Protein 6V2T (pdb70)

CATH classification: 3.40.50.170

Solvent-accessible surface area: 24532 Å² total; per-residue (Å²): 53,175,36,49,0,0,0,0,0,18,20,77,63,0,0,54,47,0,47,84,10,29,70,104,34,66,109,122,12,144,59,13,54,26,35,24,66,24,0,48,100,16,194,120,28,62,53,3,86,90,57,59,0,73,59,15,53,0,131,29,159,167,31,15,61,78,0,55,128,61,11,79,0,0,1,2,0,35,20,110,18,106,8,32,38,103,0,15,94,92,16,66,2,0,16,0,7,22,0,17,8,15,19,0,44,9,94,83,3,7,5,15,1,0,58,58,129,74,46,1,0,0,0,0,3,31,32,54,102,117,64,18,64,9,15,14,0,33,70,108,98,5,78,55,76,53,55,2,15,1,57,53,0,50,100,64,0,15,101,12,0,29,61,15,0,143,98,39,5,19,32,0,2,101,52,99,30,125,118,93,152,48,231,103,198,30,41,94,16,14,85,82,62,17,137,67,41,9,126,12,87,20,94,86,120,13,36,2,97,80,5,4,14,35,2,6,0,1,6,26,41,126,129,61,24,0,34,16,95,61,129,121,45,5,62,0,30,1,66,7,51,16,77,72,66,133,157,159,194,189,206,119,89,34,48,0,0,2,0,0,20,23,90,78,7,0,44,36,1,54,90,11,26,66,111,22,56,116,116,12,141,62,11,60,25,42,26,67,21,0,49,112,16,196,116,34,64,53,4,93,88,61,62,5,78,55,14,54,0,138,27,149,169,41,17,59,87,0,62,141,76,11,88,0,0,2,1,0,33,24,115,17,98,8,35,39,99,0,15,99,98,14,70,3,0,15,1,8,23,0,17,7,18,40,0,19,12,93,83,3,7,6,14,0,0,57,58,125,79,42,0,0,0,0,0,3,31,32,59,103,102,57,18,37,10,9,46,16,34,69,83,102,4,73,54,74,60,52,1,14,1,55,52,0,45,92,62,0,37,84,13,1,49,46,8,0,114,101,40,3,15,30,0,2,102,52,101,36,163,98,180,113,76,202,106,111,42,43,89,17,12,81,77,67,21,128,70,50,8,121,11,83,17,90,90,114,13,35,1,86,80,5,5,10,36,2,2,0,1,4,30,45,134,132,88,19,0,32,11,84,56,143,110,46,12,68,0,30,1,38,7,52,14,80,55,53,213

Foldseek 3Di:
DCAEEEEEEQDVLVVVLLVVLCVVPVVLQVVYDYDYEYEPVNPDSVSVVVVVYYYDHLPPPVRLVVCLVPHQEYEYEHRVDQHAQSNLVRHWYKYKDFFAPPAAFEDLRLLVCLQVVDWTAIFIATDHRDGPAHFTFDTDTDDDDLQAASQNSSVRNSVRSSVCCSVCVSCVSVVVTDGHDDPDPHDYDYPVNQLVLQADDPPDDDDPSNVLSSQSSQAHPPDQGHWYADPVRDIDGDHDGGDDDD/DDDDVAAAEEEEEEQDLLVVVLLVVLCVVCVVLRVRYDYAYAYEPPNPDCVSVVVVVHYYAHLVDPVSLCVCLVHHQEYEYEHHPDQHAQSNLVRHFYKYWDFFDPPAAFEPLRLLVCLQVVDWTAIFIATDHRDGPAFFTFDIDTDDDDLQAASQNSSVRRSVRSSVCCSVPVSCSSVVVTDGDHDPCNHDYDYPVNQLVLQADDPVDDDDPSNVLSSQSSQAHPPDQGHWYADPVRDIDGGHDGGDDDD

Radius of gyration: 32.23 Å; Cα contacts (8 Å, |Δi|>4): 1013; chains: 2; bounding box: 48×117×45 Å

Structure (mmCIF, N/CA/C/O backbone):
data_6V2T
#
_entry.id   6V2T
#
_cell.length_a   78.966
_cell.length_b   202.472
_cell.length_c   74.439
_cell.angle_alpha   90.000
_cell.angle_beta   90.000
_cell.angle_gamma   90.000
#
_symmetry.space_group_name_H-M   'C 2 2 21'
#
loop_
_entity.id
_entity.type
_entity.pdbx_description
1 polymer 'dTDP-4-amino-4,6-dideoxyglucose formyltransferase'
2 non-polymer dTDP-4-amino-4,6-dideoxyglucose
3 non-polymer 'FOLIC ACID'
4 non-polymer 1,2-ETHANEDIOL
5 non-polymer 'PHOSPHATE ION'
6 non-polymer 'SODIUM ION'
7 water water
#
loop_
_atom_site.group_PDB
_atom_site.id
_atom_site.type_symbol
_atom_site.label_atom_id
_atom_site.label_alt_id
_atom_site.label_comp_id
_atom_site.label_asym_id
_atom_site.label_entity_id
_atom_site.label_seq_id
_atom_site.pdbx_PDB_ins_code
_atom_site.Cartn_x
_atom_site.Cartn_y
_atom_site.Cartn_z
_atom_site.occupancy
_atom_site.B_iso_or_equiv
_atom_site.auth_seq_id
_atom_site.auth_comp_id
_atom_site.auth_asym_id
_atom_site.auth_atom_id
_atom_site.pdbx_PDB_model_num
ATOM 1 N N . HIS A 1 22 ? -0.282 9.025 -14.224 1.00 65.83 0 HIS A N 1
ATOM 2 C CA . HIS A 1 22 ? 0.207 9.476 -12.891 1.00 70.05 0 HIS A CA 1
ATOM 3 C C . HIS A 1 22 ? 0.389 8.318 -11.921 1.00 77.31 0 HIS A C 1
ATOM 4 O O . HIS A 1 22 ? -0.257 8.340 -10.847 1.00 78.15 0 HIS A O 1
ATOM 5 N N . MET A 1 23 ? 1.230 7.336 -12.277 1.00 76.54 1 MET A N 1
ATOM 6 C CA . MET A 1 23 ? 1.696 6.284 -11.335 1.00 77.10 1 MET A CA 1
ATOM 7 C C . MET A 1 23 ? 2.561 6.953 -10.254 1.00 66.47 1 MET A C 1
ATOM 8 O O . MET A 1 23 ? 2.494 6.497 -9.093 1.00 67.61 1 MET A O 1
ATOM 13 N N . MET A 1 24 ? 3.287 8.029 -10.585 1.00 54.84 2 MET A N 1
ATOM 14 C CA . MET A 1 24 ? 4.190 8.714 -9.615 1.00 50.98 2 MET A CA 1
ATOM 15 C C . MET A 1 24 ? 3.609 10.051 -9.130 1.00 45.10 2 MET A C 1
ATOM 16 O O . MET A 1 24 ? 3.370 10.927 -9.963 1.00 47.19 2 MET A O 1
ATOM 21 N N . HIS A 1 25 ? 3.472 10.211 -7.812 1.00 41.67 3 HIS A N 1
ATOM 22 C CA . HIS A 1 25 ? 2.889 11.403 -7.140 1.00 44.21 3 HIS A CA 1
ATOM 23 C C . HIS A 1 25 ? 4.020 12.264 -6.582 1.00 43.27 3 HIS A C 1
ATOM 24 O O . HIS A 1 25 ? 4.818 11.710 -5.799 1.00 38.07 3 HIS A O 1
ATOM 31 N N . VAL A 1 26 ? 4.097 13.526 -7.025 1.00 38.68 4 VAL A N 1
ATOM 32 C CA . VAL A 1 26 ? 5.092 14.540 -6.558 1.00 36.22 4 VAL A CA 1
ATOM 33 C C . VAL A 1 26 ? 4.335 15.647 -5.818 1.00 34.32 4 VAL A C 1
ATOM 34 O O . VAL A 1 26 ? 3.375 16.206 -6.404 1.00 37.40 4 VAL A O 1
ATOM 38 N N . LEU A 1 27 ? 4.729 15.957 -4.578 1.00 28.97 5 LEU A N 1
ATOM 39 C CA . LEU A 1 27 ? 4.249 17.135 -3.834 1.00 29.03 5 LEU A CA 1
ATOM 40 C C . LEU A 1 27 ? 5.253 18.292 -3.965 1.00 31.59 5 LEU A C 1
ATOM 41 O O . LEU A 1 27 ? 6.467 18.085 -3.645 1.00 30.63 5 LEU A O 1
ATOM 46 N N . ILE A 1 28 ? 4.779 19.458 -4.432 1.00 29.50 6 ILE A N 1
ATOM 47 C CA . ILE A 1 28 ? 5.540 20.741 -4.457 1.00 29.24 6 ILE A CA 1
ATOM 48 C C . ILE A 1 28 ? 5.029 21.552 -3.285 1.00 33.12 6 ILE A C 1
ATOM 49 O O . ILE A 1 28 ? 3.830 21.969 -3.325 1.00 30.98 6 ILE A O 1
ATOM 54 N N . VAL A 1 29 ? 5.857 21.730 -2.255 1.00 29.84 7 VAL A N 1
ATOM 55 C CA . VAL A 1 29 ? 5.488 22.599 -1.097 1.00 30.53 7 VAL A CA 1
ATOM 56 C C . VAL A 1 29 ? 6.249 23.891 -1.296 1.00 28.36 7 VAL A C 1
ATOM 57 O O . VAL A 1 29 ? 7.501 23.828 -1.296 1.00 28.62 7 VAL A O 1
ATOM 61 N N . SER A 1 30 ? 5.535 25.006 -1.454 1.00 26.04 8 SER A N 1
ATOM 62 C CA . SER A 1 30 ? 6.127 26.288 -1.872 1.00 27.91 8 SER A CA 1
ATOM 63 C C . SER A 1 30 ? 5.363 27.458 -1.261 1.00 28.56 8 SER A C 1
ATOM 64 O O . SER A 1 30 ? 4.105 27.488 -1.293 1.00 33.68 8 SER A O 1
ATOM 67 N N . ASP A 1 31 ? 6.124 28.401 -0.734 1.00 30.71 9 ASP A N 1
ATOM 68 C CA . ASP A 1 31 ? 5.617 29.698 -0.243 1.00 35.10 9 ASP A CA 1
ATOM 69 C C . ASP A 1 31 ? 6.101 30.817 -1.164 1.00 34.28 9 ASP A C 1
ATOM 70 O O . ASP A 1 31 ? 6.058 31.967 -0.725 1.00 35.71 9 ASP A O 1
ATOM 75 N N . ASN A 1 32 ? 6.473 30.518 -2.423 1.00 34.93 10 ASN A N 1
ATOM 76 C CA . ASN A 1 32 ? 7.107 31.523 -3.330 1.00 32.27 10 ASN A CA 1
ATOM 77 C C . ASN A 1 32 ? 6.384 31.533 -4.683 1.00 33.38 10 ASN A C 1
ATOM 78 O O . ASN A 1 32 ? 6.613 30.607 -5.508 1.00 32.07 10 ASN A O 1
ATOM 83 N N . LYS A 1 33 ? 5.573 32.554 -4.944 1.00 34.24 11 LYS A N 1
ATOM 84 C CA . LYS A 1 33 ? 4.694 32.557 -6.140 1.00 38.48 11 LYS A CA 1
ATOM 85 C C . LYS A 1 33 ? 5.538 32.474 -7.411 1.00 35.47 11 LYS A C 1
ATOM 86 O O . LYS A 1 33 ? 5.231 31.676 -8.291 1.00 35.73 11 LYS A O 1
ATOM 92 N N . PRO A 1 34 ? 6.637 33.243 -7.580 1.00 38.66 12 PRO A N 1
ATOM 93 C CA . PRO A 1 34 ? 7.425 33.140 -8.804 1.00 39.86 12 PRO A CA 1
ATOM 94 C C . PRO A 1 34 ? 7.845 31.703 -9.140 1.00 39.64 12 PRO A C 1
ATOM 95 O O . PRO A 1 34 ? 7.750 31.300 -10.283 1.00 34.80 12 PRO A O 1
ATOM 99 N N . LEU A 1 35 ? 8.359 30.954 -8.165 1.00 36.72 13 LEU A N 1
ATOM 100 C CA . LEU A 1 35 ? 8.819 29.570 -8.419 1.00 34.71 13 LEU A CA 1
ATOM 101 C C . LEU A 1 35 ? 7.620 28.676 -8.711 1.00 29.61 13 LEU A C 1
ATOM 102 O O . LEU A 1 35 ? 7.757 27.762 -9.555 1.00 31.48 13 LEU A O 1
ATOM 107 N N . VAL A 1 36 ? 6.511 28.854 -8.003 1.00 31.91 14 VAL A N 1
ATOM 108 C CA . VAL A 1 36 ? 5.317 27.984 -8.214 1.00 31.71 14 VAL A CA 1
ATOM 109 C C . VAL A 1 36 ? 4.847 28.178 -9.663 1.00 31.78 14 VAL A C 1
ATOM 110 O O . VAL A 1 36 ? 4.600 27.183 -10.337 1.00 29.55 14 VAL A O 1
ATOM 114 N N . SER A 1 37 ? 4.665 29.438 -10.051 1.00 33.61 15 SER A N 1
ATOM 115 C CA A SER A 1 37 ? 4.262 29.867 -11.416 0.50 35.47 15 SER A CA 1
ATOM 116 C CA B SER A 1 37 ? 4.249 29.846 -11.418 0.50 34.24 15 SER A CA 1
ATOM 117 C C . SER A 1 37 ? 5.226 29.264 -12.443 1.00 34.88 15 SER A C 1
ATOM 118 O O . SER A 1 37 ? 4.763 28.643 -13.426 1.00 32.75 15 SER A O 1
ATOM 123 N N . PHE A 1 38 ? 6.521 29.391 -12.200 1.00 32.06 16 PHE A N 1
ATOM 124 C CA . PHE A 1 38 ? 7.549 28.871 -13.123 1.00 32.37 16 PHE A CA 1
ATOM 125 C C . PHE A 1 38 ? 7.420 27.353 -13.309 1.00 32.28 16 PHE A C 1
ATOM 126 O O . PHE A 1 38 ? 7.575 26.890 -14.474 1.00 33.33 16 PHE A O 1
ATOM 134 N N . ILE A 1 39 ? 7.246 26.586 -12.222 1.00 27.03 17 ILE A N 1
ATOM 135 C CA . ILE A 1 39 ? 7.210 25.097 -12.225 1.00 27.42 17 ILE A CA 1
ATOM 136 C C . ILE A 1 39 ? 5.924 24.653 -12.941 1.00 28.30 17 ILE A C 1
ATOM 137 O O . ILE A 1 39 ? 5.959 23.674 -13.683 1.00 29.85 17 ILE A O 1
ATOM 142 N N . GLN A 1 40 ? 4.812 25.327 -12.687 1.00 33.30 18 GLN A N 1
ATOM 143 C CA . GLN A 1 40 ? 3.508 24.919 -13.265 1.00 31.24 18 GLN A CA 1
ATOM 144 C C . GLN A 1 40 ? 3.633 25.063 -14.788 1.00 32.82 18 GLN A C 1
ATOM 145 O O . GLN A 1 40 ? 3.237 24.137 -15.524 1.00 30.42 18 GLN A O 1
ATOM 151 N N . ASN A 1 41 ? 4.218 26.160 -15.238 1.00 34.42 19 ASN A N 1
ATOM 152 C CA . ASN A 1 41 ? 4.456 26.380 -16.687 1.00 38.75 19 ASN A CA 1
ATOM 153 C C . ASN A 1 41 ? 5.387 25.292 -17.241 1.00 40.60 19 ASN A C 1
ATOM 154 O O . ASN A 1 41 ? 5.037 24.697 -18.279 1.00 40.39 19 ASN A O 1
ATOM 159 N N . LEU A 1 42 ? 6.536 25.038 -16.597 1.00 35.12 20 LEU A N 1
ATOM 160 C CA . LEU A 1 42 ? 7.488 23.975 -17.024 1.00 36.08 20 LEU A CA 1
ATOM 161 C C . LEU A 1 42 ? 6.757 22.653 -17.233 1.00 35.52 20 LEU A C 1
ATOM 162 O O . LEU A 1 42 ? 6.962 22.028 -18.280 1.00 38.91 20 LEU A O 1
ATOM 167 N N . VAL A 1 43 ? 5.953 22.233 -16.258 1.00 33.46 21 VAL A N 1
ATOM 168 C CA . VAL A 1 43 ? 5.239 20.930 -16.299 1.00 32.11 21 VAL A CA 1
ATOM 169 C C . VAL A 1 43 ? 4.218 20.944 -17.451 1.00 34.09 21 VAL A C 1
ATOM 170 O O . VAL A 1 43 ? 4.161 19.916 -18.184 1.00 35.76 21 VAL A O 1
ATOM 174 N N . ALA A 1 44 ? 3.513 22.062 -17.637 1.00 34.43 22 ALA A N 1
ATOM 175 C CA . ALA A 1 44 ? 2.527 22.274 -18.736 1.00 39.18 22 ALA A CA 1
ATOM 176 C C . ALA A 1 44 ? 3.188 22.048 -20.098 1.00 39.58 22 ALA A C 1
ATOM 177 O O . ALA A 1 44 ? 2.685 21.235 -20.882 1.00 36.71 22 ALA A O 1
ATOM 179 N N . VAL A 1 45 ? 4.316 22.702 -20.350 1.00 38.47 23 VAL A N 1
ATOM 180 C CA . VAL A 1 45 ? 5.002 22.607 -21.674 1.00 42.91 23 VAL A CA 1
ATOM 181 C C . VAL A 1 45 ? 5.836 21.321 -21.755 1.00 42.88 23 VAL A C 1
ATOM 182 O O . VAL A 1 45 ? 6.363 21.050 -22.848 1.00 44.29 23 VAL A O 1
ATOM 186 N N . ASN A 1 46 ? 5.905 20.508 -20.697 1.00 42.47 24 ASN A N 1
ATOM 187 C CA . ASN A 1 46 ? 6.691 19.235 -20.692 1.00 45.00 24 ASN A CA 1
ATOM 188 C C . ASN A 1 46 ? 5.789 18.034 -20.389 1.00 43.80 24 ASN A C 1
ATOM 189 O O . ASN A 1 46 ? 6.250 17.024 -19.773 1.00 43.27 24 ASN A O 1
ATOM 194 N N . ALA A 1 47 ? 4.542 18.096 -20.843 1.00 45.43 25 ALA A N 1
ATOM 195 C CA . ALA A 1 47 ? 3.515 17.083 -20.524 1.00 47.72 25 ALA A CA 1
ATOM 196 C C . ALA A 1 47 ? 3.983 15.703 -21.009 1.00 47.39 25 ALA A C 1
ATOM 197 O O . ALA A 1 47 ? 3.689 14.732 -20.302 1.00 50.27 25 ALA A O 1
ATOM 199 N N . ASP A 1 48 ? 4.716 15.616 -22.125 1.00 48.73 26 ASP A N 1
ATOM 200 C CA . ASP A 1 48 ? 5.216 14.313 -22.657 1.00 60.43 26 ASP A CA 1
ATOM 201 C C . ASP A 1 48 ? 6.182 13.675 -21.642 1.00 57.56 26 ASP A C 1
ATOM 202 O O . ASP A 1 48 ? 5.999 12.485 -21.329 1.00 59.02 26 ASP A O 1
ATOM 207 N N . LYS A 1 49 ? 7.137 14.434 -21.101 1.00 56.46 27 LYS A N 1
ATOM 208 C CA . LYS A 1 49 ? 8.125 13.934 -20.098 1.00 55.00 27 LYS A CA 1
ATOM 209 C C . LYS A 1 49 ? 7.436 13.477 -18.801 1.00 53.05 27 LYS A C 1
ATOM 210 O O . LYS A 1 49 ? 8.032 12.634 -18.112 1.00 54.49 27 LYS A O 1
ATOM 216 N N . PHE A 1 50 ? 6.247 13.999 -18.463 1.00 47.33 28 PHE A N 1
ATOM 217 C CA . PHE A 1 50 ? 5.623 13.815 -17.121 1.00 49.33 28 PHE A CA 1
ATOM 218 C C . PHE A 1 50 ? 4.291 13.081 -17.231 1.00 48.29 28 PHE A C 1
ATOM 219 O O . PHE A 1 50 ? 3.447 13.233 -16.324 1.00 43.51 28 PHE A O 1
ATOM 227 N N . GLN A 1 51 ? 4.111 12.286 -18.286 1.00 51.68 29 GLN A N 1
ATOM 228 C CA . GLN A 1 51 ? 2.810 11.614 -18.552 1.00 54.27 29 GLN A CA 1
ATOM 229 C C . GLN A 1 51 ? 2.485 10.646 -17.398 1.00 51.73 29 GLN A C 1
ATOM 230 O O . GLN A 1 51 ? 1.294 10.586 -16.997 1.00 52.43 29 GLN A O 1
ATOM 236 N N . SER A 1 52 ? 3.475 9.984 -16.794 1.00 44.44 30 SER A N 1
ATOM 237 C CA . SER A 1 52 ? 3.231 9.061 -15.650 1.00 49.06 30 SER A CA 1
ATOM 238 C C . SER A 1 52 ? 3.522 9.740 -14.299 1.00 45.29 30 SER A C 1
ATOM 239 O O . SER A 1 52 ? 3.665 9.019 -13.299 1.00 45.66 30 SER A O 1
ATOM 242 N N . VAL A 1 53 ? 3.496 11.074 -14.240 1.00 44.32 31 VAL A N 1
ATOM 243 C CA . VAL A 1 53 ? 3.757 11.851 -12.989 1.00 42.92 31 VAL A CA 1
ATOM 244 C C . VAL A 1 53 ? 2.591 12.810 -12.730 1.00 41.36 31 VAL A C 1
ATOM 245 O O . VAL A 1 53 ? 2.185 13.493 -13.675 1.00 45.00 31 VAL A O 1
ATOM 249 N N . THR A 1 54 ? 2.076 12.845 -11.500 1.00 43.61 32 THR A N 1
ATOM 250 C CA . THR A 1 54 ? 1.101 13.860 -11.021 1.00 42.47 32 THR A CA 1
ATOM 251 C C . THR A 1 54 ? 1.826 14.809 -10.051 1.00 41.99 32 THR A C 1
ATOM 252 O O . THR A 1 54 ? 2.607 14.319 -9.219 1.00 40.88 32 THR A O 1
ATOM 256 N N . PHE A 1 55 ? 1.616 16.109 -10.212 1.00 37.19 33 PHE A N 1
ATOM 257 C CA . PHE A 1 55 ? 2.113 17.187 -9.318 1.00 35.79 33 PHE A CA 1
ATOM 258 C C . PHE A 1 55 ? 0.962 17.814 -8.549 1.00 37.59 33 PHE A C 1
ATOM 259 O O . PHE A 1 55 ? 0.050 18.390 -9.186 1.00 36.87 33 PHE A O 1
ATOM 267 N N . ASP A 1 56 ? 1.049 17.772 -7.222 1.00 34.22 34 ASP A N 1
ATOM 268 C CA . ASP A 1 56 ? 0.176 18.543 -6.318 1.00 34.68 34 ASP A CA 1
ATOM 269 C C . ASP A 1 56 ? 1.000 19.692 -5.751 1.00 34.69 34 ASP A C 1
ATOM 270 O O . ASP A 1 56 ? 2.204 19.474 -5.458 1.00 34.44 34 ASP A O 1
ATOM 275 N N . TYR A 1 57 ? 0.363 20.843 -5.549 1.00 31.95 35 TYR A N 1
ATOM 276 C CA . TYR A 1 57 ? 1.021 22.062 -5.020 1.00 34.43 35 TYR A CA 1
ATOM 277 C C . TYR A 1 57 ? 0.367 22.459 -3.699 1.00 38.89 35 TYR A C 1
ATOM 278 O O . TYR A 1 57 ? -0.872 22.499 -3.593 1.00 35.88 35 TYR A O 1
ATOM 287 N N . ARG A 1 58 ? 1.179 22.709 -2.680 1.00 37.26 36 ARG A N 1
ATOM 288 C CA . ARG A 1 58 ? 0.658 23.153 -1.366 1.00 34.17 36 ARG A CA 1
ATOM 289 C C . ARG A 1 58 ? 1.541 24.281 -0.880 1.00 33.91 36 ARG A C 1
ATOM 290 O O . ARG A 1 58 ? 2.744 24.266 -1.210 1.00 32.52 36 ARG A O 1
ATOM 298 N N . TYR A 1 59 ? 0.967 25.224 -0.137 1.00 32.43 37 TYR A N 1
ATOM 299 C CA . TYR A 1 59 ? 1.722 26.222 0.643 1.00 34.42 37 TYR A CA 1
ATOM 300 C C . TYR A 1 59 ? 1.732 25.738 2.098 1.00 35.39 37 TYR A C 1
ATOM 301 O O . TYR A 1 59 ? 0.998 24.785 2.478 1.00 37.39 37 TYR A O 1
ATOM 310 N N . SER A 1 60 ? 2.627 26.300 2.899 1.00 39.15 38 SER A N 1
ATOM 311 C CA . SER A 1 60 ? 2.916 25.750 4.237 1.00 38.71 38 SER A CA 1
ATOM 312 C C . SER A 1 60 ? 2.059 26.470 5.287 1.00 42.73 38 SER A C 1
ATOM 313 O O . SER A 1 60 ? 1.695 27.648 5.105 1.00 38.56 38 SER A O 1
ATOM 316 N N . ALA A 1 61 ? 1.678 25.742 6.339 1.00 46.96 39 ALA A N 1
ATOM 317 C CA . ALA A 1 61 ? 0.793 26.238 7.420 1.00 50.74 39 ALA A CA 1
ATOM 318 C C . ALA A 1 61 ? 1.259 27.616 7.913 1.00 54.01 39 ALA A C 1
ATOM 319 O O . ALA A 1 61 ? 0.396 28.491 8.076 1.00 57.14 39 ALA A O 1
ATOM 321 N N . ILE A 1 62 ? 2.572 27.810 8.111 1.00 53.10 40 ILE A N 1
ATOM 322 C CA . ILE A 1 62 ? 3.161 28.993 8.819 1.00 53.14 40 ILE A CA 1
ATOM 323 C C . ILE A 1 62 ? 3.087 30.260 7.949 1.00 56.65 40 ILE A C 1
ATOM 324 O O . ILE A 1 62 ? 3.283 31.367 8.501 1.00 59.92 40 ILE A O 1
ATOM 329 N N . ASN A 1 63 ? 2.857 30.122 6.638 1.00 53.03 41 ASN A N 1
ATOM 330 C CA . ASN A 1 63 ? 2.742 31.264 5.685 1.00 51.25 41 ASN A CA 1
ATOM 331 C C . ASN A 1 63 ? 1.711 32.260 6.224 1.00 52.52 41 ASN A C 1
ATOM 332 O O . ASN A 1 63 ? 0.572 31.833 6.459 1.00 49.85 41 ASN A O 1
ATOM 337 N N . LYS A 1 64 ? 2.063 33.544 6.352 1.00 56.19 42 LYS A N 1
ATOM 338 C CA . LYS A 1 64 ? 1.186 34.553 7.009 1.00 58.48 42 LYS A CA 1
ATOM 339 C C . LYS A 1 64 ? 0.433 35.390 5.957 1.00 57.48 42 LYS A C 1
ATOM 340 O O . LYS A 1 64 ? -0.520 36.062 6.357 1.00 52.93 42 LYS A O 1
ATOM 346 N N . ASN A 1 65 ? 0.762 35.290 4.660 1.00 55.02 43 ASN A N 1
ATOM 347 C CA . ASN A 1 65 ? -0.060 35.874 3.564 1.00 56.01 43 ASN A CA 1
ATOM 348 C C . ASN A 1 65 ? -0.058 34.962 2.335 1.00 50.67 43 ASN A C 1
ATOM 349 O O . ASN A 1 65 ? 0.524 35.298 1.303 1.00 48.55 43 ASN A O 1
ATOM 354 N N . PRO A 1 66 ? -0.703 33.772 2.390 1.00 50.49 44 PRO A N 1
ATOM 355 C CA . PRO A 1 66 ? -0.658 32.828 1.270 1.00 51.77 44 PRO A CA 1
ATOM 356 C C . PRO A 1 66 ? -1.759 33.021 0.210 1.00 53.78 44 PRO A C 1
ATOM 357 O O . PRO A 1 66 ? -1.908 32.134 -0.641 1.00 46.58 44 PRO A O 1
ATOM 361 N N . ALA A 1 67 ? -2.489 34.142 0.253 1.00 47.97 45 ALA A N 1
ATOM 362 C CA . ALA A 1 67 ? -3.676 34.386 -0.601 1.00 51.58 45 ALA A CA 1
ATOM 363 C C . ALA A 1 67 ? -3.262 34.329 -2.081 1.00 53.09 45 ALA A C 1
ATOM 364 O O . ALA A 1 67 ? -3.962 33.675 -2.859 1.00 58.45 45 ALA A O 1
ATOM 366 N N . SER A 1 68 ? -2.143 34.965 -2.443 1.00 53.67 46 SER A N 1
ATOM 367 C CA . SER A 1 68 ? -1.588 35.016 -3.825 1.00 55.43 46 SER A CA 1
ATOM 368 C C . SER A 1 68 ? -1.445 33.600 -4.406 1.00 56.00 46 SER A C 1
ATOM 369 O O . SER A 1 68 ? -1.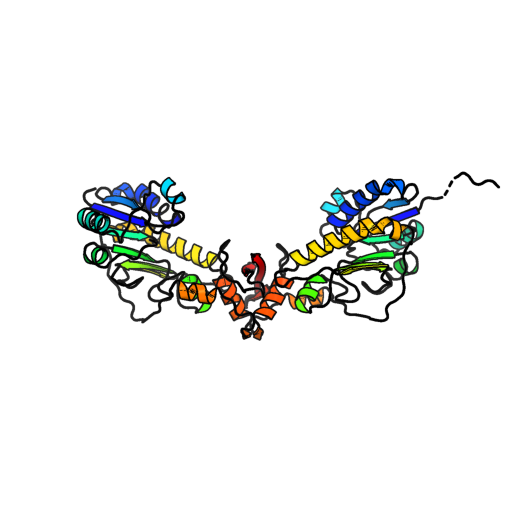645 33.441 -5.629 1.00 53.79 46 SER A O 1
ATOM 372 N N . LEU A 1 69 ? -1.093 32.615 -3.566 1.00 47.68 47 LEU A N 1
ATOM 373 C CA . LEU A 1 69 ? -0.876 31.191 -3.963 1.00 44.77 47 LEU A CA 1
ATOM 374 C C . LEU A 1 69 ? -2.225 30.458 -4.098 1.00 40.71 47 LEU A C 1
ATOM 375 O O . LEU A 1 69 ? -2.319 29.518 -4.913 1.00 37.04 47 LEU A O 1
ATOM 380 N N . ILE A 1 70 ? -3.260 30.885 -3.379 1.00 46.88 48 ILE A N 1
ATOM 381 C CA . ILE A 1 70 ? -4.639 30.334 -3.575 1.00 55.91 48 ILE A CA 1
ATOM 382 C C . ILE A 1 70 ? -5.016 30.477 -5.065 1.00 48.34 48 ILE A C 1
ATOM 383 O O . ILE A 1 70 ? -5.499 29.475 -5.637 1.00 51.71 48 ILE A O 1
ATOM 388 N N . SER A 1 71 ? -4.737 31.636 -5.674 1.00 55.89 49 SER A N 1
ATOM 389 C CA . SER A 1 71 ? -5.030 31.986 -7.101 1.00 57.43 49 SER A CA 1
ATOM 390 C C . SER A 1 71 ? -4.515 30.918 -8.071 1.00 62.10 49 SER A C 1
ATOM 391 O O . SER A 1 71 ? -5.063 30.844 -9.179 1.00 64.26 49 SER A O 1
ATOM 394 N N . LEU A 1 72 ? -3.478 30.159 -7.688 1.00 60.56 50 LEU A N 1
ATOM 395 C CA . LEU A 1 72 ? -2.803 29.139 -8.539 1.00 55.66 50 LEU A CA 1
ATOM 396 C C . LEU A 1 72 ? -3.190 27.732 -8.083 1.00 50.12 50 LEU A C 1
ATOM 397 O O . LEU A 1 72 ? -2.472 26.775 -8.462 1.00 48.46 50 LEU A O 1
ATOM 402 N N . GLY A 1 73 ? -4.262 27.624 -7.287 1.00 48.33 51 GLY A N 1
ATOM 403 C CA . GLY A 1 73 ? -4.849 26.355 -6.819 1.00 45.03 51 GLY A CA 1
ATOM 404 C C . GLY A 1 73 ? -4.058 25.713 -5.696 1.00 41.89 51 GLY A C 1
ATOM 405 O O . GLY A 1 73 ? -4.202 24.498 -5.513 1.00 48.33 51 GLY A O 1
ATOM 406 N N . LEU A 1 74 ? -3.212 26.468 -4.980 1.00 41.54 52 LEU A N 1
ATOM 407 C CA . LEU A 1 74 ? -2.468 25.944 -3.797 1.00 37.73 52 LEU A CA 1
ATOM 408 C C . LEU A 1 74 ? -3.345 26.046 -2.546 1.00 37.04 52 LEU A C 1
ATOM 409 O O . LEU A 1 74 ? -4.009 27.065 -2.354 1.00 40.88 52 LEU A O 1
ATOM 414 N N . THR A 1 75 ? -3.281 25.033 -1.699 1.00 38.83 53 THR A N 1
ATOM 415 C CA . THR A 1 75 ? -3.905 25.031 -0.359 1.00 39.55 53 THR A CA 1
ATOM 416 C C . THR A 1 75 ? -2.840 24.636 0.675 1.00 41.10 53 THR A C 1
ATOM 417 O O . THR A 1 75 ? -1.817 24.044 0.275 1.00 37.02 53 THR A O 1
ATOM 421 N N . SER A 1 76 ? -3.075 25.010 1.934 1.00 41.07 54 SER A N 1
ATOM 422 C CA . SER A 1 76 ? -2.186 24.824 3.111 1.00 42.12 54 SER A CA 1
ATOM 423 C C . SER A 1 76 ? -1.899 23.336 3.320 1.00 44.22 54 SER A C 1
ATOM 424 O O . SER A 1 76 ? -2.830 22.525 3.161 1.00 45.58 54 SER A O 1
ATOM 427 N N . ILE A 1 77 ? -0.656 23.003 3.668 1.00 41.30 55 ILE A N 1
ATOM 428 C CA . ILE A 1 77 ? -0.276 21.701 4.290 1.00 36.88 55 ILE A CA 1
ATOM 429 C C . ILE A 1 77 ? 0.627 21.990 5.498 1.00 39.15 55 ILE A C 1
ATOM 430 O O . ILE A 1 77 ? 1.368 22.977 5.466 1.00 33.36 55 ILE A O 1
ATOM 435 N N . ASN A 1 78 ? 0.526 21.167 6.545 1.00 41.94 56 ASN A N 1
ATOM 436 C CA . ASN A 1 78 ? 1.315 21.307 7.796 1.00 45.23 56 ASN A CA 1
ATOM 437 C C . ASN A 1 78 ? 2.297 20.136 7.871 1.00 46.36 56 ASN A C 1
ATOM 438 O O . ASN A 1 78 ? 1.945 19.043 8.353 1.00 51.80 56 ASN A O 1
ATOM 443 N N . VAL A 1 79 ? 3.521 20.388 7.440 1.00 43.16 57 VAL A N 1
ATOM 444 C CA . VAL A 1 79 ? 4.637 19.402 7.342 1.00 45.81 57 VAL A CA 1
ATOM 445 C C . VAL A 1 79 ? 5.106 18.926 8.742 1.00 45.15 57 VAL A C 1
ATOM 446 O O . VAL A 1 79 ? 5.890 17.963 8.799 1.00 45.08 57 VAL A O 1
ATOM 450 N N . LYS A 1 80 ? 4.655 19.557 9.833 1.00 48.94 58 LYS A N 1
ATOM 451 C CA . LYS A 1 80 ? 4.971 19.147 11.229 1.00 54.65 58 LYS A CA 1
ATOM 452 C C . LYS A 1 80 ? 3.715 18.577 11.912 1.00 56.28 58 LYS A C 1
ATOM 453 O O . LYS A 1 80 ? 3.810 18.213 13.100 1.00 51.02 58 LYS A O 1
ATOM 459 N N . SER A 1 81 ? 2.592 18.471 11.191 1.00 53.67 59 SER A N 1
ATOM 460 C CA . SER A 1 81 ? 1.415 17.668 11.606 1.00 54.69 59 SER A CA 1
ATOM 461 C C . SER A 1 81 ? 1.714 16.189 11.368 1.00 58.67 59 SER A C 1
ATOM 462 O O . SER A 1 81 ? 2.021 15.836 10.216 1.00 52.84 59 SER A O 1
ATOM 465 N N . GLU A 1 82 ? 1.587 15.355 12.408 1.00 59.71 60 GLU A N 1
ATOM 466 C CA . GLU A 1 82 ? 1.743 13.875 12.316 1.00 60.41 60 GLU A CA 1
ATOM 467 C C . GLU A 1 82 ? 0.783 13.291 11.277 1.00 55.11 60 GLU A C 1
ATOM 468 O O . GLU A 1 82 ? 1.179 12.331 10.605 1.00 55.87 60 GLU A O 1
ATOM 474 N N . LYS A 1 83 ? -0.434 13.836 11.186 1.00 55.88 61 LYS A N 1
ATOM 475 C CA . LYS A 1 83 ? -1.490 13.417 10.218 1.00 58.25 61 LYS A CA 1
ATOM 476 C C . LYS A 1 83 ? -0.997 13.643 8.774 1.00 55.53 61 LYS A C 1
ATOM 477 O O . LYS A 1 83 ? -1.042 12.681 7.979 1.00 54.51 61 LYS A O 1
ATOM 483 N N . ASP A 1 84 ? -0.522 14.853 8.452 1.00 56.15 62 ASP A N 1
ATOM 484 C CA . ASP A 1 84 ? -0.085 15.249 7.077 1.00 50.37 62 ASP A CA 1
ATOM 485 C C . ASP A 1 84 ? 1.197 14.485 6.708 1.00 45.77 62 ASP A C 1
ATOM 486 O O . ASP A 1 84 ? 1.258 13.915 5.601 1.00 44.56 62 ASP A O 1
ATOM 491 N N . VAL A 1 85 ? 2.171 14.409 7.613 1.00 49.25 63 VAL A N 1
ATOM 492 C CA . VAL A 1 85 ? 3.413 13.599 7.407 1.00 52.63 63 VAL A CA 1
ATOM 493 C C . VAL A 1 85 ? 3.053 12.169 6.978 1.00 52.26 63 VAL A C 1
ATOM 494 O O . VAL A 1 85 ? 3.622 11.701 5.966 1.00 51.77 63 VAL A O 1
ATOM 498 N N . ALA A 1 86 ? 2.161 11.482 7.709 1.00 54.30 64 ALA A N 1
ATOM 499 C CA . ALA A 1 86 ? 1.774 10.081 7.406 1.00 51.47 64 ALA A CA 1
ATOM 500 C C . ALA A 1 86 ? 1.135 10.026 6.014 1.00 46.29 64 ALA A C 1
ATOM 501 O O . ALA A 1 86 ? 1.524 9.141 5.232 1.00 48.77 64 ALA A O 1
ATOM 503 N N . HIS A 1 87 ? 0.248 10.973 5.690 1.00 47.77 65 HIS A N 1
ATOM 504 C CA . HIS A 1 87 ? -0.413 11.080 4.355 1.00 50.22 65 HIS A CA 1
ATOM 505 C C . HIS A 1 87 ? 0.619 11.283 3.232 1.00 47.73 65 HIS A C 1
ATOM 506 O O . HIS A 1 87 ? 0.536 10.571 2.199 1.00 49.35 65 HIS A O 1
ATOM 513 N N . ILE A 1 88 ? 1.527 12.254 3.402 1.00 44.64 66 ILE A N 1
ATOM 514 C CA . ILE A 1 88 ? 2.636 12.533 2.444 1.00 44.80 66 ILE A CA 1
ATOM 515 C C . ILE A 1 88 ? 3.449 11.254 2.252 1.00 42.45 66 ILE A C 1
ATOM 516 O O . ILE A 1 88 ? 3.650 10.833 1.094 1.00 41.55 66 ILE A O 1
ATOM 521 N N . VAL A 1 89 ? 3.917 10.667 3.357 1.00 41.67 67 VAL A N 1
ATOM 522 C CA . VAL A 1 89 ? 4.772 9.446 3.328 1.00 47.36 67 VAL A CA 1
ATOM 523 C C . VAL A 1 89 ? 4.025 8.317 2.596 1.00 50.95 67 VAL A C 1
ATOM 524 O O . VAL A 1 89 ? 4.690 7.553 1.875 1.00 51.98 67 VAL A O 1
ATOM 528 N N . GLU A 1 90 ? 2.701 8.215 2.772 1.00 55.24 68 GLU A N 1
ATOM 529 C CA . GLU A 1 90 ? 1.868 7.120 2.191 1.00 61.03 68 GLU A CA 1
ATOM 530 C C . GLU A 1 90 ? 1.603 7.367 0.691 1.00 58.64 68 GLU A C 1
ATOM 531 O O . GLU A 1 90 ? 1.554 6.365 -0.065 1.00 53.80 68 GLU A O 1
ATOM 537 N N . HIS A 1 91 ? 1.448 8.625 0.258 1.00 57.01 69 HIS A N 1
ATOM 538 C CA . HIS A 1 91 ? 0.848 8.986 -1.059 1.00 56.92 69 HIS A CA 1
ATOM 539 C C . HIS A 1 91 ? 1.928 9.358 -2.094 1.00 50.05 69 HIS A C 1
ATOM 540 O O . HIS A 1 91 ? 1.727 9.039 -3.293 1.00 51.37 69 HIS A O 1
ATOM 547 N N . TYR A 1 92 ? 3.014 10.023 -1.666 1.00 48.86 70 TYR A N 1
ATOM 548 C CA . TYR A 1 92 ? 3.947 10.793 -2.541 1.00 40.53 70 TYR A CA 1
ATOM 549 C C . TYR A 1 92 ? 5.307 10.100 -2.608 1.00 42.62 70 TYR A C 1
ATOM 550 O O . TYR A 1 92 ? 5.845 9.718 -1.561 1.00 43.34 70 TYR A O 1
ATOM 559 N N . GLU A 1 93 ? 5.868 10.003 -3.812 1.00 37.92 71 GLU A N 1
ATOM 560 C CA . GLU A 1 93 ? 7.184 9.373 -4.097 1.00 39.78 71 GLU A CA 1
ATOM 561 C C . GLU A 1 93 ? 8.312 10.405 -3.884 1.00 35.81 71 GLU A C 1
ATOM 562 O O . GLU A 1 93 ? 9.462 9.993 -3.672 1.00 36.93 71 GLU A O 1
ATOM 568 N N . LEU A 1 94 ? 7.997 11.699 -3.970 1.00 35.74 72 LEU A N 1
ATOM 569 C CA . LEU A 1 94 ? 8.975 12.831 -3.959 1.00 32.65 72 LEU A CA 1
ATOM 570 C C . LEU A 1 94 ? 8.280 14.082 -3.416 1.00 35.01 72 LEU A C 1
ATOM 571 O O . LEU A 1 94 ? 7.141 14.426 -3.883 1.00 30.26 72 LEU A O 1
ATOM 576 N N . VAL A 1 95 ? 8.926 14.779 -2.479 1.00 31.78 73 VAL A N 1
ATOM 577 C CA . VAL A 1 95 ? 8.520 16.145 -2.057 1.00 30.02 73 VAL A CA 1
ATOM 578 C C . VAL A 1 95 ? 9.614 17.107 -2.534 1.00 32.12 73 VAL A C 1
ATOM 579 O O . VAL A 1 95 ? 10.826 16.790 -2.328 1.00 29.04 73 VAL A O 1
ATOM 583 N N . VAL A 1 96 ? 9.211 18.170 -3.235 1.00 28.93 74 VAL A N 1
ATOM 584 C CA . VAL A 1 96 ? 10.086 19.327 -3.584 1.00 31.28 74 VAL A CA 1
ATOM 585 C C . VAL A 1 96 ? 9.676 20.520 -2.720 1.00 33.23 74 VAL A C 1
ATOM 586 O O . VAL A 1 96 ? 8.492 20.922 -2.722 1.00 30.69 74 VAL A O 1
ATOM 590 N N . SER A 1 97 ? 10.631 21.033 -1.956 1.00 32.44 75 SER A N 1
ATOM 591 C CA . SER A 1 97 ? 10.512 22.297 -1.210 1.00 30.91 75 SER A CA 1
ATOM 592 C C . SER A 1 97 ? 11.034 23.394 -2.129 1.00 30.78 75 SER A C 1
ATOM 593 O O . SER A 1 97 ? 12.250 23.388 -2.437 1.00 30.19 75 SER A O 1
ATOM 596 N N . ALA A 1 98 ? 10.159 24.303 -2.544 1.00 31.42 76 ALA A N 1
ATOM 597 C CA . ALA A 1 98 ? 10.562 25.496 -3.330 1.00 33.75 76 ALA A CA 1
ATOM 598 C C . ALA A 1 98 ? 10.294 26.711 -2.448 1.00 36.07 76 ALA A C 1
ATOM 599 O O . ALA A 1 98 ? 9.206 27.291 -2.571 1.00 33.14 76 ALA A O 1
ATOM 601 N N . HIS A 1 99 ? 11.215 26.987 -1.505 1.00 31.71 77 HIS A N 1
ATOM 602 C CA . HIS A 1 99 ? 11.136 28.099 -0.528 1.00 31.78 77 HIS A CA 1
ATOM 603 C C . HIS A 1 99 ? 9.940 27.839 0.382 1.00 32.62 77 HIS A C 1
ATOM 604 O O . HIS A 1 99 ? 9.103 28.766 0.532 1.00 33.42 77 HIS A O 1
ATOM 611 N N . CYS A 1 100 ? 9.839 26.603 0.872 1.00 33.63 78 CYS A N 1
ATOM 612 C CA . CYS A 1 100 ? 8.890 26.167 1.927 1.00 35.50 78 CYS A CA 1
ATOM 613 C C . CYS A 1 100 ? 9.351 26.806 3.240 1.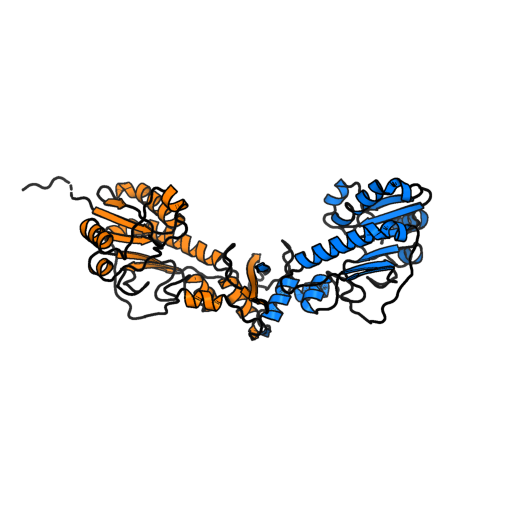00 38.28 78 CYS A C 1
ATOM 614 O O . CYS A 1 100 ? 10.520 26.559 3.630 1.00 34.05 78 CYS A O 1
ATOM 617 N N . LYS A 1 101 ? 8.473 27.575 3.886 1.00 34.39 79 LYS A N 1
ATOM 618 C CA . LYS A 1 101 ? 8.781 28.311 5.142 1.00 39.41 79 LYS A CA 1
ATOM 619 C C . LYS A 1 101 ? 8.837 27.339 6.332 1.00 36.97 79 LYS A C 1
ATOM 620 O O . LYS A 1 101 ? 9.156 27.821 7.434 1.00 40.23 79 LYS A O 1
ATOM 626 N N . GLN A 1 102 ? 8.517 26.053 6.150 1.00 36.32 80 GLN A N 1
ATOM 627 C CA . GLN A 1 102 ? 8.510 25.059 7.263 1.00 40.18 80 GLN A CA 1
ATOM 628 C C . GLN A 1 102 ? 9.721 24.135 7.160 1.00 39.96 80 GLN A C 1
ATOM 629 O O . GLN A 1 102 ? 10.051 23.625 6.038 1.00 38.25 80 GLN A O 1
ATOM 635 N N . ILE A 1 103 ? 10.333 23.899 8.319 1.00 39.03 81 ILE A N 1
ATOM 636 C CA . ILE A 1 103 ? 11.382 22.870 8.511 1.00 38.60 81 ILE A CA 1
ATOM 637 C C . ILE A 1 103 ? 10.656 21.528 8.462 1.00 40.09 81 ILE A C 1
ATOM 638 O O . ILE A 1 103 ? 9.630 21.378 9.162 1.00 43.04 81 ILE A O 1
ATOM 643 N N . PHE A 1 104 ? 11.130 20.627 7.602 1.00 37.47 82 PHE A N 1
ATOM 644 C CA . PHE A 1 104 ? 10.632 19.241 7.475 1.00 39.86 82 PHE A CA 1
ATOM 645 C C . PHE A 1 104 ? 11.128 18.460 8.696 1.00 39.70 82 PHE A C 1
ATOM 646 O O . PHE A 1 104 ? 12.317 18.532 9.009 1.00 40.80 82 PHE A O 1
ATOM 654 N N . PRO A 1 105 ? 10.250 17.721 9.413 1.00 39.07 83 PRO A N 1
ATOM 655 C CA . PRO A 1 1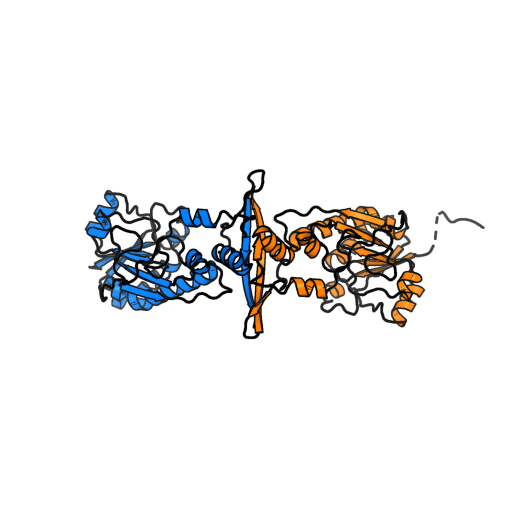05 ? 10.681 16.882 10.527 1.00 41.69 83 PRO A CA 1
ATOM 656 C C . PRO A 1 105 ? 11.410 15.654 9.982 1.00 44.54 83 PRO A C 1
ATOM 657 O O . PRO A 1 105 ? 11.239 15.290 8.819 1.00 44.36 83 PRO A O 1
ATOM 661 N N . SER A 1 106 ? 12.254 15.068 10.827 1.00 46.62 84 SER A N 1
ATOM 662 C CA . SER A 1 106 ? 13.113 13.901 10.492 1.00 47.34 84 SER A CA 1
ATOM 663 C C . SER A 1 106 ? 12.259 12.738 9.968 1.00 45.42 84 SER A C 1
ATOM 664 O O . SER A 1 106 ? 12.713 12.039 9.044 1.00 50.18 84 SER A O 1
ATOM 667 N N . GLU A 1 107 ? 11.048 12.562 10.503 1.00 48.14 85 GLU A N 1
ATOM 668 C CA . GLU A 1 107 ? 10.093 11.491 10.118 1.00 52.38 85 GLU A CA 1
ATOM 669 C C . GLU A 1 107 ? 9.651 11.678 8.664 1.00 50.42 85 GLU A C 1
ATOM 670 O O . GLU A 1 107 ? 9.214 10.688 8.077 1.00 54.94 85 GLU A O 1
ATOM 676 N N . LEU A 1 108 ? 9.698 12.901 8.118 1.00 49.33 86 LEU A N 1
ATOM 677 C CA . LEU A 1 108 ? 9.349 13.137 6.689 1.00 43.37 86 LEU A CA 1
ATOM 678 C C . LEU A 1 108 ? 10.588 12.879 5.823 1.00 39.95 86 LEU A C 1
ATOM 679 O O . LEU A 1 108 ? 10.471 12.063 4.900 1.00 45.35 86 LEU A O 1
ATOM 684 N N . VAL A 1 109 ? 11.709 13.561 6.098 1.00 41.34 87 VAL A N 1
ATOM 685 C CA . VAL A 1 109 ? 12.919 13.539 5.219 1.00 39.81 87 VAL A CA 1
ATOM 686 C C . VAL A 1 109 ? 13.533 12.136 5.223 1.00 43.65 87 VAL A C 1
ATOM 687 O O . VAL A 1 109 ? 14.252 11.820 4.251 1.00 38.22 87 VAL A O 1
ATOM 691 N N . ASN A 1 110 ? 13.329 11.350 6.284 1.00 42.46 88 ASN A N 1
ATOM 692 C CA . ASN A 1 110 ? 13.964 10.007 6.401 1.00 49.22 88 ASN A CA 1
ATOM 693 C C . ASN A 1 110 ? 13.087 8.969 5.685 1.00 48.55 88 ASN A C 1
ATOM 694 O O . ASN A 1 110 ? 13.627 7.917 5.302 1.00 54.16 88 ASN A O 1
ATOM 699 N N . ASN A 1 111 ? 11.804 9.258 5.455 1.00 46.01 89 ASN A N 1
ATOM 700 C CA . ASN A 1 111 ? 10.843 8.223 4.991 1.00 45.68 89 ASN A CA 1
ATOM 701 C C . ASN A 1 111 ? 10.360 8.498 3.569 1.00 50.32 89 ASN A C 1
ATOM 702 O O . ASN A 1 111 ? 9.639 7.650 3.027 1.00 52.31 89 ASN A O 1
ATOM 707 N N . VAL A 1 112 ? 10.689 9.652 2.993 1.00 44.20 90 VAL A N 1
ATOM 708 C CA . VAL A 1 112 ? 10.350 9.932 1.569 1.00 40.44 90 VAL A CA 1
ATOM 709 C C . VAL A 1 112 ? 11.427 10.868 1.029 1.00 36.40 90 VAL A C 1
ATOM 710 O O . VAL A 1 112 ? 11.978 11.639 1.834 1.00 31.78 90 VAL A O 1
ATOM 714 N N . ARG A 1 113 ? 11.746 10.725 -0.256 1.00 34.39 91 ARG A N 1
ATOM 715 C CA . ARG A 1 113 ? 12.765 11.533 -0.958 1.00 37.04 91 ARG A CA 1
ATOM 716 C C . ARG A 1 113 ? 12.298 12.999 -1.003 1.00 34.54 91 ARG A C 1
ATOM 717 O O . ARG A 1 113 ? 11.208 13.276 -1.584 1.00 33.83 91 ARG A O 1
ATOM 725 N N . CYS A 1 114 ? 13.074 13.880 -0.357 1.00 30.12 92 CYS A N 1
ATOM 726 C CA . CYS A 1 114 ? 12.790 15.324 -0.205 1.00 31.28 92 CYS A CA 1
ATOM 727 C C . CYS A 1 114 ? 13.934 16.124 -0.821 1.00 29.90 92 CYS A C 1
ATOM 728 O O . CYS A 1 114 ? 15.069 15.855 -0.475 1.00 33.77 92 CYS A O 1
ATOM 731 N N . ILE A 1 115 ? 13.614 17.090 -1.686 1.00 31.31 93 ILE A N 1
ATOM 732 C CA . ILE A 1 115 ? 14.600 17.921 -2.431 1.00 30.32 93 ILE A CA 1
ATOM 733 C C . ILE A 1 115 ? 14.208 19.379 -2.263 1.00 31.41 93 ILE A C 1
ATOM 734 O O . ILE A 1 115 ? 13.009 19.697 -2.435 1.00 25.52 93 ILE A O 1
ATOM 739 N N . ASN A 1 116 ? 15.177 20.209 -1.879 1.00 27.87 94 ASN A N 1
ATOM 740 C CA . ASN A 1 116 ? 14.981 21.632 -1.552 1.00 28.17 94 ASN A CA 1
ATOM 741 C C . ASN A 1 116 ? 15.629 22.464 -2.641 1.00 29.65 94 ASN A C 1
ATOM 742 O O . ASN A 1 116 ? 16.755 22.113 -3.078 1.00 29.46 94 ASN A O 1
ATOM 747 N N . ILE A 1 117 ? 14.963 23.548 -3.031 1.00 30.34 95 ILE A N 1
ATOM 748 C CA . ILE A 1 117 ? 15.542 24.579 -3.929 1.00 30.14 95 ILE A CA 1
ATOM 749 C C . ILE A 1 117 ? 15.943 25.766 -3.057 1.00 30.07 95 ILE A C 1
ATOM 750 O O . ILE A 1 117 ? 15.059 26.502 -2.556 1.00 27.48 95 ILE A O 1
ATOM 755 N N . HIS A 1 118 ? 17.246 25.913 -2.835 1.00 26.93 96 HIS A N 1
ATOM 756 C CA . HIS A 1 118 ? 17.794 26.879 -1.849 1.00 28.66 96 HIS A CA 1
ATOM 757 C C . HIS A 1 118 ? 18.393 28.076 -2.583 1.00 28.42 96 HIS A C 1
ATOM 758 O O . HIS A 1 118 ? 19.225 27.901 -3.480 1.00 27.80 96 HIS A O 1
ATOM 765 N N . PRO A 1 119 ? 17.990 29.317 -2.218 1.00 26.71 97 PRO A N 1
ATOM 766 C CA . PRO A 1 119 ? 18.502 30.519 -2.858 1.00 27.25 97 PRO A CA 1
ATOM 767 C 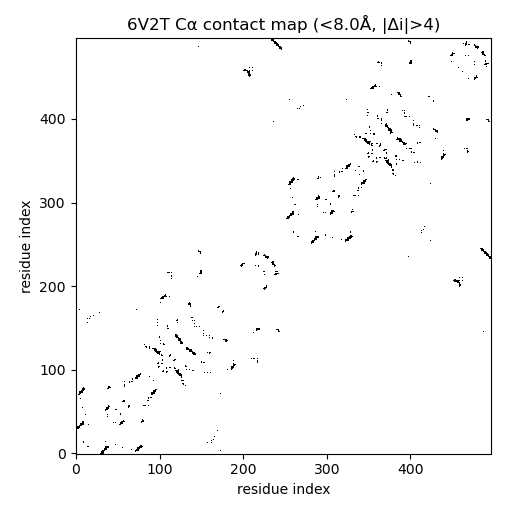C . PRO A 1 119 ? 19.819 30.982 -2.220 1.00 29.51 97 PRO A C 1
ATOM 768 O O . PRO A 1 119 ? 20.015 32.155 -1.966 1.00 30.01 97 PRO A O 1
ATOM 772 N N . GLY A 1 120 ? 20.727 30.020 -2.061 1.00 28.32 98 GLY A N 1
ATOM 773 C CA . GLY A 1 120 ? 22.128 30.241 -1.681 1.00 31.52 98 GLY A CA 1
ATOM 774 C C . GLY A 1 120 ? 23.028 29.214 -2.343 1.00 28.49 98 GLY A C 1
ATOM 775 O O . GLY A 1 120 ? 22.498 28.202 -2.881 1.00 27.70 98 GLY A O 1
ATOM 776 N N . LEU A 1 121 ? 24.337 29.436 -2.289 1.00 29.73 99 LEU A N 1
ATOM 777 C CA . LEU A 1 121 ? 25.321 28.445 -2.775 1.00 31.93 99 LEU A CA 1
ATOM 778 C C . LEU A 1 121 ? 25.864 27.672 -1.568 1.00 33.23 99 LEU A C 1
ATOM 779 O O . LEU A 1 121 ? 26.850 28.117 -0.974 1.00 30.36 99 LEU A O 1
ATOM 784 N N . ASN A 1 122 ? 25.243 26.538 -1.228 1.00 31.72 100 ASN A N 1
ATOM 785 C CA . ASN A 1 122 ? 25.711 25.691 -0.101 1.00 33.42 100 ASN A CA 1
ATOM 786 C C . ASN A 1 122 ? 27.175 25.331 -0.369 1.00 30.82 100 ASN A C 1
ATOM 787 O O . ASN A 1 122 ? 27.570 25.130 -1.516 1.00 32.33 100 ASN A O 1
ATOM 792 N N . PRO A 1 123 ? 28.043 25.318 0.668 1.00 33.84 101 PRO A N 1
ATOM 793 C CA . PRO A 1 123 ? 27.625 25.481 2.065 1.00 33.08 101 PRO A CA 1
ATOM 794 C C . PRO A 1 123 ? 27.752 26.922 2.602 1.00 36.47 101 PRO A C 1
ATOM 795 O O . PRO A 1 123 ? 27.664 27.112 3.791 1.00 30.99 101 PRO A O 1
ATOM 799 N N . HIS A 1 124 ? 27.961 27.908 1.722 1.00 33.36 102 HIS A N 1
ATOM 800 C CA . HIS A 1 124 ? 28.141 29.336 2.098 1.00 32.48 102 HIS A CA 1
ATOM 801 C C . HIS A 1 124 ? 26.792 29.993 2.427 1.00 36.43 102 HIS A C 1
ATOM 802 O O . HIS A 1 124 ? 25.836 29.882 1.608 1.00 31.64 102 HIS A O 1
ATOM 809 N N . ASN A 1 125 ? 26.721 30.652 3.585 1.00 30.64 103 ASN A N 1
ATOM 810 C CA . ASN A 1 125 ? 25.563 31.478 4.007 1.00 31.73 103 ASN A CA 1
ATOM 811 C C . ASN A 1 125 ? 24.316 30.602 3.913 1.00 32.54 103 ASN A C 1
ATOM 812 O O . ASN A 1 125 ? 23.289 31.074 3.401 1.00 32.76 103 ASN A O 1
ATOM 817 N N . ARG A 1 126 ? 24.416 29.368 4.414 1.00 33.40 104 ARG A N 1
ATOM 818 C CA . ARG A 1 126 ? 23.238 28.500 4.646 1.00 33.44 104 ARG A CA 1
ATOM 819 C C . ARG A 1 126 ? 22.254 29.302 5.490 1.00 33.81 104 ARG A C 1
ATOM 820 O O . ARG A 1 126 ? 22.689 30.213 6.198 1.00 35.39 104 ARG A O 1
ATOM 828 N N . GLY A 1 127 ? 20.970 29.034 5.315 1.00 34.39 105 GLY A N 1
ATOM 829 C CA . GLY A 1 127 ? 19.886 29.611 6.115 1.00 39.48 105 GLY A CA 1
ATOM 830 C C . GLY A 1 127 ? 19.336 30.881 5.508 1.00 38.76 105 GLY A C 1
ATOM 831 O O . GLY A 1 127 ? 18.974 30.883 4.294 1.00 38.46 105 GLY A O 1
ATOM 832 N N . TRP A 1 128 ? 19.226 31.922 6.329 1.00 37.20 106 TRP A N 1
ATOM 833 C CA . TRP A 1 128 ? 18.280 33.033 6.065 1.00 38.69 106 TRP A CA 1
ATOM 834 C C . TRP A 1 128 ? 18.908 34.039 5.097 1.00 34.48 106 TRP A C 1
ATOM 835 O O . TRP A 1 128 ? 20.069 34.416 5.267 1.00 35.07 106 TRP A O 1
ATOM 846 N N . PHE A 1 129 ? 18.168 34.392 4.051 1.00 34.90 107 PHE A N 1
ATOM 847 C CA . PHE A 1 129 ? 18.497 35.496 3.115 1.00 33.71 107 PHE A CA 1
ATOM 848 C C . PHE A 1 129 ? 19.983 35.480 2.733 1.00 30.98 107 PHE A C 1
ATOM 849 O O . PHE A 1 129 ? 20.694 36.466 2.961 1.00 29.24 107 PHE A O 1
ATOM 857 N N . PRO A 1 130 ? 20.497 34.412 2.077 1.00 30.72 108 PRO A N 1
ATOM 858 C CA . PRO A 1 130 ? 21.933 34.299 1.803 1.00 30.08 108 PRO A CA 1
ATOM 859 C C . PRO A 1 130 ? 22.604 35.522 1.145 1.00 28.45 108 PRO A C 1
ATOM 860 O O . PRO A 1 130 ? 23.735 35.846 1.503 1.00 29.01 108 PRO A O 1
ATOM 864 N N . GLN A 1 131 ? 21.941 36.177 0.182 1.00 29.89 109 GLN A N 1
ATOM 865 C CA . GLN A 1 131 ? 22.543 37.282 -0.618 1.00 28.96 109 GLN A CA 1
ATOM 866 C C . GLN A 1 131 ? 22.827 38.498 0.273 1.00 27.28 109 GLN A C 1
ATOM 867 O O . GLN A 1 131 ? 23.789 39.189 0.012 1.00 26.65 109 GLN A O 1
ATOM 873 N N . VAL A 1 132 ? 22.050 38.697 1.334 1.00 28.67 110 VAL A N 1
ATOM 874 C CA . VAL A 1 132 ? 22.266 39.790 2.321 1.00 29.03 110 VAL A CA 1
ATOM 875 C C . VAL A 1 132 ? 23.640 39.566 2.948 1.00 29.67 110 VAL A C 1
ATOM 876 O O . VAL A 1 132 ? 24.482 40.485 2.904 1.00 27.16 110 VAL A O 1
ATOM 880 N N . PHE A 1 133 ? 23.842 38.365 3.495 1.00 31.80 111 PHE A N 1
ATOM 881 C CA . PHE A 1 133 ? 25.123 37.978 4.140 1.00 32.50 111 PHE A CA 1
ATOM 882 C C . PHE A 1 133 ? 26.259 37.998 3.104 1.00 30.36 111 PHE A C 1
ATOM 883 O O . PHE A 1 133 ? 27.312 38.512 3.443 1.00 31.60 111 PHE A O 1
ATOM 891 N N . SER A 1 134 ? 26.046 37.550 1.857 1.00 28.24 112 SER A N 1
ATOM 892 C CA . SER A 1 134 ? 27.088 37.498 0.800 1.00 28.99 112 SER A CA 1
ATOM 893 C C . SER A 1 134 ? 27.542 38.909 0.384 1.00 31.53 112 SER A C 1
ATOM 894 O O . SER A 1 134 ? 28.719 39.089 0.080 1.00 28.96 112 SER A O 1
ATOM 897 N N . ILE A 1 135 ? 26.632 39.875 0.270 1.00 30.88 113 ILE A N 1
ATOM 898 C CA . ILE A 1 135 ? 26.995 41.289 -0.023 1.00 29.09 113 ILE A CA 1
ATOM 899 C C . ILE A 1 135 ? 27.980 41.799 1.050 1.00 31.60 113 ILE A C 1
ATOM 900 O O . ILE A 1 135 ? 28.929 42.481 0.677 1.00 31.64 113 ILE A O 1
ATOM 905 N N . ILE A 1 136 ? 27.770 41.427 2.308 1.00 28.61 114 ILE A N 1
ATOM 906 C CA . ILE A 1 136 ? 28.616 41.858 3.460 1.00 32.29 114 ILE A CA 1
ATOM 907 C C . ILE A 1 136 ? 29.884 41.008 3.519 1.00 32.38 114 ILE A C 1
ATOM 908 O O . ILE A 1 136 ? 31.008 41.595 3.504 1.00 34.01 114 ILE A O 1
ATOM 913 N N . ASN A 1 137 ? 29.758 39.677 3.527 1.00 33.59 115 ASN A N 1
ATOM 914 C CA . ASN A 1 137 ? 30.920 38.809 3.881 1.00 34.13 115 ASN A CA 1
ATOM 915 C C . ASN A 1 137 ? 31.617 38.293 2.629 1.00 35.29 115 ASN A C 1
ATOM 916 O O . ASN A 1 137 ? 32.644 37.664 2.792 1.00 35.66 115 ASN A O 1
ATOM 921 N N . LYS A 1 138 ? 31.077 38.551 1.430 1.00 33.69 116 LYS A N 1
ATOM 922 C CA . LYS A 1 138 ? 31.740 38.283 0.127 1.00 34.26 116 LYS A CA 1
ATOM 923 C C . LYS A 1 138 ? 31.873 36.775 -0.172 1.00 34.69 116 LYS A C 1
ATOM 924 O O . LYS A 1 138 ? 32.562 36.441 -1.147 1.00 33.22 116 LYS A O 1
ATOM 930 N N . LYS A 1 139 ? 31.212 35.894 0.583 1.00 35.05 117 LYS A N 1
ATOM 931 C CA . LYS A 1 139 ? 31.132 34.442 0.273 1.00 32.75 117 LYS A CA 1
ATOM 932 C C . LYS A 1 139 ? 30.259 34.262 -0.976 1.00 34.61 117 LYS A C 1
ATOM 933 O O . LYS A 1 139 ? 29.410 35.107 -1.265 1.00 31.77 117 LYS A O 1
ATOM 939 N N . PRO A 1 140 ? 30.468 33.193 -1.777 1.00 33.40 118 PRO A N 1
ATOM 940 C CA . PRO A 1 140 ? 29.607 32.910 -2.930 1.00 35.84 118 PRO A CA 1
ATOM 941 C C . PRO A 1 140 ? 28.105 32.843 -2.585 1.00 32.84 118 PRO A C 1
ATOM 942 O O . PRO A 1 140 ? 27.709 32.525 -1.437 1.00 31.61 118 PRO A O 1
ATOM 946 N N . VAL A 1 141 ? 27.295 33.134 -3.601 1.00 28.68 119 VAL A N 1
ATOM 947 C CA . VAL A 1 141 ? 25.815 32.977 -3.586 1.00 30.08 119 VAL A CA 1
ATOM 948 C C . VAL A 1 141 ? 25.366 32.455 -4.952 1.00 29.67 119 VAL A C 1
ATOM 949 O O . VAL A 1 141 ? 26.143 32.457 -5.908 1.00 29.38 119 VAL A O 1
ATOM 953 N N . GLY A 1 142 ? 24.131 31.983 -5.005 1.00 28.29 120 GLY A N 1
ATOM 954 C CA . GLY A 1 142 ? 23.567 31.326 -6.186 1.00 28.96 120 GLY A CA 1
ATOM 955 C C . GLY A 1 142 ? 22.442 30.457 -5.723 1.00 29.42 120 GLY A C 1
ATOM 956 O O . GLY A 1 142 ? 21.824 30.830 -4.715 1.00 28.63 120 GLY A O 1
ATOM 957 N N . CYS A 1 143 ? 22.158 29.391 -6.463 1.00 31.10 121 CYS A N 1
ATOM 958 C CA . CYS A 1 143 ? 21.076 28.425 -6.159 1.00 30.68 121 CYS A CA 1
ATOM 959 C C . CYS A 1 143 ? 21.712 27.051 -5.955 1.00 31.78 121 CYS A C 1
ATOM 960 O O . CYS A 1 143 ? 22.634 26.692 -6.726 1.00 31.75 121 CYS A O 1
ATOM 963 N N . THR A 1 144 ? 21.278 26.357 -4.915 1.00 28.00 122 THR A N 1
ATOM 964 C CA . THR A 1 144 ? 21.569 24.929 -4.647 1.00 28.91 122 THR A CA 1
ATOM 965 C C . THR A 1 144 ? 20.263 24.130 -4.608 1.00 32.28 122 THR A C 1
ATOM 966 O O . THR A 1 144 ? 19.380 24.445 -3.796 1.00 27.63 122 THR A O 1
ATOM 970 N N . ILE A 1 145 ? 20.185 23.096 -5.437 1.00 30.18 123 ILE A N 1
ATOM 971 C CA . ILE A 1 145 ? 19.160 22.029 -5.308 1.00 30.08 123 ILE A CA 1
ATOM 972 C C . ILE A 1 145 ? 19.798 20.838 -4.604 1.00 29.10 123 ILE A C 1
ATOM 973 O O . ILE A 1 145 ? 20.763 20.269 -5.133 1.00 32.51 123 ILE A O 1
ATOM 978 N N . HIS A 1 146 ? 19.274 20.468 -3.446 1.00 27.77 124 HIS A N 1
ATOM 979 C CA . HIS A 1 146 ? 19.895 19.432 -2.589 1.00 29.44 124 HIS A CA 1
ATOM 980 C C . HIS A 1 146 ? 18.848 18.513 -1.975 1.00 31.94 124 HIS A C 1
ATOM 981 O O . HIS A 1 146 ? 17.636 18.932 -1.787 1.00 29.78 124 HIS A O 1
ATOM 988 N N . LEU A 1 147 ? 19.277 17.285 -1.713 1.00 32.91 125 LEU A N 1
ATOM 989 C CA . LEU A 1 147 ? 18.520 16.342 -0.872 1.00 32.37 125 LEU A CA 1
ATOM 990 C C . LEU A 1 147 ? 18.376 16.984 0.504 1.00 30.25 125 LEU A C 1
ATOM 991 O O . LEU A 1 147 ? 19.327 17.635 0.969 1.00 32.61 125 LEU A O 1
ATOM 996 N N . MET A 1 148 ? 17.233 16.784 1.128 1.00 32.81 126 MET A N 1
ATOM 997 C CA . MET A 1 148 ? 16.907 17.341 2.459 1.00 34.62 126 MET A CA 1
ATOM 998 C C . MET A 1 148 ? 17.180 16.275 3.526 1.00 38.66 126 MET A C 1
ATOM 999 O O . MET A 1 148 ? 16.638 15.149 3.432 1.00 35.43 126 MET A O 1
ATOM 1004 N N . ASN A 1 149 ? 18.048 16.607 4.477 1.00 44.87 127 ASN A N 1
ATOM 1005 C CA . ASN A 1 149 ? 18.352 15.729 5.637 1.00 43.99 127 ASN A CA 1
ATOM 1006 C C . ASN A 1 149 ? 17.743 16.437 6.843 1.00 46.78 127 ASN A C 1
ATOM 1007 O O . ASN A 1 149 ? 17.012 17.442 6.621 1.00 39.41 127 ASN A O 1
ATOM 1012 N N . GLU A 1 150 ? 18.086 15.970 8.046 1.00 48.15 128 GLU A N 1
ATOM 1013 C CA . GLU A 1 150 ? 17.607 16.472 9.363 1.00 55.03 128 GLU A CA 1
ATOM 1014 C C . GLU A 1 150 ? 17.867 17.974 9.512 1.00 50.12 128 GLU A C 1
ATOM 1015 O O . GLU A 1 150 ? 17.038 18.656 10.152 1.00 51.56 128 GLU A O 1
ATOM 1021 N N . GLU A 1 151 ? 19.003 18.453 9.014 1.00 42.50 129 GLU A N 1
ATOM 1022 C CA . GLU A 1 151 ? 19.471 19.845 9.241 1.00 43.30 129 GLU A CA 1
ATOM 1023 C C . GLU A 1 151 ? 19.112 20.734 8.043 1.00 42.28 129 GLU A C 1
ATOM 1024 O O . GLU A 1 151 ? 18.599 20.231 7.021 1.00 40.88 129 GLU A O 1
ATOM 1030 N N . ILE A 1 152 ? 19.320 22.035 8.193 1.00 46.31 130 ILE A N 1
ATOM 1031 C CA . ILE A 1 152 ? 18.784 23.056 7.253 1.00 42.83 130 ILE A CA 1
ATOM 1032 C C . ILE A 1 152 ? 19.857 23.378 6.213 1.00 40.25 130 ILE A C 1
ATOM 1033 O O . ILE A 1 152 ? 20.995 23.752 6.592 1.00 36.79 130 ILE A O 1
ATOM 1038 N N . ASP A 1 153 ? 19.516 23.203 4.932 1.00 38.20 131 ASP A N 1
ATOM 1039 C CA . ASP A 1 153 ? 20.384 23.580 3.789 1.00 37.51 131 ASP A CA 1
ATOM 1040 C C . ASP A 1 153 ? 21.695 22.797 3.929 1.00 41.28 131 ASP A C 1
ATOM 1041 O O . ASP A 1 153 ? 22.794 23.390 3.699 1.00 37.27 131 ASP A O 1
ATOM 1046 N N . ASP A 1 154 ? 21.569 21.507 4.254 1.00 39.62 132 ASP A N 1
ATOM 1047 C CA . ASP A 1 154 ? 22.724 20.644 4.641 1.00 43.28 132 ASP A CA 1
ATOM 1048 C C . ASP A 1 154 ? 22.884 19.415 3.736 1.00 44.13 132 ASP A C 1
ATOM 1049 O O . ASP A 1 154 ? 24.031 18.940 3.616 1.00 42.69 132 ASP A O 1
ATOM 1054 N N . GLY A 1 155 ? 21.829 18.898 3.100 1.00 36.22 133 GLY A N 1
ATOM 1055 C CA . GLY A 1 155 ? 21.925 17.602 2.413 1.00 34.66 133 GLY A CA 1
ATOM 1056 C C . GLY A 1 155 ? 22.735 17.636 1.125 1.00 34.59 133 GLY A C 1
ATOM 1057 O O . GLY A 1 155 ? 23.089 18.724 0.654 1.00 34.80 133 GLY A O 1
ATOM 1058 N N . ALA A 1 156 ? 22.972 16.455 0.551 1.00 31.27 134 ALA A N 1
ATOM 1059 C CA . ALA A 1 156 ? 23.760 16.234 -0.686 1.00 33.31 134 ALA A CA 1
ATOM 1060 C C . ALA A 1 156 ? 23.314 17.199 -1.777 1.00 36.78 134 ALA A C 1
ATOM 1061 O O . ALA A 1 156 ? 22.085 17.328 -2.046 1.00 33.43 134 ALA A O 1
ATOM 1063 N N . ILE A 1 157 ? 24.302 17.821 -2.396 1.00 34.45 135 ILE A N 1
ATOM 1064 C CA . ILE A 1 157 ? 24.111 18.745 -3.535 1.00 36.12 135 ILE A CA 1
ATOM 1065 C C . ILE A 1 157 ? 23.814 17.907 -4.782 1.00 34.47 135 ILE A C 1
ATOM 1066 O O . ILE A 1 157 ? 24.640 17.027 -5.132 1.00 31.07 135 ILE A O 1
ATOM 1071 N N . LEU A 1 158 ? 22.716 18.229 -5.467 1.00 32.40 136 LEU A N 1
ATOM 1072 C CA . LEU A 1 158 ? 22.327 17.621 -6.752 1.00 33.74 136 LEU A CA 1
ATOM 1073 C C . LEU A 1 158 ? 22.719 18.555 -7.900 1.00 34.83 136 LEU A C 1
ATOM 1074 O O . LEU A 1 158 ? 23.418 18.093 -8.795 1.00 32.50 136 LEU A O 1
ATOM 1079 N N . PHE A 1 159 ? 22.315 19.834 -7.868 1.00 32.82 137 PHE A N 1
ATOM 1080 C CA . PHE A 1 159 ? 22.696 20.866 -8.870 1.00 30.30 137 PHE A CA 1
ATOM 1081 C C . PHE A 1 159 ? 22.927 22.186 -8.148 1.00 29.58 137 PHE A C 1
ATOM 1082 O O . PHE A 1 159 ? 22.181 22.502 -7.205 1.00 33.14 137 PHE A O 1
ATOM 1090 N N . GLN A 1 160 ? 23.959 22.925 -8.523 1.00 28.76 138 GLN A N 1
ATOM 1091 C CA . GLN A 1 160 ? 24.111 24.293 -7.975 1.00 33.92 138 GLN A CA 1
ATOM 1092 C C . GLN A 1 160 ? 24.790 25.164 -9.009 1.00 35.16 138 GLN A C 1
ATOM 1093 O O . GLN A 1 160 ? 25.464 24.648 -9.930 1.00 35.45 138 GLN A O 1
ATOM 1099 N N . LYS A 1 161 ? 24.550 26.460 -8.894 1.00 33.46 139 LYS A N 1
ATOM 1100 C CA . LYS A 1 161 ? 25.087 27.433 -9.856 1.00 32.17 139 LYS A CA 1
ATOM 1101 C C . LYS A 1 161 ? 25.326 28.736 -9.100 1.00 34.34 139 LYS A C 1
ATOM 1102 O O . LYS A 1 161 ? 24.384 29.247 -8.473 1.00 27.58 139 LYS A O 1
ATOM 1108 N N . GLU A 1 162 ? 26.555 29.245 -9.179 1.00 32.73 140 GLU A N 1
ATOM 1109 C CA . GLU A 1 162 ? 26.929 30.536 -8.568 1.00 32.76 140 GLU A CA 1
ATOM 1110 C C . GLU A 1 162 ? 26.335 31.662 -9.405 1.00 34.02 140 GLU A C 1
ATOM 1111 O O . GLU A 1 162 ? 26.252 31.517 -10.637 1.00 32.24 140 GLU A O 1
ATOM 1117 N N . VAL A 1 163 ? 25.934 32.747 -8.745 1.00 31.74 141 VAL A N 1
ATOM 1118 C CA . VAL A 1 163 ? 25.622 34.025 -9.433 1.00 33.87 141 VAL A CA 1
ATOM 1119 C C . VAL A 1 163 ? 26.578 35.087 -8.899 1.00 34.17 141 VAL A C 1
ATOM 1120 O O . VAL A 1 163 ? 26.852 35.174 -7.699 1.00 35.52 141 VAL A O 1
ATOM 1124 N N . PRO A 1 164 ? 27.122 35.931 -9.786 1.00 33.06 142 PRO A N 1
ATOM 1125 C CA . PRO A 1 164 ? 28.092 36.947 -9.374 1.00 34.38 142 PRO A CA 1
ATOM 1126 C C . PRO A 1 164 ? 27.398 38.076 -8.589 1.00 33.32 142 PRO A C 1
ATOM 1127 O O . PRO A 1 164 ? 26.177 38.249 -8.740 1.00 33.13 142 PRO A O 1
ATOM 1131 N N . ILE A 1 165 ? 28.150 38.757 -7.711 1.00 31.09 143 ILE A N 1
ATOM 1132 C CA . ILE A 1 165 ? 27.671 39.991 -7.019 1.00 30.99 143 ILE A CA 1
ATOM 1133 C C . ILE A 1 165 ? 28.521 41.167 -7.481 1.00 31.41 143 ILE A C 1
ATOM 1134 O O . ILE A 1 165 ? 29.750 41.035 -7.513 1.00 30.86 143 ILE A O 1
ATOM 1139 N N . PHE A 1 166 ? 27.877 42.297 -7.765 1.00 29.91 144 PHE A N 1
ATOM 1140 C CA . PHE A 1 166 ? 28.554 43.552 -8.155 1.00 29.41 144 PHE A CA 1
ATOM 1141 C C . PHE A 1 166 ? 28.468 44.572 -7.016 1.00 27.29 144 PHE A C 1
ATOM 1142 O O . PHE A 1 166 ? 27.510 44.521 -6.192 1.00 26.47 144 PHE A O 1
ATOM 1150 N N . GLU A 1 167 ? 29.331 45.592 -7.057 1.00 28.74 145 GLU A N 1
ATOM 1151 C CA . GLU A 1 167 ? 29.400 46.608 -5.969 1.00 32.04 145 GLU A CA 1
ATOM 1152 C C . GLU A 1 167 ? 28.173 47.534 -5.987 1.00 30.91 145 GLU A C 1
ATOM 1153 O O . GLU A 1 167 ? 27.875 48.082 -4.931 1.00 30.82 145 GLU A O 1
ATOM 1159 N N . TRP A 1 168 ? 27.443 47.635 -7.100 1.00 28.04 146 TRP A N 1
ATOM 1160 C CA . TRP A 1 168 ? 26.199 48.444 -7.204 1.00 29.99 146 TRP A CA 1
ATOM 1161 C C . TRP A 1 168 ? 24.936 47.610 -6.916 1.00 29.15 146 TRP A C 1
ATOM 1162 O O . TRP A 1 168 ? 23.811 48.166 -7.030 1.00 27.73 146 TRP A O 1
ATOM 1173 N N . ASP A 1 169 ? 25.065 46.346 -6.515 1.00 28.73 147 ASP A N 1
ATOM 1174 C CA . ASP A 1 169 ? 23.871 45.504 -6.207 1.00 28.81 147 ASP A CA 1
ATOM 1175 C C . ASP A 1 169 ? 23.328 45.845 -4.817 1.00 29.16 147 ASP A C 1
ATOM 1176 O O . ASP A 1 169 ? 24.113 45.936 -3.862 1.00 31.42 147 ASP A O 1
ATOM 1181 N N . THR A 1 170 ? 22.016 45.896 -4.689 1.00 28.18 148 THR A N 1
ATOM 1182 C CA . THR A 1 170 ? 21.301 45.714 -3.411 1.00 28.86 148 THR A CA 1
ATOM 1183 C C . THR A 1 170 ? 20.941 44.236 -3.240 1.00 29.69 148 THR A C 1
ATOM 1184 O O . THR A 1 170 ? 21.141 43.423 -4.180 1.00 28.07 148 THR A O 1
ATOM 1188 N N . SER A 1 171 ? 20.337 43.899 -2.113 1.00 25.98 149 SER A N 1
ATOM 1189 C CA . SER A 1 171 ? 19.782 42.550 -1.856 1.00 26.65 149 SER A CA 1
ATOM 1190 C C . SER A 1 171 ? 18.787 42.212 -2.973 1.00 26.19 149 SER A C 1
ATOM 1191 O O . SER A 1 171 ? 18.816 41.086 -3.438 1.00 24.17 149 SER A O 1
ATOM 1194 N N . LEU A 1 172 ? 17.945 43.158 -3.371 1.00 27.41 150 LEU A N 1
ATOM 1195 C CA . LEU A 1 172 ? 16.889 42.899 -4.376 1.00 29.58 150 LEU A CA 1
ATOM 1196 C C . LEU A 1 172 ? 17.552 42.497 -5.693 1.00 28.37 150 LEU A C 1
ATOM 1197 O O . LEU A 1 172 ? 17.120 41.502 -6.293 1.00 31.26 150 LEU A O 1
ATOM 1202 N N . ASN A 1 173 ? 18.571 43.242 -6.122 1.00 29.72 151 ASN A N 1
ATOM 1203 C CA . ASN A 1 173 ? 19.279 42.952 -7.396 1.00 30.32 151 ASN A CA 1
ATOM 1204 C C . ASN A 1 173 ? 19.845 41.521 -7.353 1.00 26.01 151 ASN A C 1
ATOM 1205 O O . ASN A 1 173 ? 19.691 40.743 -8.309 1.00 28.48 151 ASN A O 1
ATOM 1210 N N . VAL A 1 174 ? 20.509 41.137 -6.273 1.00 26.74 152 VAL A N 1
ATOM 1211 C CA . VAL A 1 174 ? 21.144 39.808 -6.192 1.00 27.53 152 VAL A CA 1
ATOM 1212 C C . VAL A 1 174 ? 20.049 38.735 -6.114 1.00 29.28 152 VAL A C 1
ATOM 1213 O O . VAL A 1 174 ? 20.153 37.702 -6.818 1.00 25.11 152 VAL A O 1
ATOM 1217 N N . TYR A 1 175 ? 19.013 38.985 -5.324 1.00 29.48 153 TYR A N 1
ATOM 1218 C CA . TYR A 1 175 ? 17.901 38.034 -5.150 1.00 29.95 153 TYR A CA 1
ATOM 1219 C C . TYR A 1 175 ? 17.195 37.753 -6.481 1.00 29.54 153 TYR A C 1
ATOM 1220 O O . TYR A 1 175 ? 16.935 36.584 -6.726 1.00 29.00 153 TYR A O 1
ATOM 1229 N N . GLU A 1 176 ? 16.893 38.766 -7.281 1.00 30.11 154 GLU A N 1
ATOM 1230 C CA . GLU A 1 176 ? 16.274 38.570 -8.623 1.00 33.61 154 GLU A CA 1
ATOM 1231 C C . GLU A 1 176 ? 17.184 37.702 -9.508 1.00 32.69 154 GLU A C 1
ATOM 1232 O O . GLU A 1 176 ? 16.680 36.835 -10.232 1.00 27.54 154 GLU A O 1
ATOM 1238 N N . ARG A 1 177 ? 18.492 37.940 -9.459 1.00 31.41 155 ARG A N 1
ATOM 1239 C CA . ARG A 1 177 ? 19.511 37.134 -10.186 1.00 30.20 155 ARG A CA 1
ATOM 1240 C C . ARG A 1 177 ? 19.526 35.665 -9.710 1.00 29.78 155 ARG A C 1
ATOM 1241 O O . ARG A 1 177 ? 19.595 34.753 -10.567 1.00 26.61 155 ARG A O 1
ATOM 1249 N N . VAL A 1 178 ? 19.574 35.411 -8.402 1.00 23.16 156 VAL A N 1
ATOM 1250 C CA . VAL A 1 178 ? 19.448 34.059 -7.814 1.00 25.11 156 VAL A CA 1
ATOM 1251 C C . VAL A 1 178 ? 18.141 33.395 -8.294 1.00 25.08 156 VAL A C 1
ATOM 1252 O O . VAL A 1 178 ? 18.193 32.210 -8.658 1.00 24.37 156 VAL A O 1
ATOM 1256 N N . GLN A 1 179 ? 17.020 34.112 -8.282 1.00 26.23 157 GLN A N 1
ATOM 1257 C CA . GLN A 1 179 ? 15.708 33.529 -8.673 1.00 26.41 157 GLN A CA 1
ATOM 1258 C C . GLN A 1 179 ? 15.760 33.121 -10.151 1.00 28.59 157 GLN A C 1
ATOM 1259 O O . GLN A 1 179 ? 15.224 32.037 -10.469 1.00 28.65 157 GLN A O 1
ATOM 1265 N N . GLN A 1 180 ? 16.377 33.929 -11.012 1.00 28.59 158 GLN A N 1
ATOM 1266 C CA . GLN A 1 180 ? 16.522 33.592 -12.462 1.00 30.39 158 GLN A CA 1
ATOM 1267 C C . GLN A 1 180 ? 17.417 32.337 -12.584 1.00 31.00 158 GLN A C 1
ATOM 1268 O O . GLN A 1 180 ? 17.128 31.455 -13.438 1.00 26.41 158 GLN A O 1
ATOM 1274 N N . THR A 1 181 ? 18.439 32.188 -11.735 1.00 30.05 159 THR A N 1
ATOM 1275 C CA . THR A 1 181 ? 19.251 30.951 -11.725 1.00 28.49 159 THR A CA 1
ATOM 1276 C C . THR A 1 181 ? 18.448 29.754 -11.190 1.00 30.14 159 THR A C 1
ATOM 1277 O O . THR A 1 181 ? 18.633 28.647 -11.749 1.00 31.24 159 THR A O 1
ATOM 1281 N N . GLU A 1 182 ? 17.579 29.918 -10.188 1.00 28.96 160 GLU A N 1
ATOM 1282 C CA . GLU A 1 182 ? 16.716 28.798 -9.732 1.00 29.94 160 GLU A CA 1
ATOM 1283 C C . GLU A 1 182 ? 15.913 28.301 -10.935 1.00 27.49 160 GLU A C 1
ATOM 1284 O O . GLU A 1 182 ? 15.792 27.061 -11.099 1.00 28.07 160 GLU A O 1
ATOM 1290 N N . MET A 1 183 ? 15.320 29.238 -11.675 1.00 30.68 161 MET A N 1
ATOM 1291 C CA . MET A 1 183 ? 14.444 28.941 -12.834 1.00 32.41 161 MET A CA 1
ATOM 1292 C C . MET A 1 183 ? 15.254 28.259 -13.948 1.00 29.29 161 MET A C 1
ATOM 1293 O O . MET A 1 183 ? 14.810 27.226 -14.434 1.00 27.92 161 MET A O 1
ATOM 1298 N N . ASP A 1 184 ? 16.473 28.717 -14.213 1.00 33.63 162 ASP A N 1
ATOM 1299 C CA . ASP A 1 184 ? 17.382 28.105 -15.221 1.00 33.71 162 ASP A CA 1
ATOM 1300 C C . ASP A 1 184 ? 17.693 26.659 -14.820 1.00 32.11 162 ASP A C 1
ATOM 1301 O O . ASP A 1 184 ? 17.661 25.765 -15.687 1.00 29.65 162 ASP A O 1
ATOM 1306 N N . LEU A 1 185 ? 17.954 26.395 -13.539 1.00 27.97 163 LEU A N 1
ATOM 1307 C CA . LEU A 1 185 ? 18.291 25.042 -13.062 1.00 28.70 163 LEU A CA 1
ATOM 1308 C C . LEU A 1 185 ? 17.029 24.186 -13.143 1.00 26.13 163 LEU A C 1
ATOM 1309 O O . LEU A 1 185 ? 17.141 23.015 -13.508 1.00 27.96 163 LEU A O 1
ATOM 1314 N N . LEU A 1 186 ? 15.864 24.749 -12.847 1.00 26.76 164 LEU A N 1
ATOM 1315 C CA . LEU A 1 186 ? 14.623 23.932 -12.890 1.00 25.91 164 LEU A CA 1
ATOM 1316 C C . LEU A 1 186 ? 14.309 23.595 -14.361 1.00 28.75 164 LEU A C 1
ATOM 1317 O O . LEU A 1 186 ? 13.932 22.448 -14.656 1.00 28.56 164 LEU A O 1
ATOM 1322 N N . LYS A 1 187 ? 14.410 24.576 -15.243 1.00 31.52 165 LYS A N 1
ATOM 1323 C CA . LYS A 1 187 ? 14.207 24.334 -16.695 1.00 32.36 165 LYS A CA 1
ATOM 1324 C C . LYS A 1 187 ? 15.096 23.178 -17.172 1.00 34.73 165 LYS A C 1
ATOM 1325 O O . LYS A 1 187 ? 14.604 22.299 -17.900 1.00 33.07 165 LYS A O 1
ATOM 1331 N N . ASP A 1 188 ? 16.371 23.181 -16.805 1.00 32.90 166 ASP A N 1
ATOM 1332 C CA . ASP A 1 188 ? 17.332 22.146 -17.242 1.00 35.44 166 ASP A CA 1
ATOM 1333 C C . ASP A 1 188 ? 17.111 20.843 -16.477 1.00 34.40 166 ASP A C 1
ATOM 1334 O O . ASP A 1 188 ? 17.386 19.815 -17.084 1.00 34.01 166 ASP A O 1
ATOM 1339 N N . HIS A 1 189 ? 16.674 20.845 -15.205 1.00 28.24 167 HIS A N 1
ATOM 1340 C CA . HIS A 1 189 ? 16.861 19.666 -14.325 1.00 30.81 167 HIS A CA 1
ATOM 1341 C C . HIS A 1 189 ? 15.583 19.184 -13.623 1.00 27.24 167 HIS A C 1
ATOM 1342 O O . HIS A 1 189 ? 15.683 18.205 -12.908 1.00 28.90 167 HIS A O 1
ATOM 1349 N N . LEU A 1 190 ? 14.424 19.807 -13.813 1.00 28.01 168 LEU A N 1
ATOM 1350 C CA . LEU A 1 190 ? 13.202 19.366 -13.099 1.00 28.78 168 LEU A CA 1
ATOM 1351 C C . LEU A 1 190 ? 12.964 17.869 -13.360 1.00 28.04 168 LEU A C 1
ATOM 1352 O O . LEU A 1 190 ? 12.774 17.128 -12.406 1.00 28.72 168 LEU A O 1
ATOM 1357 N N . ALA A 1 191 ? 13.023 17.405 -14.613 1.00 31.64 169 ALA A N 1
ATOM 1358 C CA . ALA A 1 191 ? 12.770 15.980 -14.941 1.00 31.82 169 ALA A CA 1
ATOM 1359 C C . ALA A 1 191 ? 13.872 15.103 -14.319 1.00 32.33 169 ALA A C 1
ATOM 1360 O O . ALA A 1 191 ? 13.536 14.059 -13.760 1.00 32.53 169 ALA A O 1
ATOM 1362 N N . ASP A 1 192 ? 15.123 15.558 -14.383 1.00 32.32 170 ASP A N 1
ATOM 1363 C CA . ASP A 1 192 ? 16.270 14.873 -13.738 1.00 33.22 170 ASP A CA 1
ATOM 1364 C C . ASP A 1 192 ? 15.925 14.668 -12.270 1.00 32.34 170 ASP A C 1
ATOM 1365 O O . ASP A 1 192 ? 16.082 13.558 -11.786 1.00 36.38 170 ASP A O 1
ATOM 1370 N N . LEU A 1 193 ? 15.418 15.695 -11.602 1.00 31.39 171 LEU A N 1
ATOM 1371 C CA . LEU A 1 193 ? 15.081 15.608 -10.165 1.00 29.19 171 LEU A CA 1
ATOM 1372 C C . LEU A 1 193 ? 13.963 14.582 -9.948 1.00 31.86 171 LEU A C 1
ATOM 1373 O O . LEU A 1 193 ? 14.034 13.798 -8.998 1.00 30.25 171 LEU A O 1
ATOM 1378 N N . VAL A 1 194 ? 12.925 14.601 -10.765 1.00 31.45 172 VAL A N 1
ATOM 1379 C CA . VAL A 1 194 ? 11.768 13.678 -10.572 1.00 32.16 172 VAL A CA 1
ATOM 1380 C C . VAL A 1 194 ? 12.203 12.216 -10.763 1.00 32.11 172 VAL A C 1
ATOM 1381 O O . VAL A 1 194 ? 11.881 11.375 -9.881 1.00 34.26 172 VAL A O 1
ATOM 1385 N N . PHE A 1 195 ? 12.976 11.959 -11.812 1.00 35.35 173 PHE A N 1
ATOM 1386 C CA . PHE A 1 195 ? 13.432 10.608 -12.238 1.00 36.44 173 PHE A CA 1
ATOM 1387 C C . PHE A 1 195 ? 14.786 10.242 -11.606 1.00 42.47 173 PHE A C 1
ATOM 1388 O O . PHE A 1 195 ? 15.352 9.226 -11.996 1.00 39.13 173 PHE A O 1
ATOM 1396 N N . ALA A 1 196 ? 15.265 11.033 -10.643 1.00 41.49 174 ALA A N 1
ATOM 1397 C CA . ALA A 1 196 ? 16.498 10.778 -9.860 1.00 38.64 174 ALA A CA 1
ATOM 1398 C C . ALA A 1 196 ? 17.673 10.615 -10.822 1.00 37.19 174 ALA A C 1
ATOM 1399 O O . ALA A 1 196 ? 18.544 9.787 -10.525 1.00 42.73 174 ALA A O 1
ATOM 1401 N N . ASN A 1 197 ? 17.697 11.363 -11.935 1.00 35.65 175 ASN A N 1
ATOM 1402 C CA . ASN A 1 197 ? 18.846 11.369 -12.876 1.00 36.12 175 ASN A CA 1
ATOM 1403 C C . ASN A 1 197 ? 19.900 12.373 -12.388 1.00 34.63 175 ASN A C 1
ATOM 1404 O O . ASN A 1 197 ? 20.084 13.427 -13.028 1.00 36.73 175 ASN A O 1
ATOM 1409 N N . TYR A 1 198 ? 20.619 12.050 -11.316 1.00 38.98 176 TYR A N 1
ATOM 1410 C CA . TYR A 1 198 ? 21.660 12.958 -10.767 1.00 38.26 176 TYR A CA 1
ATOM 1411 C C . TYR A 1 198 ? 22.699 12.183 -9.948 1.00 42.80 176 TYR A C 1
ATOM 1412 O O . TYR A 1 198 ? 22.466 10.993 -9.665 1.00 40.17 176 TYR A O 1
ATOM 1421 N N . GLN A 1 199 ? 23.755 12.877 -9.511 1.00 38.89 177 GLN A N 1
ATOM 1422 C CA . GLN A 1 199 ? 24.805 12.332 -8.608 1.00 45.03 177 GLN A CA 1
ATOM 1423 C C . GLN A 1 199 ? 24.868 13.169 -7.333 1.00 39.12 177 GLN A C 1
ATOM 1424 O O . GLN A 1 199 ? 25.019 14.400 -7.420 1.00 45.58 177 GLN A O 1
ATOM 1430 N N . GLN A 1 200 ? 24.745 12.528 -6.186 1.00 38.03 178 GLN A N 1
ATOM 1431 C CA . GLN A 1 200 ? 24.823 13.217 -4.875 1.00 37.94 178 GLN A CA 1
ATOM 1432 C C . GLN A 1 200 ? 26.270 13.719 -4.712 1.00 41.07 178 GLN A C 1
ATOM 1433 O O . GLN A 1 200 ? 27.195 12.933 -4.951 1.00 41.46 178 GLN A O 1
ATOM 1439 N N . LYS A 1 201 ? 26.453 14.999 -4.387 1.00 40.13 179 LYS A N 1
ATOM 1440 C CA . LYS A 1 201 ? 27.785 15.642 -4.230 1.00 41.54 179 LYS A CA 1
ATOM 1441 C C . LYS A 1 201 ? 27.886 16.254 -2.820 1.00 44.85 179 LYS A C 1
ATOM 1442 O O . LYS A 1 201 ? 26.836 16.627 -2.221 1.00 43.21 179 LYS A O 1
ATOM 1448 N N . LEU A 1 202 ? 29.103 16.276 -2.268 1.00 41.33 180 LEU A N 1
ATOM 1449 C CA . LEU A 1 202 ? 29.401 16.860 -0.939 1.00 41.62 180 LEU A CA 1
ATOM 1450 C C . LEU A 1 202 ? 30.398 17.999 -1.123 1.00 44.33 180 LEU A C 1
ATOM 1451 O O . LEU A 1 202 ? 31.248 17.895 -2.043 1.00 40.63 180 LEU A O 1
ATOM 1456 N N . SER A 1 203 ? 30.262 19.068 -0.327 1.00 40.51 181 SER A N 1
ATOM 1457 C CA . SER A 1 203 ? 31.243 20.180 -0.321 1.00 43.18 181 SER A CA 1
ATOM 1458 C C . SER A 1 203 ? 32.427 19.746 0.548 1.00 39.80 181 SER A C 1
ATOM 1459 O O . SER A 1 203 ? 32.172 19.166 1.625 1.00 39.80 181 SER A O 1
ATOM 1462 N N . TYR A 1 204 ? 33.636 20.086 0.102 1.00 44.47 182 TYR A N 1
ATOM 1463 C CA . TYR A 1 204 ? 34.920 19.969 0.846 1.00 49.42 182 TYR A CA 1
ATOM 1464 C C . TYR A 1 204 ? 35.033 21.084 1.888 1.00 53.38 182 TYR A C 1
ATOM 1465 O O . TYR A 1 204 ? 35.899 20.959 2.753 1.00 59.24 182 TYR A O 1
ATOM 1474 N N . GLU A 1 205 ? 34.220 22.144 1.772 1.00 48.22 183 GLU A N 1
ATOM 1475 C CA . GLU A 1 205 ? 34.303 23.364 2.616 1.00 50.16 183 GLU A CA 1
ATOM 1476 C C . GLU A 1 205 ? 33.311 23.234 3.771 1.00 47.89 183 GLU A C 1
ATOM 1477 O O . GLU A 1 205 ? 32.240 22.596 3.589 1.00 44.55 183 GLU A O 1
ATOM 1483 N N . LYS A 1 206 ? 33.655 23.827 4.907 1.00 48.02 184 LYS A N 1
ATOM 1484 C CA . LYS A 1 206 ? 32.839 23.794 6.145 1.00 53.73 184 LYS A CA 1
ATOM 1485 C C . LYS A 1 206 ? 31.597 24.676 5.941 1.00 52.03 184 LYS A C 1
ATOM 1486 O O . LYS A 1 206 ? 30.491 24.266 6.333 1.00 54.53 184 LYS A O 1
ATOM 1492 N N . GLY A 1 207 ? 31.765 25.853 5.349 1.00 51.33 185 GLY A N 1
ATOM 1493 C CA . GLY A 1 207 ? 30.645 26.798 5.172 1.00 50.84 185 GLY A CA 1
ATOM 1494 C C . GLY A 1 207 ? 30.215 27.423 6.486 1.00 47.54 185 GLY A C 1
ATOM 1495 O O . GLY A 1 207 ? 31.038 27.440 7.447 1.00 44.48 185 GLY A O 1
ATOM 1496 N N . ASN A 1 208 ? 28.963 27.884 6.555 1.00 43.48 186 ASN A N 1
ATOM 1497 C CA . ASN A 1 208 ? 28.446 28.676 7.705 1.00 38.73 186 ASN A CA 1
ATOM 1498 C C . ASN A 1 208 ? 26.933 28.796 7.566 1.00 39.10 186 ASN A C 1
ATOM 1499 O O . ASN A 1 208 ? 26.412 28.596 6.449 1.00 34.83 186 ASN A O 1
ATOM 1504 N N . TYR A 1 209 ? 26.264 29.097 8.667 1.00 34.90 187 TYR A N 1
ATOM 1505 C CA . TYR A 1 209 ? 24.794 29.201 8.710 1.00 37.56 187 TYR A CA 1
ATOM 1506 C C . TYR A 1 209 ? 24.443 30.588 9.238 1.00 39.77 187 TYR A C 1
ATOM 1507 O O . TYR A 1 209 ? 25.133 31.043 10.167 1.00 38.15 187 TYR A O 1
ATOM 1516 N N . ASN A 1 210 ? 23.431 31.228 8.653 1.00 34.80 188 ASN A N 1
ATOM 1517 C CA . ASN A 1 210 ? 22.844 32.474 9.204 1.00 36.05 188 ASN A CA 1
ATOM 1518 C C . ASN A 1 210 ? 21.365 32.218 9.520 1.00 38.97 188 ASN A C 1
ATOM 1519 O O . ASN A 1 210 ? 20.595 31.750 8.644 1.00 40.82 188 ASN A O 1
ATOM 1524 N N . GLY A 1 211 ? 20.966 32.505 10.754 1.00 41.42 189 GLY A N 1
ATOM 1525 C CA . GLY A 1 211 ? 19.572 32.334 11.190 1.00 41.38 189 GLY A CA 1
ATOM 1526 C C . GLY A 1 211 ? 18.851 33.669 11.168 1.00 45.84 189 GLY A C 1
ATOM 1527 O O . GLY A 1 211 ? 19.543 34.699 11.028 1.00 41.55 189 GLY A O 1
ATOM 1528 N N . ILE A 1 212 ? 17.525 33.645 11.354 1.00 47.67 190 ILE A N 1
ATOM 1529 C CA . ILE A 1 212 ? 16.641 34.851 11.341 1.00 50.49 190 ILE A CA 1
ATOM 1530 C C . ILE A 1 212 ? 17.135 35.835 12.413 1.00 50.79 190 ILE A C 1
ATOM 1531 O O . ILE A 1 212 ? 17.066 37.053 12.167 1.00 47.98 190 ILE A O 1
ATOM 1536 N N . SER A 1 213 ? 17.698 35.349 13.523 1.00 48.29 191 SER A N 1
ATOM 1537 C CA . SER A 1 213 ? 18.182 36.207 14.636 1.00 49.88 191 SER A CA 1
ATOM 1538 C C . SER A 1 213 ? 19.456 36.965 14.224 1.00 44.69 191 SER A C 1
ATOM 1539 O O . SER A 1 213 ? 19.683 38.072 14.735 1.00 44.15 191 SER A O 1
ATOM 1542 N N . ASP A 1 214 ? 20.279 36.391 13.351 1.00 42.30 192 ASP A N 1
ATOM 1543 C CA . ASP A 1 214 ? 21.492 37.061 12.812 1.00 38.96 192 ASP A CA 1
ATOM 1544 C C . ASP A 1 214 ? 21.062 38.199 11.879 1.00 36.63 192 ASP A C 1
ATOM 1545 O O . ASP A 1 214 ? 21.728 39.226 11.826 1.00 36.09 192 ASP A O 1
ATOM 1550 N N . PHE A 1 215 ? 19.993 38.003 11.127 1.00 37.97 193 PHE A N 1
ATOM 1551 C CA . PHE A 1 215 ? 19.467 39.031 10.203 1.00 38.12 193 PHE A CA 1
ATOM 1552 C C . PHE A 1 215 ? 18.894 40.191 11.034 1.00 38.63 193 PHE A C 1
ATOM 1553 O O . PHE A 1 215 ? 19.169 41.334 10.691 1.00 33.49 193 PHE A O 1
ATOM 1561 N N . LYS A 1 216 ? 18.134 39.903 12.099 1.00 39.00 194 LYS A N 1
ATOM 1562 C CA . LYS A 1 216 ? 17.600 40.936 13.034 1.00 40.16 194 LYS A CA 1
ATOM 1563 C C . LYS A 1 216 ? 18.753 41.740 13.636 1.00 40.05 194 LYS A C 1
ATOM 1564 O O . LYS A 1 216 ? 18.630 42.960 13.742 1.00 46.39 194 LYS A O 1
ATOM 1570 N N . ALA A 1 217 ? 19.839 41.072 13.991 1.00 40.82 195 ALA A N 1
ATOM 1571 C CA . ALA A 1 217 ? 21.093 41.678 14.475 1.00 42.33 195 ALA A CA 1
ATOM 1572 C C . ALA A 1 217 ? 21.600 42.718 13.479 1.00 44.99 195 ALA A C 1
ATOM 1573 O O . ALA A 1 217 ? 21.922 43.854 13.897 1.00 47.40 195 ALA A O 1
ATOM 1575 N N . LEU A 1 218 ? 21.738 42.330 12.213 1.00 41.97 196 LEU A N 1
ATOM 1576 C CA . LEU A 1 218 ? 22.289 43.223 11.158 1.00 38.47 196 LEU A CA 1
ATOM 1577 C C . LEU A 1 218 ? 21.417 44.458 11.019 1.00 32.24 196 LEU A C 1
ATOM 1578 O O . LEU A 1 218 ? 21.944 45.501 10.740 1.00 37.54 196 LEU A O 1
ATOM 1583 N N . CYS A 1 219 ? 20.103 44.267 11.109 1.00 33.71 197 CYS A N 1
ATOM 1584 C CA . CYS A 1 219 ? 19.068 45.307 10.895 1.00 36.49 197 CYS A CA 1
ATOM 1585 C C . CYS A 1 219 ? 19.254 46.439 11.919 1.00 40.10 197 CYS A C 1
ATOM 1586 O O . CYS A 1 219 ? 19.097 47.631 11.526 1.00 37.38 197 CYS A O 1
ATOM 1589 N N . LYS A 1 220 ? 19.594 46.097 13.168 1.00 40.48 198 LYS A N 1
ATOM 1590 C CA . LYS A 1 220 ? 19.808 47.106 14.241 1.00 41.14 198 LYS A CA 1
ATOM 1591 C C . LYS A 1 220 ? 21.123 47.836 13.972 1.00 37.17 198 LYS A C 1
ATOM 1592 O O . LYS A 1 220 ? 22.189 47.311 14.304 1.00 41.54 198 LYS A O 1
ATOM 1598 N N . LEU A 1 221 ? 21.043 49.013 13.364 1.00 36.20 199 LEU A N 1
ATOM 1599 C CA . LEU A 1 221 ? 22.223 49.847 13.034 1.00 34.84 199 LEU A CA 1
ATOM 1600 C C . LEU A 1 221 ? 22.843 50.418 14.312 1.00 38.31 199 LEU A C 1
ATOM 1601 O O . LEU A 1 221 ? 22.071 50.822 15.186 1.00 37.06 199 LEU A O 1
ATOM 1606 N N . ASN A 1 222 ? 24.167 50.508 14.356 1.00 35.38 200 ASN A N 1
ATOM 1607 C CA . ASN A 1 222 ? 24.918 51.233 15.413 1.00 38.07 200 ASN A CA 1
ATOM 1608 C C . ASN A 1 222 ? 25.507 52.501 14.790 1.00 32.94 200 ASN A C 1
ATOM 1609 O O . ASN A 1 222 ? 26.584 52.424 14.154 1.00 36.83 200 ASN A O 1
ATOM 1614 N N . LEU A 1 223 ? 24.820 53.634 14.946 1.00 34.49 201 LEU A N 1
ATOM 1615 C CA . LEU A 1 223 ? 25.215 54.923 14.316 1.00 36.30 201 LEU A CA 1
ATOM 1616 C C . LEU A 1 223 ? 26.600 55.349 14.786 1.00 37.57 201 LEU A C 1
ATOM 1617 O O . LEU A 1 223 ? 27.197 56.130 14.086 1.00 33.61 201 LEU A O 1
ATOM 1622 N N . ASP A 1 224 ? 27.054 54.882 15.962 1.00 40.18 202 ASP A N 1
ATOM 1623 C CA . ASP A 1 224 ? 28.401 55.186 16.511 1.00 41.57 202 ASP A CA 1
ATOM 1624 C C . ASP A 1 224 ? 29.471 54.284 15.890 1.00 43.96 202 ASP A C 1
ATOM 1625 O O . ASP A 1 224 ? 30.663 54.650 16.034 1.00 40.59 202 ASP A O 1
ATOM 1630 N N . HIS A 1 225 ? 29.089 53.204 15.182 1.00 45.74 203 HIS A N 1
ATOM 1631 C CA . HIS A 1 225 ? 30.048 52.233 14.584 1.00 45.76 203 HIS A CA 1
ATOM 1632 C C . HIS A 1 225 ? 31.024 53.006 13.697 1.00 43.24 203 HIS A C 1
ATOM 1633 O O . HIS A 1 225 ? 30.565 53.857 12.924 1.00 40.48 203 HIS A O 1
ATOM 1640 N N . ILE A 1 226 ? 32.322 52.733 13.837 1.00 38.28 204 ILE A N 1
ATOM 1641 C CA . ILE A 1 226 ? 33.404 53.395 13.054 1.00 40.49 204 ILE A CA 1
ATOM 1642 C C . ILE A 1 226 ? 33.878 52.401 12.000 1.00 42.46 204 ILE A C 1
ATOM 1643 O O . ILE A 1 226 ? 34.173 51.254 12.367 1.00 44.23 204 ILE A O 1
ATOM 1648 N N . GLY A 1 227 ? 33.945 52.837 10.740 1.00 39.76 205 GLY A N 1
ATOM 1649 C CA . GLY A 1 227 ? 34.389 52.004 9.610 1.00 38.68 205 GLY A CA 1
ATOM 1650 C C . GLY A 1 227 ? 34.487 52.837 8.353 1.00 39.85 205 GLY A C 1
ATOM 1651 O O . GLY A 1 227 ? 34.260 54.046 8.445 1.00 40.18 205 GLY A O 1
ATOM 1652 N N . THR A 1 228 ? 34.786 52.205 7.220 1.00 35.80 206 THR A N 1
ATOM 1653 C CA . THR A 1 228 ? 34.951 52.878 5.917 1.00 36.41 206 THR A CA 1
ATOM 1654 C C . THR A 1 228 ? 33.564 53.122 5.303 1.00 36.10 206 THR A C 1
ATOM 1655 O O . THR A 1 228 ? 32.641 52.364 5.628 1.00 33.56 206 THR A O 1
ATOM 1659 N N . LEU A 1 229 ? 33.423 54.168 4.487 1.00 33.98 207 LEU A N 1
ATOM 1660 C CA . LEU A 1 229 ? 32.144 54.432 3.766 1.00 36.25 207 LEU A CA 1
ATOM 1661 C C . LEU A 1 229 ? 31.769 53.160 2.987 1.00 36.75 207 LEU A C 1
ATOM 1662 O O . LEU A 1 229 ? 30.584 52.796 2.992 1.00 35.96 207 LEU A O 1
ATOM 1667 N N . ARG A 1 230 ? 32.767 52.476 2.409 1.00 36.54 208 ARG A N 1
ATOM 1668 C CA . ARG A 1 230 ? 32.553 51.213 1.647 1.00 36.78 208 ARG A CA 1
ATOM 1669 C C . ARG A 1 230 ? 31.819 50.189 2.523 1.00 37.54 208 ARG A C 1
ATOM 1670 O O . ARG A 1 230 ? 30.798 49.618 2.067 1.00 32.76 208 ARG A O 1
ATOM 1678 N N . ASP A 1 231 ? 32.296 49.964 3.747 1.00 33.59 209 ASP A N 1
ATOM 1679 C CA . ASP A 1 231 ? 31.711 48.946 4.653 1.00 34.68 209 ASP A CA 1
ATOM 1680 C C . ASP A 1 231 ? 30.279 49.349 5.007 1.00 30.89 209 ASP A C 1
ATOM 1681 O O . ASP A 1 231 ? 29.386 48.477 5.050 1.00 30.15 209 ASP A O 1
ATOM 1686 N N . HIS A 1 232 ? 30.050 50.631 5.256 1.00 31.80 210 HIS A N 1
ATOM 1687 C CA . HIS A 1 232 ? 28.719 51.141 5.661 1.00 33.18 210 HIS A CA 1
ATOM 1688 C C . HIS A 1 232 ? 27.766 51.059 4.462 1.00 32.35 210 HIS A C 1
ATOM 1689 O O . HIS A 1 232 ? 26.588 50.749 4.679 1.00 30.86 210 HIS A O 1
ATOM 1696 N N . ILE A 1 233 ? 28.260 51.358 3.262 1.00 29.36 211 ILE A N 1
ATOM 1697 C CA . ILE A 1 233 ? 27.421 51.289 2.022 1.00 31.08 211 ILE A CA 1
ATOM 1698 C C . ILE A 1 233 ? 27.083 49.817 1.755 1.00 28.80 211 ILE A C 1
ATOM 1699 O O . ILE A 1 233 ? 25.916 49.532 1.431 1.00 28.62 211 ILE A O 1
ATOM 1704 N N . ASP A 1 234 ? 28.054 48.921 1.926 1.00 28.31 212 ASP A N 1
ATOM 1705 C CA . ASP A 1 234 ? 27.842 47.461 1.769 1.00 29.05 212 ASP A CA 1
ATOM 1706 C C . ASP A 1 234 ? 26.776 47.011 2.762 1.00 31.78 212 ASP A C 1
ATOM 1707 O O . ASP A 1 234 ? 25.884 46.295 2.348 1.00 27.47 212 ASP A O 1
ATOM 1712 N N . LEU A 1 235 ? 26.845 47.428 4.027 1.00 28.70 213 LEU A N 1
ATOM 1713 C CA . LEU A 1 235 ? 25.827 47.036 5.012 1.00 29.91 213 LEU A CA 1
ATOM 1714 C C . LEU A 1 235 ? 24.453 47.512 4.531 1.00 29.50 213 LEU A C 1
ATOM 1715 O O . LEU A 1 235 ? 23.476 46.757 4.638 1.00 32.07 213 LEU A O 1
ATOM 1720 N N . LEU A 1 236 ? 24.352 48.743 4.059 1.00 30.70 214 LEU A N 1
ATOM 1721 C CA . LEU A 1 236 ? 23.013 49.337 3.810 1.00 26.00 214 LEU A CA 1
ATOM 1722 C C . LEU A 1 236 ? 22.440 48.758 2.502 1.00 26.28 214 LEU A C 1
ATOM 1723 O O . LEU A 1 236 ? 21.212 48.486 2.425 1.00 28.73 214 LEU A O 1
ATOM 1728 N N . ARG A 1 237 ? 23.287 48.510 1.522 1.00 25.73 215 ARG A N 1
ATOM 1729 C CA . ARG A 1 237 ? 22.805 47.916 0.240 1.00 28.88 215 ARG A CA 1
ATOM 1730 C C . ARG A 1 237 ? 22.406 46.443 0.477 1.00 27.80 215 ARG A C 1
ATOM 1731 O O . ARG A 1 237 ? 21.405 46.041 -0.104 1.00 28.30 215 ARG A O 1
ATOM 1739 N N . ALA A 1 238 ? 23.085 45.718 1.380 1.00 30.13 216 ALA A N 1
ATOM 1740 C CA . ALA A 1 238 ? 22.756 44.344 1.844 1.00 30.37 216 ALA A CA 1
ATOM 1741 C C . ALA A 1 238 ? 21.350 44.331 2.445 1.00 29.40 216 ALA A C 1
ATOM 1742 O O . ALA A 1 238 ? 20.648 43.332 2.299 1.00 28.62 216 ALA A O 1
ATOM 1744 N N . LEU A 1 239 ? 20.967 45.406 3.129 1.00 28.68 217 LEU A N 1
ATOM 1745 C CA . LEU A 1 239 ? 19.688 45.501 3.886 1.00 28.59 217 LEU A CA 1
ATOM 1746 C C . LEU A 1 239 ? 18.650 46.256 3.074 1.00 28.92 217 LEU A C 1
ATOM 1747 O O . LEU A 1 239 ? 17.557 46.566 3.595 1.00 32.82 217 LEU A O 1
ATOM 1752 N N . SER A 1 240 ? 18.939 46.536 1.812 1.00 29.22 218 SER A N 1
ATOM 1753 C CA . SER A 1 240 ? 17.984 47.284 0.970 1.00 29.63 218 SER A CA 1
ATOM 1754 C C . SER A 1 240 ? 17.334 46.304 0.011 1.00 31.44 218 SER A C 1
ATOM 1755 O O . SER A 1 240 ? 18.094 45.613 -0.733 1.00 28.43 218 SER A O 1
ATOM 1758 N N . HIS A 1 241 ? 16.000 46.188 0.077 1.00 29.51 219 HIS A N 1
ATOM 1759 C CA . HIS A 1 241 ? 15.272 45.174 -0.710 1.00 28.78 219 HIS A CA 1
ATOM 1760 C C . HIS A 1 241 ? 13.876 45.694 -1.017 1.00 29.01 219 HIS A C 1
ATOM 1761 O O . HIS A 1 241 ? 12.922 45.364 -0.254 1.00 31.54 219 HIS A O 1
ATOM 1768 N N . GLY A 1 242 ? 13.780 46.411 -2.135 1.00 31.89 220 GLY A N 1
ATOM 1769 C CA . GLY A 1 242 ? 12.581 47.153 -2.573 1.00 38.46 220 GLY A CA 1
ATOM 1770 C C . GLY A 1 242 ? 11.913 47.833 -1.393 1.00 39.68 220 GLY A C 1
ATOM 1771 O O . GLY A 1 242 ? 12.562 48.652 -0.768 1.00 38.30 220 GLY A O 1
ATOM 1772 N N . ASP A 1 243 ? 10.710 47.404 -1.022 1.00 46.88 221 ASP A N 1
ATOM 1773 C CA . ASP A 1 243 ? 9.879 48.133 -0.031 1.00 49.95 221 ASP A CA 1
ATOM 1774 C C . ASP A 1 243 ? 10.043 47.540 1.366 1.00 47.04 221 ASP A C 1
ATOM 1775 O O . ASP A 1 243 ? 9.306 47.987 2.248 1.00 53.74 221 ASP A O 1
ATOM 1780 N N . PHE A 1 244 ? 10.942 46.581 1.597 1.00 39.71 222 PHE A N 1
ATOM 1781 C CA . PHE A 1 244 ? 11.064 45.980 2.945 1.00 40.84 222 PHE A CA 1
ATOM 1782 C C . PHE A 1 244 ? 11.675 47.029 3.877 1.00 43.51 222 PHE A C 1
ATOM 1783 O O . PHE A 1 244 ? 12.593 47.770 3.459 1.00 41.32 222 PHE A O 1
ATOM 1791 N N . ASN A 1 245 ? 11.170 47.085 5.110 1.00 44.98 223 ASN A N 1
ATOM 1792 C CA . ASN A 1 245 ? 11.725 47.976 6.158 1.00 48.03 223 ASN A CA 1
ATOM 1793 C C . ASN A 1 245 ? 12.627 47.112 7.032 1.00 39.34 223 ASN A C 1
ATOM 1794 O O . ASN A 1 245 ? 12.117 46.420 7.913 1.00 40.06 223 ASN A O 1
ATOM 1799 N N . ASN A 1 246 ? 13.921 47.123 6.724 1.00 35.08 224 ASN A N 1
ATOM 1800 C CA . ASN A 1 246 ? 14.971 46.263 7.324 1.00 33.77 224 ASN A CA 1
ATOM 1801 C C . ASN A 1 246 ? 15.857 47.087 8.258 1.00 35.72 224 ASN A C 1
ATOM 1802 O O . ASN A 1 246 ? 15.679 46.921 9.493 1.00 31.94 224 ASN A O 1
ATOM 1807 N N . ALA A 1 247 ? 16.798 47.878 7.715 1.00 31.97 225 ALA A N 1
ATOM 1808 C CA . ALA A 1 247 ? 17.848 48.575 8.490 1.00 33.00 225 ALA A CA 1
ATOM 1809 C C . ALA A 1 247 ? 17.180 49.697 9.289 1.00 35.21 225 ALA A C 1
ATOM 1810 O O . ALA A 1 247 ? 16.324 50.419 8.739 1.00 30.63 225 ALA A O 1
ATOM 1812 N N . TYR A 1 248 ? 17.456 49.803 10.584 1.00 36.12 226 TYR A N 1
ATOM 1813 C CA . TYR A 1 248 ? 16.852 50.890 11.384 1.00 34.54 226 TYR A CA 1
ATOM 1814 C C . TYR A 1 248 ? 17.806 51.285 12.498 1.00 36.59 226 TYR A C 1
ATOM 1815 O O . TYR A 1 248 ? 18.654 50.451 12.866 1.00 35.08 226 TYR A O 1
ATOM 1824 N N . TYR A 1 249 ? 17.590 52.488 13.041 1.00 39.05 227 TYR A N 1
ATOM 1825 C CA . TYR A 1 249 ? 18.005 52.868 14.417 1.00 38.35 227 TYR A CA 1
ATOM 1826 C C . TYR A 1 249 ? 16.792 53.366 15.207 1.00 39.32 227 TYR A C 1
ATOM 1827 O O . TYR A 1 249 ? 15.734 53.746 14.612 1.00 35.90 227 TYR A O 1
ATOM 1836 N N . LEU A 1 250 ? 16.912 53.302 16.540 1.00 36.78 228 LEU A N 1
ATOM 1837 C CA . LEU A 1 250 ? 15.844 53.740 17.477 1.00 41.62 228 LEU A CA 1
ATOM 1838 C C . LEU A 1 250 ? 16.063 55.208 17.840 1.00 40.94 228 LEU A C 1
ATOM 1839 O O . LEU A 1 250 ? 17.181 55.545 18.252 1.00 39.15 228 LEU A O 1
ATOM 1844 N N . ARG A 1 251 ? 15.040 56.046 17.755 1.00 40.79 229 ARG A N 1
ATOM 1845 C CA A ARG A 1 251 ? 15.081 57.426 18.321 0.50 42.93 229 ARG A CA 1
ATOM 1846 C CA B ARG A 1 251 ? 15.161 57.412 18.328 0.50 43.08 229 ARG A CA 1
ATOM 1847 C C . ARG A 1 251 ? 14.941 57.332 19.842 1.00 45.29 229 ARG A C 1
ATOM 1848 O O . ARG A 1 251 ? 14.513 56.298 20.361 1.00 42.74 229 ARG A O 1
ATOM 1863 N N . PRO A 1 252 ? 15.316 58.388 20.616 1.00 46.45 230 PRO A N 1
ATOM 1864 C CA . PRO A 1 252 ? 15.155 58.367 22.077 1.00 46.86 230 PRO A CA 1
ATOM 1865 C C . PRO A 1 252 ? 13.770 57.887 22.527 1.00 36.57 230 PRO A C 1
ATOM 1866 O O . PRO A 1 252 ? 13.684 57.083 23.393 1.00 45.62 230 PRO A O 1
ATOM 1870 N N . ASP A 1 253 ? 12.718 58.382 21.889 1.00 34.10 231 ASP A N 1
ATOM 1871 C CA . ASP A 1 253 ? 11.311 58.114 22.251 1.00 37.01 231 ASP A CA 1
ATOM 1872 C C . ASP A 1 253 ? 10.896 56.711 21.789 1.00 36.89 231 ASP A C 1
ATOM 1873 O O . ASP A 1 253 ? 9.716 56.383 22.001 1.00 39.97 231 ASP A O 1
ATOM 1878 N N . GLY A 1 254 ? 11.796 55.921 21.174 1.00 38.78 232 GLY A N 1
ATOM 1879 C CA . GLY A 1 254 ? 11.526 54.526 20.767 1.00 39.19 232 GLY A CA 1
ATOM 1880 C C . GLY A 1 254 ? 11.004 54.405 19.342 1.00 39.59 232 GLY A C 1
ATOM 1881 O O . GLY A 1 254 ? 10.773 53.242 18.883 1.00 35.89 232 GLY A O 1
ATOM 1882 N N . SER A 1 255 ? 10.751 55.536 18.684 1.00 35.43 233 SER A N 1
ATOM 1883 C CA A SER A 1 255 ? 10.382 55.584 17.244 0.50 35.38 233 SER A CA 1
ATOM 1884 C CA B SER A 1 255 ? 10.390 55.602 17.240 0.50 37.20 233 SER A CA 1
ATOM 1885 C C . SER A 1 255 ? 11.549 55.019 16.426 1.00 37.07 233 SER A C 1
ATOM 1886 O O . SER A 1 255 ? 12.677 55.039 16.911 1.00 34.67 233 SER A O 1
ATOM 1891 N N . LYS A 1 256 ? 11.262 54.530 15.227 1.00 41.48 234 LYS A N 1
ATOM 1892 C CA . LYS A 1 256 ? 12.290 53.888 14.380 1.00 43.28 234 LYS A CA 1
ATOM 1893 C C . LYS A 1 256 ? 12.580 54.802 13.196 1.00 35.02 234 LYS A C 1
ATOM 1894 O O . LYS A 1 256 ? 11.632 55.400 12.648 1.00 37.19 234 LYS A O 1
ATOM 1900 N N . VAL A 1 257 ? 13.846 54.875 12.823 1.00 32.39 235 VAL A N 1
ATOM 1901 C CA . VAL A 1 257 ? 14.264 55.460 11.517 1.00 33.75 235 VAL A CA 1
ATOM 1902 C C . VAL A 1 257 ? 14.752 54.309 10.632 1.00 32.37 235 VAL A C 1
ATOM 1903 O O . VAL A 1 257 ? 15.828 53.787 10.915 1.00 33.43 235 VAL A O 1
ATOM 1907 N N . TYR A 1 258 ? 13.989 53.958 9.597 1.00 33.90 236 TYR A N 1
ATOM 1908 C CA . TYR A 1 258 ? 14.405 52.935 8.601 1.00 34.96 236 TYR A CA 1
ATOM 1909 C C . TYR A 1 258 ? 15.257 53.601 7.521 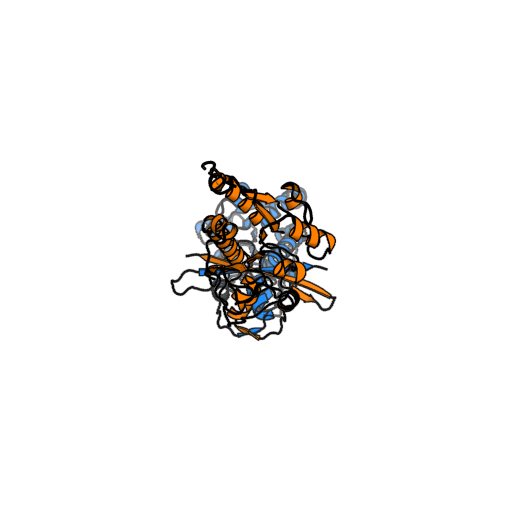1.00 29.60 236 TYR A C 1
ATOM 1910 O O . TYR A 1 258 ? 14.848 54.621 6.955 1.00 33.39 236 TYR A O 1
ATOM 1919 N N . ILE A 1 259 ? 16.381 52.963 7.210 1.00 29.91 237 ILE A N 1
ATOM 1920 C CA . ILE A 1 259 ? 17.367 53.394 6.184 1.00 29.78 237 ILE A CA 1
ATOM 1921 C C . ILE A 1 259 ? 17.328 52.427 4.994 1.00 29.89 237 ILE A C 1
ATOM 1922 O O . ILE A 1 259 ? 17.452 51.189 5.198 1.00 31.19 237 ILE A O 1
ATOM 1927 N N . ARG A 1 260 ? 17.169 52.979 3.795 1.00 30.67 238 ARG A N 1
ATOM 1928 C CA . ARG A 1 260 ? 17.317 52.248 2.518 1.00 30.33 238 ARG A CA 1
ATOM 1929 C C . ARG A 1 260 ? 18.315 52.982 1.631 1.00 29.47 238 ARG A C 1
ATOM 1930 O O . ARG A 1 260 ? 18.416 54.228 1.686 1.00 26.38 238 ARG A O 1
ATOM 1938 N N . LEU A 1 261 ? 19.006 52.215 0.798 1.00 27.69 239 LEU A N 1
ATOM 1939 C CA . LEU A 1 261 ? 20.059 52.757 -0.090 1.00 28.25 239 LEU A CA 1
ATOM 1940 C C . LEU A 1 261 ? 19.845 52.170 -1.492 1.00 26.32 239 LEU A C 1
ATOM 1941 O O . LEU A 1 261 ? 19.541 50.986 -1.603 1.00 26.62 239 LEU A O 1
ATOM 1946 N N . SER A 1 262 ? 20.019 52.973 -2.517 1.00 29.38 240 SER A N 1
ATOM 1947 C CA . SER A 1 262 ? 20.035 52.497 -3.920 1.00 30.53 240 SER A CA 1
ATOM 1948 C C . SER A 1 262 ? 21.423 52.780 -4.482 1.00 29.34 240 SER A C 1
ATOM 1949 O O . SER A 1 262 ? 22.060 53.701 -4.005 1.00 26.39 240 SER A O 1
ATOM 1952 N N . ALA A 1 263 ? 21.885 51.979 -5.442 1.00 26.58 241 ALA A N 1
ATOM 1953 C CA . ALA A 1 263 ? 23.154 52.220 -6.151 1.00 28.39 241 ALA A CA 1
ATOM 1954 C C . ALA A 1 263 ? 22.909 51.990 -7.645 1.00 28.05 241 ALA A C 1
ATOM 1955 O O . ALA A 1 263 ? 22.362 50.934 -7.996 1.00 31.98 241 ALA A O 1
ATOM 1957 N N . GLU A 1 264 ? 23.288 52.949 -8.474 1.00 30.12 242 GLU A N 1
ATOM 1958 C CA . GLU A 1 264 ? 22.921 52.927 -9.915 1.00 36.11 242 GLU A CA 1
ATOM 1959 C C . GLU A 1 264 ? 24.184 53.144 -10.729 1.00 34.58 242 GLU A C 1
ATOM 1960 O O . GLU A 1 264 ? 24.752 54.218 -10.645 1.00 38.40 242 GLU A O 1
ATOM 1966 N N . LEU A 1 265 ? 24.603 52.126 -11.466 1.00 35.77 243 LEU A N 1
ATOM 1967 C CA . LEU A 1 265 ? 25.752 52.199 -12.391 1.00 34.17 243 LEU A CA 1
ATOM 1968 C C . LEU A 1 265 ? 25.370 53.042 -13.604 1.00 36.90 243 LEU A C 1
ATOM 1969 O O . LEU A 1 265 ? 24.277 52.833 -14.169 1.00 38.63 243 LEU A O 1
ATOM 1974 N N . VAL A 1 266 ? 26.247 53.960 -13.991 1.00 41.65 244 VAL A N 1
ATOM 1975 C CA . VAL A 1 266 ? 26.052 54.836 -15.184 1.00 42.09 244 VAL A CA 1
ATOM 1976 C C . VAL A 1 266 ? 27.361 54.825 -15.961 1.00 43.62 244 VAL A C 1
ATOM 1977 O O . VAL A 1 266 ? 28.370 55.257 -15.367 1.00 41.69 244 VAL A O 1
ATOM 1981 N N . LYS A 1 267 ? 27.345 54.335 -17.209 1.00 48.85 245 LYS A N 1
ATOM 1982 C CA . LYS A 1 267 ? 28.525 54.357 -18.112 1.00 53.18 245 LYS A CA 1
ATOM 1983 C C . LYS A 1 267 ? 28.763 55.803 -18.579 1.00 54.12 245 LYS A C 1
ATOM 1984 O O . LYS A 1 267 ? 29.911 56.268 -18.515 1.00 54.12 245 LYS A O 1
ATOM 1986 N N . ASN B 1 14 ? -4.459 122.512 -7.495 1.00 73.90 -8 ASN B N 1
ATOM 1987 C CA . ASN B 1 14 ? -4.513 123.024 -6.087 1.00 69.25 -8 ASN B CA 1
ATOM 1988 C C . ASN B 1 14 ? -5.414 122.134 -5.214 1.00 65.59 -8 ASN B C 1
ATOM 1989 O O . ASN B 1 14 ? -5.523 122.425 -3.992 1.00 64.58 -8 ASN B O 1
ATOM 1991 N N . LEU B 1 15 ? -6.025 121.085 -5.789 1.00 64.41 -7 LEU B N 1
ATOM 1992 C CA . LEU B 1 15 ? -6.980 120.183 -5.082 1.00 55.63 -7 LEU B CA 1
ATOM 1993 C C . LEU B 1 15 ? -6.509 118.721 -5.176 1.00 52.14 -7 LEU B C 1
ATOM 1994 O O . LEU B 1 15 ? -6.045 118.303 -6.246 1.00 53.12 -7 LEU B O 1
ATOM 1999 N N . TYR B 1 16 ? -6.650 117.977 -4.078 1.00 49.80 -6 TYR B N 1
ATOM 2000 C CA . TYR B 1 16 ? -6.359 116.524 -3.961 1.00 54.16 -6 TYR B CA 1
ATOM 2001 C C . TYR B 1 16 ? -7.602 115.726 -4.385 1.00 52.53 -6 TYR B C 1
ATOM 2002 O O . TYR B 1 16 ? -8.697 116.017 -3.858 1.00 46.53 -6 TYR B O 1
ATOM 2011 N N . PHE B 1 17 ? -7.435 114.760 -5.298 1.00 55.31 -5 PHE B N 1
ATOM 2012 C CA . PHE B 1 17 ? -8.465 113.766 -5.705 1.00 61.55 -5 PHE B CA 1
ATOM 2013 C C . PHE B 1 17 ? -8.356 112.548 -4.772 1.00 69.25 -5 PHE B C 1
ATOM 2014 O O . PHE B 1 17 ? -7.367 111.794 -4.861 1.00 68.98 -5 PHE B O 1
ATOM 2022 N N . GLN B 1 18 ? -9.354 112.360 -3.901 1.00 78.66 -4 GLN B N 1
ATOM 2023 C CA . GLN B 1 18 ? -9.369 111.345 -2.806 1.00 83.78 -4 GLN B CA 1
ATOM 2024 C C . GLN B 1 18 ? -8.848 109.991 -3.315 1.00 83.42 -4 GLN B C 1
ATOM 2025 O O . GLN B 1 18 ? -9.370 109.523 -4.341 1.00 83.13 -4 GLN B O 1
ATOM 2031 N N . HIS B 1 22 ? 0.699 107.295 -9.051 1.00 46.76 0 HIS B N 1
ATOM 2032 C CA . HIS B 1 22 ? 1.145 106.820 -10.379 1.00 52.90 0 HIS B CA 1
ATOM 2033 C C . HIS B 1 22 ? 1.643 105.372 -10.252 1.00 54.40 0 HIS B C 1
ATOM 2034 O O . HIS B 1 22 ? 1.962 104.924 -9.130 1.00 53.14 0 HIS B O 1
ATOM 2035 N N . MET B 1 23 ? 1.670 104.654 -11.367 1.00 51.96 1 MET B N 1
ATOM 2036 C CA . MET B 1 23 ? 1.772 103.177 -11.380 1.00 50.62 1 MET B CA 1
ATOM 2037 C C . MET B 1 23 ? 3.188 102.771 -10.936 1.00 40.48 1 MET B C 1
ATOM 2038 O O . MET B 1 23 ? 4.183 103.242 -11.535 1.00 43.78 1 MET B O 1
ATOM 2043 N N . MET B 1 24 ? 3.264 101.936 -9.911 1.00 41.28 2 MET B N 1
ATOM 2044 C CA . MET B 1 24 ? 4.514 101.212 -9.560 1.00 38.05 2 MET B CA 1
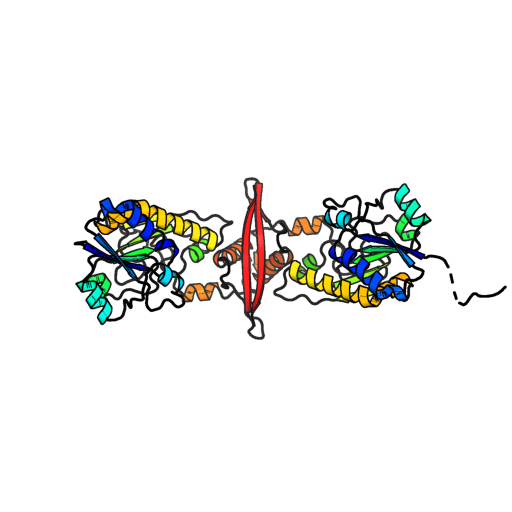ATOM 2045 C C . MET B 1 24 ? 4.611 99.919 -10.378 1.00 37.00 2 MET B C 1
ATOM 2046 O O . MET B 1 24 ? 3.647 99.145 -10.355 1.00 40.43 2 MET B O 1
ATOM 2051 N N . HIS B 1 25 ? 5.736 99.735 -11.068 1.00 39.58 3 HIS B N 1
ATOM 2052 C CA . HIS B 1 25 ? 6.143 98.520 -11.816 1.00 39.62 3 HIS B CA 1
ATOM 2053 C C . HIS B 1 25 ? 7.128 97.707 -10.971 1.00 37.28 3 HIS B C 1
ATOM 2054 O O . HIS B 1 25 ? 8.182 98.260 -10.593 1.00 35.60 3 HIS B O 1
ATOM 2061 N N . VAL B 1 26 ? 6.779 96.459 -10.670 1.00 35.96 4 VAL B N 1
ATOM 2062 C CA . VAL B 1 26 ? 7.642 95.487 -9.937 1.00 37.02 4 VAL B CA 1
ATOM 2063 C C . VAL B 1 26 ? 8.038 94.384 -10.911 1.00 38.79 4 VAL B C 1
ATOM 2064 O O . VAL B 1 26 ? 7.109 93.792 -11.543 1.00 37.53 4 VAL B O 1
ATOM 2068 N N . LEU B 1 27 ? 9.347 94.141 -11.067 1.00 36.63 5 LEU B N 1
ATOM 2069 C CA . LEU B 1 27 ? 9.876 93.046 -11.909 1.00 33.54 5 LEU B CA 1
ATOM 2070 C C . LEU B 1 27 ? 10.211 91.832 -11.029 1.00 37.97 5 LEU B C 1
ATOM 2071 O O . LEU B 1 27 ? 11.060 91.925 -10.101 1.00 34.21 5 LEU B O 1
ATOM 2076 N N . ILE B 1 28 ? 9.598 90.690 -11.336 1.00 34.40 6 ILE B N 1
ATOM 2077 C CA . ILE B 1 28 ? 9.902 89.416 -10.642 1.00 34.84 6 ILE B CA 1
ATOM 2078 C C . ILE B 1 28 ? 10.736 88.570 -11.599 1.00 38.23 6 ILE B C 1
ATOM 2079 O O . ILE B 1 28 ? 10.268 88.270 -12.722 1.00 37.36 6 ILE B O 1
ATOM 2084 N N . VAL B 1 29 ? 11.998 88.330 -11.216 1.00 36.68 7 VAL B N 1
ATOM 2085 C CA . VAL B 1 29 ? 12.936 87.461 -11.971 1.00 33.84 7 VAL B CA 1
ATOM 2086 C C . VAL B 1 29 ? 13.057 86.154 -11.204 1.00 36.18 7 VAL B C 1
ATOM 2087 O O . VAL B 1 29 ? 13.436 86.167 -10.016 1.00 29.74 7 VAL B O 1
ATOM 2091 N N . SER B 1 30 ? 12.764 85.055 -11.870 1.00 37.88 8 SER B N 1
ATOM 2092 C CA . SER B 1 30 ? 12.601 83.753 -11.199 1.00 40.14 8 SER B CA 1
ATOM 2093 C C . SER B 1 30 ? 12.859 82.593 -12.161 1.00 40.02 8 SER B C 1
ATOM 2094 O O . SER B 1 30 ? 12.385 82.643 -13.320 1.00 35.40 8 SER B O 1
ATOM 2097 N N . ASP B 1 31 ? 13.508 81.553 -11.650 1.00 41.42 9 ASP B N 1
ATOM 2098 C CA . ASP B 1 31 ? 13.790 80.301 -12.404 1.00 42.54 9 ASP B CA 1
ATOM 2099 C C . ASP B 1 31 ? 13.146 79.110 -11.686 1.00 44.44 9 ASP B C 1
ATOM 2100 O O . ASP B 1 31 ? 13.604 77.988 -11.928 1.00 45.22 9 ASP B O 1
ATOM 2105 N N . ASN B 1 32 ? 12.125 79.364 -10.857 1.00 42.36 10 ASN B N 1
ATOM 2106 C CA . ASN B 1 32 ? 11.416 78.370 -10.006 1.00 43.18 10 ASN B CA 1
ATOM 2107 C C . ASN B 1 32 ? 9.908 78.464 -10.277 1.00 47.99 10 ASN B C 1
ATOM 2108 O O . ASN B 1 32 ? 9.261 79.485 -9.894 1.00 38.73 10 ASN B O 1
ATOM 2113 N N . LYS B 1 33 ? 9.347 77.453 -10.944 1.00 50.36 11 LYS B N 1
ATOM 2114 C CA . LYS B 1 33 ? 7.916 77.470 -11.332 1.00 55.01 11 LYS B CA 1
ATOM 2115 C C . LYS B 1 33 ? 7.064 77.482 -10.067 1.00 51.87 11 LYS B C 1
ATOM 2116 O O . LYS B 1 33 ? 6.128 78.271 -9.986 1.00 59.56 11 LYS B O 1
ATOM 2122 N N . PRO B 1 34 ? 7.322 76.631 -9.044 1.00 54.02 12 PRO B N 1
ATOM 2123 C CA . PRO B 1 34 ? 6.519 76.665 -7.818 1.00 52.56 12 PRO B CA 1
ATOM 2124 C C . PRO B 1 34 ? 6.378 78.074 -7.208 1.00 50.96 12 PRO B C 1
ATOM 2125 O O . PRO B 1 34 ? 5.263 78.472 -6.965 1.00 46.08 12 PRO B O 1
ATOM 2129 N N . LEU B 1 35 ? 7.482 78.810 -7.019 1.00 45.22 13 LEU B N 1
ATOM 2130 C CA . LEU B 1 35 ? 7.483 80.219 -6.521 1.00 45.52 13 LEU B CA 1
ATOM 2131 C C . LEU B 1 35 ? 6.692 81.163 -7.447 1.00 41.39 13 LEU B C 1
ATOM 2132 O O . LEU B 1 35 ? 5.848 81.881 -6.937 1.00 38.68 13 LEU B O 1
ATOM 2137 N N . VAL B 1 36 ? 7.039 81.241 -8.730 1.00 37.80 14 VAL B N 1
ATOM 2138 C CA . VAL B 1 36 ? 6.381 82.148 -9.708 1.00 44.89 14 VAL B CA 1
ATOM 2139 C C . VAL B 1 36 ? 4.870 81.925 -9.630 1.00 46.75 14 VAL B C 1
ATOM 2140 O O . VAL B 1 36 ? 4.116 82.891 -9.369 1.00 42.04 14 VAL B O 1
ATOM 2144 N N . SER B 1 37 ? 4.448 80.690 -9.888 1.00 47.75 15 SER B N 1
ATOM 2145 C CA . SER B 1 37 ? 3.020 80.301 -9.885 1.00 50.05 15 SER B CA 1
ATOM 2146 C C . SER B 1 37 ? 2.393 80.741 -8.550 1.00 48.40 15 SER B C 1
ATOM 2147 O O . SER B 1 37 ? 1.337 81.383 -8.576 1.00 46.60 15 SER B O 1
ATOM 2150 N N . PHE B 1 38 ? 3.045 80.466 -7.420 1.00 42.51 16 PHE B N 1
ATOM 2151 C CA . PHE B 1 38 ? 2.555 80.866 -6.074 1.00 41.15 16 PHE B CA 1
ATOM 2152 C C . PHE B 1 38 ? 2.477 82.396 -5.956 1.00 41.53 16 PHE B C 1
ATOM 2153 O O . PHE B 1 38 ? 1.484 82.894 -5.415 1.00 36.83 16 PHE B O 1
ATOM 2161 N N . ILE B 1 39 ? 3.463 83.133 -6.474 1.00 36.19 17 ILE B N 1
ATOM 2162 C CA . ILE B 1 39 ? 3.505 84.619 -6.340 1.00 38.53 17 ILE B CA 1
ATOM 2163 C C . ILE B 1 39 ? 2.387 85.215 -7.208 1.00 37.96 17 ILE B C 1
ATOM 2164 O O . ILE B 1 39 ? 1.627 86.079 -6.714 1.00 38.82 17 ILE B O 1
ATOM 2169 N N . GLN B 1 40 ? 2.250 84.725 -8.434 1.00 39.38 18 GLN B N 1
ATOM 2170 C CA . GLN B 1 40 ? 1.151 85.143 -9.352 1.00 42.88 18 GLN B CA 1
ATOM 2171 C C . GLN B 1 40 ? -0.202 85.051 -8.641 1.00 41.54 18 GLN B C 1
ATOM 2172 O O . GLN B 1 40 ? -0.942 86.050 -8.647 1.00 40.41 18 GLN B O 1
ATOM 2178 N N . ASN B 1 41 ? -0.499 83.902 -8.042 1.00 43.02 19 ASN B N 1
ATOM 2179 C CA . ASN B 1 41 ? -1.741 83.687 -7.266 1.00 42.32 19 ASN B CA 1
ATOM 2180 C C . ASN B 1 41 ? -1.774 84.679 -6.095 1.00 45.94 19 ASN B C 1
ATOM 2181 O O . ASN B 1 41 ? -2.801 85.343 -5.918 1.00 41.16 19 ASN B O 1
ATOM 2186 N N . LEU B 1 42 ? -0.686 84.811 -5.337 1.00 39.89 20 LEU B N 1
ATOM 2187 C CA . LEU B 1 42 ? -0.635 85.681 -4.124 1.00 45.91 20 LEU B CA 1
ATOM 2188 C C . LEU B 1 42 ? -1.007 87.121 -4.484 1.00 43.82 20 LEU B C 1
ATOM 2189 O O . LEU B 1 42 ? -1.636 87.811 -3.637 1.00 46.77 20 LEU B O 1
ATOM 2194 N N . VAL B 1 43 ? -0.603 87.567 -5.677 1.00 39.76 21 VAL B N 1
ATOM 2195 C CA . VAL B 1 43 ? -0.844 88.948 -6.175 1.00 42.89 21 VAL B CA 1
ATOM 2196 C C . VAL B 1 43 ? -2.356 89.116 -6.387 1.00 51.02 21 VAL B C 1
ATOM 2197 O O . VAL B 1 43 ? -2.929 90.050 -5.777 1.00 45.86 21 VAL B O 1
ATOM 2201 N N . ALA B 1 44 ? -2.990 88.200 -7.135 1.00 51.40 22 ALA B N 1
ATOM 2202 C CA . ALA B 1 44 ? -4.468 88.114 -7.281 1.00 46.49 22 ALA B CA 1
ATOM 2203 C C . ALA B 1 44 ? -5.150 88.250 -5.913 1.00 47.86 22 ALA B C 1
ATOM 2204 O O . ALA B 1 44 ? -6.019 89.111 -5.798 1.00 58.45 22 ALA B O 1
ATOM 2206 N N . VAL B 1 45 ? -4.764 87.459 -4.905 1.00 51.91 23 VAL B N 1
ATOM 2207 C CA . VAL B 1 45 ? -5.455 87.378 -3.577 1.00 56.17 23 VAL B CA 1
ATOM 2208 C C . VAL B 1 45 ? -5.292 88.694 -2.789 1.00 61.63 23 VAL B C 1
ATOM 2209 O O . VAL B 1 45 ? -6.164 88.986 -1.913 1.00 50.47 23 VAL B O 1
ATOM 2213 N N . ASN B 1 46 ? -4.192 89.424 -3.016 1.00 58.30 24 ASN B N 1
ATOM 2214 C CA . ASN B 1 46 ? -3.896 90.737 -2.377 1.00 56.41 24 ASN B CA 1
ATOM 2215 C C . ASN B 1 46 ? -4.249 91.869 -3.361 1.00 56.48 24 ASN B C 1
ATOM 2216 O O . ASN B 1 46 ? -3.704 92.974 -3.179 1.00 47.39 24 ASN B O 1
ATOM 2221 N N . ALA B 1 47 ? -5.095 91.634 -4.377 1.00 56.14 25 ALA B N 1
ATOM 2222 C CA . ALA B 1 47 ? -5.343 92.596 -5.487 1.00 60.86 25 ALA B CA 1
ATOM 2223 C C . ALA B 1 47 ? -5.936 93.909 -4.952 1.00 60.26 25 ALA B C 1
ATOM 2224 O O . ALA B 1 47 ? -5.857 94.921 -5.675 1.00 54.47 25 ALA B O 1
ATOM 2226 N N . ASP B 1 48 ? -6.505 93.879 -3.740 1.00 59.49 26 ASP B N 1
ATOM 2227 C CA . ASP B 1 48 ? -7.068 95.057 -3.022 1.00 68.80 26 ASP B CA 1
ATOM 2228 C C . ASP B 1 48 ? -5.929 95.929 -2.462 1.00 69.09 26 ASP B C 1
ATOM 2229 O O . ASP B 1 48 ? -6.226 97.044 -1.988 1.00 58.98 26 ASP B O 1
ATOM 2234 N N . LYS B 1 49 ? -4.687 95.425 -2.466 1.00 62.79 27 LYS B N 1
ATOM 2235 C CA . LYS B 1 49 ? -3.485 96.133 -1.953 1.00 54.39 27 LYS B CA 1
ATOM 2236 C C . LYS B 1 49 ? -2.694 96.680 -3.134 1.00 50.98 27 LYS B C 1
ATOM 2237 O O . LYS B 1 49 ? -1.826 97.524 -2.892 1.00 59.44 27 LYS B O 1
ATOM 2243 N N . PHE B 1 50 ? -2.963 96.203 -4.350 1.00 44.94 28 PHE B N 1
ATOM 2244 C CA . PHE B 1 50 ? -2.054 96.338 -5.521 1.00 45.45 28 PHE B CA 1
ATOM 2245 C C . PHE B 1 50 ? -2.771 97.012 -6.679 1.00 46.73 28 PHE B C 1
ATOM 2246 O O . PHE B 1 50 ? -2.315 96.862 -7.829 1.00 47.92 28 PHE B O 1
ATOM 2254 N N . GLN B 1 51 ? -3.813 97.789 -6.364 1.00 52.53 29 GLN B N 1
ATOM 2255 C CA . GLN B 1 51 ? -4.526 98.679 -7.313 1.00 55.89 29 GLN B CA 1
ATOM 2256 C C . GLN B 1 51 ? -3.502 99.384 -8.204 1.00 52.03 29 GLN B C 1
ATOM 2257 O O . GLN B 1 51 ? -3.698 99.380 -9.432 1.00 50.80 29 GLN B O 1
ATOM 2263 N N . SER B 1 52 ? -2.428 99.936 -7.623 1.00 47.77 30 SER B N 1
ATOM 2264 C CA . SER B 1 52 ? -1.464 100.821 -8.333 1.00 49.77 30 SER B CA 1
ATOM 2265 C C . SER B 1 52 ? -0.092 100.146 -8.512 1.00 49.40 30 SER B C 1
ATOM 2266 O O . SER B 1 52 ? 0.880 100.879 -8.838 1.00 44.86 30 SER B O 1
ATOM 2269 N N . VAL B 1 53 ? -0.004 98.816 -8.367 1.00 46.14 31 VAL B N 1
ATOM 2270 C CA . VAL B 1 53 ? 1.266 98.060 -8.620 1.00 44.26 31 VAL B CA 1
ATOM 2271 C C . VAL B 1 53 ? 1.031 97.069 -9.760 1.00 44.68 31 VAL B C 1
ATOM 2272 O O . VAL B 1 53 ? 0.103 96.257 -9.613 1.00 50.26 31 VAL B O 1
ATOM 2276 N N . THR B 1 54 ? 1.826 97.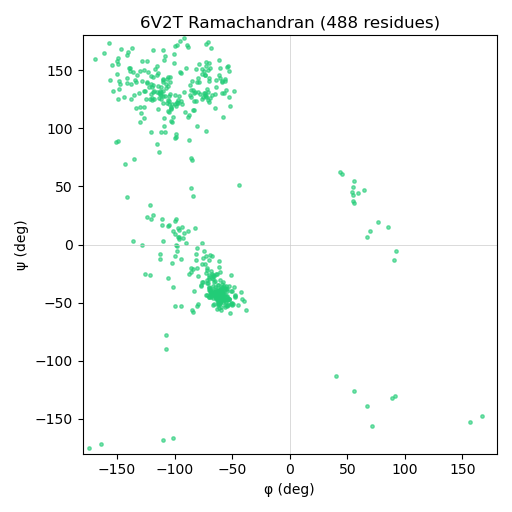095 -10.835 1.00 46.06 32 THR B N 1
ATOM 2277 C CA . THR B 1 54 ? 1.825 95.973 -11.817 1.00 46.87 32 THR B CA 1
ATOM 2278 C C . THR B 1 54 ? 3.130 95.166 -11.749 1.00 45.57 32 THR B C 1
ATOM 2279 O O . THR B 1 54 ? 4.255 95.763 -11.777 1.00 41.46 32 THR B O 1
ATOM 2283 N N . PHE B 1 55 ? 2.950 93.844 -11.689 1.00 41.85 33 PHE B N 1
ATOM 2284 C CA . PHE B 1 55 ? 4.004 92.803 -11.637 1.00 38.00 33 PHE B CA 1
ATOM 2285 C C . PHE B 1 55 ? 4.247 92.220 -13.026 1.00 41.91 33 PHE B C 1
ATOM 2286 O O . PHE B 1 55 ? 3.291 91.736 -13.656 1.00 40.44 33 PHE B O 1
ATOM 2294 N N . ASP B 1 56 ? 5.490 92.315 -13.496 1.00 39.45 34 ASP B N 1
ATOM 2295 C CA . ASP B 1 56 ? 6.015 91.628 -14.703 1.00 39.50 34 ASP B CA 1
ATOM 2296 C C . ASP B 1 56 ? 6.891 90.460 -14.250 1.00 44.39 34 ASP B C 1
ATOM 2297 O O . ASP B 1 56 ? 7.525 90.588 -13.199 1.00 41.38 34 ASP B O 1
ATOM 2302 N N . TYR B 1 57 ? 6.878 89.351 -14.982 1.00 39.41 35 TYR B N 1
ATOM 2303 C CA . TYR B 1 57 ? 7.610 88.116 -14.612 1.00 38.55 35 TYR B CA 1
ATOM 2304 C C . TYR B 1 57 ? 8.573 87.768 -15.741 1.00 43.00 35 TYR B C 1
ATOM 2305 O O . TYR B 1 57 ? 8.170 87.822 -16.909 1.00 40.60 35 TYR B O 1
ATOM 2314 N N . ARG B 1 58 ? 9.813 87.411 -15.397 1.00 40.67 36 ARG B N 1
ATOM 2315 C CA A ARG B 1 58 ? 10.843 86.990 -16.376 0.50 39.99 36 ARG B CA 1
ATOM 2316 C CA B ARG B 1 58 ? 10.856 87.003 -16.374 0.50 40.09 36 ARG B CA 1
ATOM 2317 C C . ARG B 1 58 ? 11.676 85.861 -15.754 1.00 42.85 36 ARG B C 1
ATOM 2318 O O . ARG B 1 58 ? 11.782 85.800 -14.488 1.00 38.40 36 ARG B O 1
ATOM 2333 N N . TYR B 1 59 ? 12.230 84.984 -16.590 1.00 39.03 37 TYR B N 1
ATOM 2334 C CA . TYR B 1 59 ? 13.160 83.919 -16.136 1.00 43.96 37 TYR B CA 1
ATOM 2335 C C . TYR B 1 59 ? 14.543 84.280 -16.666 1.00 39.60 37 TYR B C 1
ATOM 2336 O O . TYR B 1 59 ? 14.651 85.221 -17.471 1.00 36.07 37 TYR B O 1
ATOM 2345 N N . SER B 1 60 ? 15.575 83.594 -16.163 1.00 44.23 38 SER B N 1
ATOM 2346 C CA . SER B 1 60 ? 16.994 83.923 -16.438 1.00 44.11 38 SER B CA 1
ATOM 2347 C C . SER B 1 60 ? 17.358 83.363 -17.814 1.00 43.50 38 SER B C 1
ATOM 2348 O O . SER B 1 60 ? 16.897 82.260 -18.141 1.00 44.96 38 SER B O 1
ATOM 2351 N N . ALA B 1 61 ? 18.189 84.092 -18.555 1.00 49.80 39 ALA B N 1
ATOM 2352 C CA . ALA B 1 61 ? 18.706 83.704 -19.889 1.00 54.05 39 ALA B CA 1
ATOM 2353 C C . ALA B 1 61 ? 19.438 82.357 -19.776 1.00 58.95 39 ALA B C 1
ATOM 2354 O O . ALA B 1 61 ? 19.202 81.474 -20.619 1.00 64.49 39 ALA B O 1
ATOM 2356 N N . ILE B 1 62 ? 20.234 82.190 -18.719 1.00 59.16 40 ILE B N 1
ATOM 2357 C CA . ILE B 1 62 ? 21.125 81.007 -18.515 1.00 63.71 40 ILE B CA 1
ATOM 2358 C C . ILE B 1 62 ? 20.294 79.766 -18.143 1.00 61.54 40 ILE B C 1
ATOM 2359 O O . ILE B 1 62 ? 20.865 78.653 -18.150 1.00 57.90 40 ILE B O 1
ATOM 2364 N N . ASN B 1 63 ? 18.998 79.935 -17.850 1.00 55.15 41 ASN B N 1
ATOM 2365 C CA . ASN B 1 63 ? 18.061 78.819 -17.559 1.00 54.19 41 ASN B CA 1
ATOM 2366 C C . ASN B 1 63 ? 18.181 77.827 -18.714 1.00 56.58 41 ASN B C 1
ATOM 2367 O O . ASN B 1 63 ? 17.926 78.232 -19.875 1.00 53.99 41 ASN B O 1
ATOM 2372 N N . LYS B 1 64 ? 18.596 76.601 -18.394 1.00 58.90 42 LYS B N 1
ATOM 2373 C CA . LYS B 1 64 ? 18.817 75.501 -19.366 1.00 66.02 42 LYS B CA 1
ATOM 2374 C C . LYS B 1 64 ? 17.503 74.765 -19.676 1.00 66.89 42 LYS B C 1
ATOM 2375 O O . LYS B 1 64 ? 17.471 74.121 -20.735 1.00 73.02 42 LYS B O 1
ATOM 2381 N N . ASN B 1 65 ? 16.462 74.827 -18.830 1.00 64.47 43 ASN B N 1
ATOM 2382 C CA . ASN B 1 65 ? 15.168 74.140 -19.123 1.00 64.69 43 ASN B CA 1
ATOM 2383 C C . ASN B 1 65 ? 13.975 75.047 -18.826 1.00 60.72 43 ASN B C 1
ATOM 2384 O O . ASN B 1 65 ? 13.225 74.811 -17.885 1.00 61.37 43 ASN B O 1
ATOM 2389 N N . PRO B 1 66 ? 13.699 76.070 -19.662 1.00 63.16 44 PRO B N 1
ATOM 2390 C CA . PRO B 1 66 ? 12.714 77.092 -19.317 1.00 64.12 44 PRO B CA 1
ATOM 2391 C C . PRO B 1 66 ? 11.254 76.697 -19.574 1.00 62.19 44 PRO B C 1
ATOM 2392 O O . PRO B 1 66 ? 10.392 77.441 -19.172 1.00 59.29 44 PRO B O 1
ATOM 2396 N N . ALA B 1 67 ? 11.019 75.560 -20.233 1.00 58.90 45 ALA B N 1
ATOM 2397 C CA . ALA B 1 67 ? 9.710 75.129 -20.794 1.00 62.15 45 ALA B CA 1
ATOM 2398 C C . ALA B 1 67 ? 8.528 75.505 -19.884 1.00 57.01 45 ALA B C 1
ATOM 2399 O O . ALA B 1 67 ? 7.570 76.150 -20.374 1.00 64.00 45 ALA B O 1
ATOM 2401 N N . SER B 1 68 ? 8.565 75.061 -18.626 1.00 55.81 46 SER B N 1
ATOM 2402 C CA . SER B 1 68 ? 7.455 75.153 -17.639 1.00 58.70 46 SER B CA 1
ATOM 2403 C C . SER B 1 68 ? 7.229 76.615 -17.240 1.00 62.62 46 SER B C 1
ATOM 2404 O O . SER B 1 68 ? 6.115 76.936 -16.763 1.00 64.06 46 SER B O 1
ATOM 2407 N N . LEU B 1 69 ? 8.260 77.452 -17.402 1.00 57.50 47 LEU B N 1
ATOM 2408 C CA . LEU B 1 69 ? 8.201 78.908 -17.116 1.00 56.85 47 LEU B CA 1
ATOM 2409 C C . LEU B 1 69 ? 7.599 79.608 -18.337 1.00 54.86 47 LEU B C 1
ATOM 2410 O O . LEU B 1 69 ? 6.751 80.490 -18.130 1.00 60.36 47 LEU B O 1
ATOM 2415 N N . ILE B 1 70 ? 7.967 79.179 -19.549 1.00 58.67 48 ILE B N 1
ATOM 2416 C CA . ILE B 1 70 ? 7.424 79.722 -20.833 1.00 65.21 48 ILE B CA 1
ATOM 2417 C C . ILE B 1 70 ? 5.935 79.382 -20.951 1.00 70.89 48 ILE B C 1
ATOM 2418 O O . ILE B 1 70 ? 5.210 80.125 -21.651 1.00 71.78 48 ILE B O 1
ATOM 2423 N N . SER B 1 71 ? 5.513 78.289 -20.313 1.00 77.76 49 SER B N 1
ATOM 2424 C CA . SER B 1 71 ? 4.102 77.826 -20.250 1.00 80.52 49 SER B CA 1
ATOM 2425 C C . SER B 1 71 ? 3.277 78.741 -19.336 1.00 79.69 49 SER B C 1
ATOM 2426 O O . SER B 1 71 ? 2.045 78.736 -19.477 1.00 85.82 49 SER B O 1
ATOM 2429 N N . LEU B 1 72 ? 3.914 79.476 -18.417 1.00 72.85 50 LEU B N 1
ATOM 2430 C CA . LEU B 1 72 ? 3.232 80.493 -17.571 1.00 71.09 50 LEU B CA 1
ATOM 2431 C C . LEU B 1 72 ? 3.278 81.853 -18.280 1.00 67.30 50 LEU B C 1
ATOM 2432 O O . LEU B 1 72 ? 2.760 82.827 -17.718 1.00 69.91 50 LEU B O 1
ATOM 2437 N N . GLY B 1 73 ? 3.857 81.902 -19.482 1.00 62.49 51 GLY B N 1
ATOM 2438 C CA . GLY B 1 73 ? 3.917 83.106 -20.330 1.00 64.75 51 GLY B CA 1
ATOM 2439 C C . GLY B 1 73 ? 5.101 83.990 -19.971 1.00 65.44 51 GLY B C 1
ATOM 2440 O O . GLY B 1 73 ? 5.109 85.172 -20.383 1.00 48.84 51 GLY B O 1
ATOM 2441 N N . LEU B 1 74 ? 6.067 83.462 -19.213 1.00 64.00 52 LEU B N 1
ATOM 2442 C CA . LEU B 1 74 ? 7.300 84.216 -18.874 1.00 58.82 52 LEU B CA 1
ATOM 2443 C C . LEU B 1 74 ? 8.175 84.244 -20.118 1.00 56.43 52 LEU B C 1
ATOM 2444 O O . LEU B 1 74 ? 8.076 83.328 -20.958 1.00 66.89 52 LEU B O 1
ATOM 2449 N N . THR B 1 75 ? 8.948 85.308 -20.250 1.00 52.53 53 THR B N 1
ATOM 2450 C CA . THR B 1 75 ? 9.993 85.463 -21.280 1.00 50.18 53 THR B CA 1
ATOM 2451 C C . THR B 1 75 ? 11.330 85.613 -20.563 1.00 44.04 53 THR B C 1
ATOM 2452 O O . THR B 1 75 ? 11.343 85.793 -19.335 1.00 46.84 53 THR B O 1
ATOM 2456 N N . SER B 1 76 ? 12.411 85.504 -21.312 1.00 45.48 54 SER B N 1
ATOM 2457 C CA . SER B 1 76 ? 13.794 85.559 -20.790 1.00 48.60 54 SER B CA 1
ATOM 2458 C C . SER B 1 76 ? 14.152 87.013 -20.472 1.00 49.12 54 SER B C 1
ATOM 2459 O O . SER B 1 76 ? 13.604 87.924 -21.134 1.00 44.42 54 SER B O 1
ATOM 2462 N N . ILE B 1 77 ? 15.046 87.211 -19.500 1.00 44.95 55 ILE B N 1
ATOM 2463 C CA . ILE B 1 77 ? 15.796 88.490 -19.331 1.00 42.54 55 ILE B CA 1
ATOM 2464 C C . ILE B 1 77 ? 17.235 88.127 -18.978 1.00 38.18 55 ILE B C 1
ATOM 2465 O O . ILE B 1 77 ? 17.421 87.057 -18.363 1.00 39.04 55 ILE B O 1
ATOM 2470 N N . ASN B 1 78 ? 18.179 88.977 -19.378 1.00 37.52 56 ASN B N 1
ATOM 2471 C CA . ASN B 1 78 ? 19.637 88.792 -19.180 1.00 40.89 56 ASN B CA 1
ATOM 2472 C C . ASN B 1 78 ? 20.209 89.945 -18.356 1.00 42.89 56 ASN B C 1
ATOM 2473 O O . ASN B 1 78 ? 20.626 90.967 -18.911 1.00 47.89 56 ASN B O 1
ATOM 2478 N N . VAL B 1 79 ? 20.342 89.715 -17.065 1.00 39.38 57 VAL B N 1
ATOM 2479 C CA . VAL B 1 79 ? 20.781 90.711 -16.058 1.00 44.94 57 VAL B CA 1
ATOM 2480 C C . VAL B 1 79 ? 22.267 91.062 -16.258 1.00 50.04 57 VAL B C 1
ATOM 2481 O O . VAL B 1 79 ? 22.738 92.028 -15.614 1.00 48.36 57 VAL B O 1
ATOM 2485 N N . LYS B 1 80 ? 22.984 90.347 -17.129 1.00 51.68 58 LYS B N 1
ATOM 2486 C CA . LYS B 1 80 ? 24.377 90.697 -17.519 1.00 52.47 58 LYS B CA 1
ATOM 2487 C C . LYS B 1 80 ? 24.389 91.444 -18.861 1.00 49.74 58 LYS B C 1
ATOM 2488 O O . LYS B 1 80 ? 25.479 91.808 -19.296 1.00 52.09 58 LYS B O 1
ATOM 2494 N N . SER B 1 81 ? 23.232 91.671 -19.493 1.00 48.80 59 SER B N 1
ATOM 2495 C CA . SER B 1 81 ? 23.098 92.512 -20.718 1.00 53.01 59 SER B CA 1
ATOM 2496 C C . SER B 1 81 ? 23.007 94.000 -20.336 1.00 54.75 59 SER B C 1
ATOM 2497 O O . SER B 1 81 ? 22.010 94.378 -19.695 1.00 55.49 59 SER B O 1
ATOM 2500 N N . GLU B 1 82 ? 23.991 94.813 -20.736 1.00 56.38 60 GLU B N 1
ATOM 2501 C CA . GLU B 1 82 ? 23.975 96.301 -20.624 1.00 61.26 60 GLU B CA 1
ATOM 2502 C C . GLU B 1 82 ? 22.577 96.842 -20.952 1.00 56.35 60 GLU B C 1
ATOM 2503 O O . GLU B 1 82 ? 22.064 97.694 -20.191 1.00 51.33 60 GLU B O 1
ATOM 2509 N N . LYS B 1 83 ? 22.014 96.380 -22.069 1.00 52.52 61 LYS B N 1
ATOM 2510 C CA . LYS B 1 83 ? 20.682 96.779 -22.597 1.00 57.15 61 LYS B CA 1
ATOM 2511 C C . LYS B 1 83 ? 19.574 96.395 -21.616 1.00 53.90 61 LYS B C 1
ATOM 2512 O O . LYS B 1 83 ? 18.703 97.255 -21.372 1.00 51.27 61 LYS B O 1
ATOM 2518 N N . ASP B 1 84 ? 19.553 95.148 -21.123 1.00 48.45 62 ASP B N 1
ATOM 2519 C CA . ASP B 1 84 ? 18.465 94.684 -20.219 1.00 48.64 62 ASP B CA 1
ATOM 2520 C C . ASP B 1 84 ? 18.574 95.456 -18.896 1.00 44.44 62 ASP B C 1
ATOM 2521 O O . ASP B 1 84 ? 17.537 95.910 -18.412 1.00 47.15 62 ASP B O 1
ATOM 2526 N N . VAL B 1 85 ? 19.785 95.639 -18.363 1.00 46.70 63 VAL B N 1
ATOM 2527 C CA . VAL B 1 85 ? 20.022 96.426 -17.116 1.00 46.89 63 VAL B CA 1
ATOM 2528 C C . VAL B 1 85 ? 19.422 97.832 -17.291 1.00 49.10 63 VAL B C 1
ATOM 2529 O O . VAL B 1 85 ? 18.654 98.272 -16.398 1.00 45.53 63 VAL B O 1
ATOM 2533 N N . ALA B 1 86 ? 19.701 98.502 -18.418 1.00 46.08 64 ALA B N 1
ATOM 2534 C CA . ALA B 1 86 ? 19.188 99.862 -18.707 1.00 44.78 64 ALA B CA 1
ATOM 2535 C C . ALA B 1 86 ? 17.660 99.827 -18.689 1.00 43.33 64 ALA B C 1
ATOM 2536 O O . ALA B 1 86 ? 17.058 100.689 -18.020 1.00 42.36 64 ALA B O 1
ATOM 2538 N N . HIS B 1 87 ? 17.045 98.845 -19.355 1.00 41.75 65 HIS B N 1
ATOM 2539 C CA . HIS B 1 87 ? 15.565 98.721 -19.396 1.00 43.77 65 HIS B CA 1
ATOM 2540 C C . HIS B 1 87 ? 15.042 98.587 -17.966 1.00 42.81 65 HIS B C 1
ATOM 2541 O O . HIS B 1 87 ? 14.023 99.236 -17.652 1.00 42.10 65 HIS B O 1
ATOM 2548 N N . ILE B 1 88 ? 15.686 97.768 -17.125 1.00 38.32 66 ILE B N 1
ATOM 2549 C CA . ILE B 1 88 ? 15.140 97.523 -15.761 1.00 40.05 66 ILE B CA 1
ATOM 2550 C C . ILE B 1 88 ? 15.210 98.847 -14.994 1.00 38.73 66 ILE B C 1
ATOM 2551 O O . ILE B 1 88 ? 14.158 99.272 -14.415 1.00 40.57 66 ILE B O 1
ATOM 2556 N N . VAL B 1 89 ? 16.387 99.473 -15.003 1.00 36.71 67 VAL B N 1
ATOM 2557 C CA . VAL B 1 89 ? 16.662 100.749 -14.289 1.00 42.23 67 VAL B CA 1
ATOM 2558 C C . VAL B 1 89 ? 15.700 101.824 -14.798 1.00 45.43 67 VAL B C 1
ATOM 2559 O O . VAL B 1 89 ? 15.205 102.611 -13.978 1.00 43.28 67 VAL B O 1
ATOM 2563 N N . GLU B 1 90 ? 15.460 101.841 -16.111 1.00 54.15 68 GLU B N 1
ATOM 2564 C CA . GLU B 1 90 ? 14.499 102.741 -16.798 1.00 50.48 68 GLU B CA 1
ATOM 2565 C C . GLU B 1 90 ? 13.070 102.522 -16.267 1.00 48.48 68 GLU B C 1
ATOM 2566 O O . GLU B 1 90 ? 12.421 103.513 -15.931 1.00 52.35 68 GLU B O 1
ATOM 2572 N N . HIS B 1 91 ? 12.588 101.283 -16.176 1.00 45.40 69 HIS B N 1
ATOM 2573 C CA . HIS B 1 91 ? 11.141 100.957 -16.146 1.00 46.75 69 HIS B CA 1
ATOM 2574 C C . HIS B 1 91 ? 10.641 100.540 -14.756 1.00 47.14 69 HIS B C 1
ATOM 2575 O O . HIS B 1 91 ? 9.435 100.691 -14.497 1.00 49.02 69 HIS B O 1
ATOM 2582 N N . TYR B 1 92 ? 11.482 99.959 -13.899 1.00 41.00 70 TYR B N 1
ATOM 2583 C CA . TYR B 1 92 ? 10.991 99.312 -12.661 1.00 37.47 70 TYR B CA 1
ATOM 2584 C C . TYR B 1 92 ? 11.385 100.106 -11.411 1.00 33.50 70 TYR B C 1
ATOM 2585 O O . TYR B 1 92 ? 12.489 100.618 -11.292 1.00 33.44 70 TYR B O 1
ATOM 2594 N N . GLU B 1 93 ? 10.480 100.145 -10.450 1.00 36.64 71 GLU B N 1
ATOM 2595 C CA . GLU B 1 93 ? 10.759 100.757 -9.122 1.00 36.71 71 GLU B CA 1
ATOM 2596 C C . GLU B 1 93 ? 11.381 99.712 -8.184 1.00 32.57 71 GLU B C 1
ATOM 2597 O O . GLU B 1 93 ? 12.033 100.108 -7.176 1.00 35.95 71 GLU B O 1
ATOM 2603 N N . LEU B 1 94 ? 11.114 98.436 -8.431 1.00 29.62 72 LEU B N 1
ATOM 2604 C CA . LEU B 1 94 ? 11.562 97.319 -7.554 1.00 32.66 72 LEU B CA 1
ATOM 2605 C C . LEU B 1 94 ? 11.836 96.074 -8.389 1.00 33.36 72 LEU B C 1
ATOM 2606 O O . LEU B 1 94 ? 10.990 95.740 -9.215 1.00 32.31 72 LEU B O 1
ATOM 2611 N N . VAL B 1 95 ? 12.922 95.358 -8.096 1.00 31.46 73 VAL B N 1
ATOM 2612 C CA . VAL B 1 95 ? 13.181 94.008 -8.662 1.00 34.14 73 VAL B CA 1
ATOM 2613 C C . VAL B 1 95 ? 13.220 93.008 -7.512 1.00 33.52 73 VAL B C 1
ATOM 2614 O O . VAL B 1 95 ? 13.934 93.287 -6.525 1.00 31.92 73 VAL B O 1
ATOM 2618 N N . VAL B 1 96 ? 12.495 91.895 -7.667 1.00 31.07 74 VAL B N 1
ATOM 2619 C CA . VAL B 1 96 ? 12.489 90.740 -6.726 1.00 33.90 74 VAL B CA 1
ATOM 2620 C C . VAL B 1 96 ? 13.086 89.520 -7.436 1.00 36.79 74 VAL B C 1
ATOM 2621 O O . VAL B 1 96 ? 12.541 89.052 -8.452 1.00 35.06 74 VAL B O 1
ATOM 2625 N N . SER B 1 97 ? 14.208 89.042 -6.907 1.00 30.59 75 SER B N 1
ATOM 2626 C CA . SER B 1 97 ? 14.828 87.771 -7.307 1.00 29.35 75 SER B CA 1
ATOM 2627 C C . SER B 1 97 ? 14.141 86.660 -6.528 1.00 29.40 75 SER B C 1
ATOM 2628 O O . SER B 1 97 ? 14.246 86.650 -5.293 1.00 28.40 75 SER B O 1
ATOM 2631 N N . ALA B 1 98 ? 13.463 85.770 -7.224 1.00 31.92 76 ALA B N 1
ATOM 2632 C CA . ALA B 1 98 ? 12.783 84.601 -6.632 1.00 34.99 76 ALA B CA 1
ATOM 2633 C C . ALA B 1 98 ? 13.472 83.348 -7.174 1.00 34.16 76 ALA B C 1
ATOM 2634 O O . ALA B 1 98 ? 13.021 82.799 -8.204 1.00 36.59 76 ALA B O 1
ATOM 2636 N N . HIS B 1 99 ? 14.544 82.919 -6.508 1.00 33.58 77 HIS B N 1
ATOM 2637 C CA . HIS B 1 99 ? 15.372 81.776 -6.973 1.00 37.64 77 HIS B CA 1
ATOM 2638 C C . HIS B 1 99 ? 15.841 82.099 -8.399 1.00 37.17 77 HIS B C 1
ATOM 2639 O O . HIS B 1 99 ? 15.561 81.335 -9.307 1.00 38.07 77 HIS B O 1
ATOM 2646 N N . CYS B 1 100 ? 16.485 83.250 -8.568 1.00 44.29 78 CYS B N 1
ATOM 2647 C CA . CYS B 1 100 ? 17.075 83.723 -9.840 1.00 43.55 78 CYS B CA 1
ATOM 2648 C C . CYS B 1 100 ? 18.445 83.071 -10.029 1.00 45.96 78 CYS B C 1
ATOM 2649 O O . CYS B 1 100 ? 19.287 83.243 -9.122 1.00 45.88 78 CYS B O 1
ATOM 2652 N N . LYS B 1 101 ? 18.650 82.375 -11.156 1.00 41.14 79 LYS B N 1
ATOM 2653 C CA . LYS B 1 101 ? 19.931 81.679 -11.504 1.00 44.20 79 LYS B CA 1
ATOM 2654 C C . LYS B 1 101 ? 21.052 82.686 -11.828 1.00 44.43 79 LYS B C 1
ATOM 2655 O O . LYS B 1 101 ? 22.205 82.244 -11.889 1.00 48.02 79 LYS B O 1
ATOM 2661 N N . GLN B 1 102 ? 20.771 83.978 -12.043 1.00 39.41 80 GLN B N 1
ATOM 2662 C CA . GLN B 1 102 ? 21.834 84.948 -12.451 1.00 40.40 80 GLN B CA 1
ATOM 2663 C C . GLN B 1 102 ? 22.265 85.836 -11.288 1.00 39.14 80 GLN B C 1
ATOM 2664 O O . GLN B 1 102 ? 21.407 86.331 -10.559 1.00 32.64 80 GLN B O 1
ATOM 2670 N N . ILE B 1 103 ? 23.562 86.102 -11.177 1.00 33.41 81 ILE B N 1
ATOM 2671 C CA . ILE B 1 103 ? 24.097 87.117 -10.237 1.00 34.70 81 ILE B CA 1
ATOM 2672 C C . ILE B 1 103 ? 23.768 88.503 -10.797 1.00 35.38 81 ILE B C 1
ATOM 2673 O O . ILE B 1 103 ? 24.067 88.744 -11.982 1.00 30.94 81 ILE B O 1
ATOM 2678 N N . PHE B 1 104 ? 23.170 89.384 -9.986 1.00 32.42 82 PHE B N 1
ATOM 2679 C CA . PHE B 1 104 ? 22.887 90.782 -10.406 1.00 33.17 82 PHE B CA 1
ATOM 2680 C C . PHE B 1 104 ? 24.194 91.557 -10.404 1.00 31.69 82 PHE B C 1
ATOM 2681 O O . PHE B 1 104 ? 24.930 91.505 -9.427 1.00 30.68 82 PHE B O 1
ATOM 2689 N N . PRO B 1 105 ? 24.533 92.293 -11.485 1.00 32.12 83 PRO B N 1
ATOM 2690 C CA . PRO B 1 105 ? 25.711 93.142 -11.477 1.00 33.06 83 PRO B CA 1
ATOM 2691 C C . PRO B 1 105 ? 25.530 94.351 -10.551 1.00 36.43 83 PRO B C 1
ATOM 2692 O O . PRO B 1 105 ? 24.394 94.769 -10.290 1.00 35.40 83 PRO B O 1
ATOM 2696 N N . SER B 1 106 ? 26.650 94.901 -10.098 1.00 36.91 84 SER B N 1
ATOM 2697 C CA . SER B 1 106 ? 26.731 96.135 -9.282 1.00 40.28 84 SER B CA 1
ATOM 2698 C C . SER B 1 106 ? 25.883 97.257 -9.906 1.00 37.91 84 SER B C 1
ATOM 2699 O O . SER B 1 106 ? 25.237 97.958 -9.142 1.00 36.09 84 SER B O 1
ATOM 2702 N N . GLU B 1 107 ? 25.810 97.374 -11.245 1.00 36.69 85 GLU B N 1
ATOM 2703 C CA . GLU B 1 107 ? 25.037 98.425 -11.960 1.00 38.38 85 GLU B CA 1
ATOM 2704 C C . GLU B 1 107 ? 23.527 98.243 -11.766 1.00 40.82 85 GLU B C 1
ATOM 2705 O O . GLU B 1 107 ? 22.800 99.257 -11.908 1.00 41.06 85 GLU B O 1
ATOM 2711 N N . LEU B 1 108 ? 23.042 97.026 -11.489 1.00 34.39 86 LEU B N 1
ATOM 2712 C CA . LEU B 1 108 ? 21.609 96.805 -11.177 1.00 32.66 86 LEU B CA 1
ATOM 2713 C C . LEU B 1 108 ? 21.360 97.080 -9.684 1.00 30.40 86 LEU B C 1
ATOM 2714 O O . LEU B 1 108 ? 20.500 97.899 -9.381 1.00 31.95 86 LEU B O 1
ATOM 2719 N N . VAL B 1 109 ? 22.056 96.371 -8.790 1.00 32.06 87 VAL B N 1
ATOM 2720 C CA . VAL B 1 109 ? 21.760 96.374 -7.323 1.00 33.79 87 VAL B CA 1
ATOM 2721 C C . VAL B 1 109 ? 22.008 97.757 -6.712 1.00 34.96 87 VAL B C 1
ATOM 2722 O O . VAL B 1 109 ? 21.296 98.083 -5.732 1.00 35.75 87 VAL B O 1
ATOM 2726 N N . ASN B 1 110 ? 22.960 98.537 -7.235 1.00 33.96 88 ASN B N 1
ATOM 2727 C CA . ASN B 1 110 ? 23.329 99.867 -6.684 1.00 33.64 88 ASN B CA 1
ATOM 2728 C C . ASN B 1 110 ? 22.336 100.937 -7.141 1.00 29.70 88 ASN B C 1
ATOM 2729 O O . ASN B 1 110 ? 22.274 101.980 -6.468 1.00 32.40 88 ASN B O 1
ATOM 2734 N N . ASN B 1 111 ? 21.590 100.700 -8.219 1.00 30.02 89 ASN B N 1
ATOM 2735 C CA . ASN B 1 111 ? 20.735 101.727 -8.873 1.00 31.91 89 ASN B CA 1
ATOM 2736 C C . ASN B 1 111 ? 19.238 101.438 -8.746 1.00 30.50 89 ASN B C 1
ATOM 2737 O O . ASN B 1 111 ? 18.479 102.325 -9.156 1.00 30.37 89 ASN B O 1
ATOM 2742 N N . VAL B 1 112 ? 18.840 100.242 -8.325 1.00 28.39 90 VAL B N 1
ATOM 2743 C CA . VAL B 1 112 ? 17.410 99.842 -8.197 1.00 31.89 90 VAL B CA 1
ATOM 2744 C C . VAL B 1 112 ? 17.254 99.067 -6.893 1.00 28.75 90 VAL B C 1
ATOM 2745 O O . VAL B 1 112 ? 18.140 98.259 -6.576 1.00 31.49 90 VAL B O 1
ATOM 2749 N N . ARG B 1 113 ? 16.188 99.314 -6.144 1.00 31.62 91 ARG B N 1
ATOM 2750 C CA . ARG B 1 113 ? 15.861 98.482 -4.959 1.00 29.29 91 ARG B CA 1
ATOM 2751 C C . ARG B 1 113 ? 15.702 97.025 -5.449 1.00 31.36 91 ARG B C 1
ATOM 2752 O O . ARG B 1 113 ? 14.756 96.737 -6.216 1.00 30.85 91 ARG B O 1
ATOM 2760 N N . CYS B 1 114 ? 16.639 96.135 -5.093 1.00 28.25 92 CYS B N 1
ATOM 2761 C CA . CYS B 1 114 ? 16.581 94.694 -5.461 1.00 28.29 92 CYS B CA 1
ATOM 2762 C C . CYS B 1 114 ? 16.436 93.856 -4.189 1.00 32.28 92 CYS B C 1
ATOM 2763 O O . CYS B 1 114 ? 17.188 94.098 -3.234 1.00 29.15 92 CYS B O 1
ATOM 2766 N N . ILE B 1 115 ? 15.488 92.914 -4.178 1.00 28.37 93 ILE B N 1
ATOM 2767 C CA . ILE B 1 115 ? 15.193 92.031 -3.019 1.00 29.46 93 ILE B CA 1
ATOM 2768 C C . ILE B 1 115 ? 15.229 90.573 -3.473 1.00 30.46 93 ILE B C 1
ATOM 2769 O O . ILE B 1 115 ? 14.571 90.233 -4.480 1.00 29.39 93 ILE B O 1
ATOM 2774 N N . ASN B 1 116 ? 15.933 89.732 -2.714 1.00 28.98 94 ASN B N 1
ATOM 2775 C CA . ASN B 1 116 ? 16.143 88.296 -3.015 1.00 26.44 94 ASN B CA 1
ATOM 2776 C C . ASN B 1 116 ? 15.318 87.460 -2.047 1.00 28.11 94 ASN B C 1
ATOM 2777 O O . ASN B 1 116 ? 15.246 87.775 -0.810 1.00 24.92 94 ASN B O 1
ATOM 2782 N N . ILE B 1 117 ? 14.697 86.427 -2.588 1.00 27.77 95 ILE B N 1
ATOM 2783 C CA . ILE B 1 117 ? 14.056 85.358 -1.785 1.00 27.77 95 ILE B CA 1
ATOM 2784 C C . ILE B 1 117 ? 14.991 84.147 -1.817 1.00 28.36 95 ILE B C 1
ATOM 2785 O O . ILE B 1 117 ? 15.134 83.503 -2.872 1.00 27.61 95 ILE B O 1
ATOM 2790 N N . HIS B 1 118 ? 15.667 83.877 -0.711 1.00 25.23 96 HIS B N 1
ATOM 2791 C CA . HIS B 1 118 ? 16.747 82.860 -0.623 1.00 26.93 96 HIS B CA 1
ATOM 2792 C C . HIS B 1 118 ? 16.279 81.704 0.248 1.00 25.66 96 HIS B C 1
ATOM 2793 O O . HIS B 1 118 ? 15.872 81.907 1.397 1.00 25.26 96 HIS B O 1
ATOM 2800 N N . PRO B 1 119 ? 16.450 80.459 -0.237 1.00 27.38 97 PRO B N 1
ATOM 2801 C CA . PRO B 1 119 ? 16.106 79.265 0.529 1.00 26.71 97 PRO B CA 1
ATOM 2802 C C . PRO B 1 119 ? 17.195 78.787 1.501 1.00 26.84 97 PRO B C 1
ATOM 2803 O O . PRO B 1 119 ? 17.432 77.605 1.582 1.00 27.72 97 PRO B O 1
ATOM 2807 N N . GLY B 1 120 ? 17.834 79.733 2.188 1.00 27.78 98 GLY B N 1
ATOM 2808 C CA . GLY B 1 120 ? 18.728 79.499 3.342 1.00 28.53 98 GLY B CA 1
ATOM 2809 C C . GLY B 1 120 ? 18.457 80.525 4.432 1.00 29.66 98 GLY B C 1
ATOM 2810 O O . GLY B 1 120 ? 17.685 81.467 4.189 1.00 28.95 98 GLY B O 1
ATOM 2811 N N . LEU B 1 121 ? 19.022 80.305 5.618 1.00 28.41 99 LEU B N 1
ATOM 2812 C CA . LEU B 1 121 ? 18.984 81.266 6.739 1.00 29.16 99 LEU B CA 1
ATOM 2813 C C . LEU B 1 121 ? 20.306 82.036 6.775 1.00 28.03 99 LEU B C 1
ATOM 2814 O O . LEU B 1 121 ? 21.265 81.549 7.420 1.00 27.67 99 LEU B O 1
ATOM 2819 N N . ASN B 1 122 ? 20.352 83.180 6.109 1.00 28.97 100 ASN B N 1
ATOM 2820 C CA . ASN B 1 122 ? 21.569 84.047 6.082 1.00 29.51 100 ASN B CA 1
ATOM 2821 C C . ASN B 1 122 ? 21.949 84.370 7.517 1.00 27.33 100 ASN B C 1
ATOM 2822 O O . ASN B 1 122 ? 21.064 84.586 8.342 1.00 33.49 100 ASN B O 1
ATOM 2827 N N . PRO B 1 123 ? 23.253 84.433 7.877 1.00 30.39 101 PRO B N 1
ATOM 2828 C CA . PRO B 1 123 ? 24.369 84.262 6.932 1.00 29.00 101 PRO B CA 1
ATOM 2829 C C . PRO B 1 123 ? 24.959 82.841 6.793 1.00 29.95 101 PRO B C 1
ATOM 2830 O O . PRO B 1 123 ? 26.106 82.674 6.293 1.00 27.46 101 PRO B O 1
ATOM 2834 N N . HIS B 1 124 ? 24.229 81.839 7.285 1.00 28.20 102 HIS B N 1
ATOM 2835 C CA . HIS B 1 124 ? 24.668 80.422 7.357 1.00 28.21 102 HIS B CA 1
ATOM 2836 C C . HIS B 1 124 ? 24.429 79.729 6.012 1.00 29.84 102 HIS B C 1
ATOM 2837 O O . HIS B 1 124 ? 23.264 79.739 5.541 1.00 28.14 102 HIS B O 1
ATOM 2844 N N . ASN B 1 125 ? 25.472 79.166 5.413 1.00 28.04 103 ASN B N 1
ATOM 2845 C CA . ASN B 1 125 ? 25.365 78.360 4.169 1.00 29.08 103 ASN B CA 1
ATOM 2846 C C . ASN B 1 125 ? 24.651 79.224 3.125 1.00 28.88 103 ASN B C 1
ATOM 2847 O O . ASN B 1 125 ? 23.660 78.766 2.521 1.00 27.25 103 ASN B O 1
ATOM 2852 N N . ARG B 1 126 ? 25.142 80.450 2.973 1.00 28.79 104 ARG B N 1
ATOM 2853 C CA . ARG B 1 126 ? 24.864 81.316 1.810 1.00 27.49 104 ARG B CA 1
ATOM 2854 C C . ARG B 1 126 ? 25.246 80.524 0.553 1.00 25.11 104 ARG B C 1
ATOM 2855 O O . ARG B 1 126 ? 26.121 79.646 0.634 1.00 25.94 104 ARG B O 1
ATOM 2863 N N . GLY B 1 127 ? 24.603 80.832 -0.574 1.00 25.71 105 GLY B N 1
ATOM 2864 C CA . GLY B 1 127 ? 24.943 80.249 -1.890 1.00 26.99 105 GLY B CA 1
ATOM 2865 C C . GLY B 1 127 ? 24.207 78.963 -2.174 1.00 29.08 105 GLY B C 1
ATOM 2866 O O . GLY B 1 127 ? 23.002 78.958 -2.011 1.00 31.07 105 GLY B O 1
ATOM 2867 N N . TRP B 1 128 ? 24.892 77.907 -2.619 1.00 27.89 106 TRP B N 1
ATOM 2868 C CA . TRP B 1 128 ? 24.228 76.749 -3.267 1.00 31.69 106 TRP B CA 1
ATOM 2869 C C . TRP B 1 128 ? 23.599 75.775 -2.274 1.00 29.73 106 TRP B C 1
ATOM 2870 O O . TRP B 1 128 ? 24.246 75.365 -1.306 1.00 27.83 106 TRP B O 1
ATOM 2881 N N . PHE B 1 129 ? 22.349 75.407 -2.532 1.00 25.78 107 PHE B N 1
ATOM 2882 C CA . PHE B 1 129 ? 21.676 74.268 -1.874 1.00 24.95 107 PHE B CA 1
ATOM 2883 C C . PHE B 1 129 ? 21.935 74.308 -0.362 1.00 23.74 107 PHE B C 1
ATOM 2884 O O . PHE B 1 129 ? 22.430 73.345 0.224 1.00 22.95 107 PHE B O 1
ATOM 2892 N N . PRO B 1 130 ? 21.513 75.377 0.327 1.00 25.24 108 PRO B N 1
ATOM 2893 C CA . PRO B 1 130 ? 21.818 75.535 1.761 1.00 25.60 108 PRO B CA 1
ATOM 2894 C C . PRO B 1 130 ? 21.478 74.333 2.644 1.00 25.64 108 PRO B C 1
ATOM 2895 O O . PRO B 1 130 ? 22.258 74.006 3.485 1.00 24.69 108 PRO B O 1
ATOM 2899 N N . GLN B 1 131 ? 20.340 73.668 2.417 1.00 25.81 109 GLN B N 1
ATOM 2900 C CA . GLN B 1 131 ? 19.920 72.520 3.244 1.00 25.60 109 GLN B CA 1
ATOM 2901 C C . GLN B 1 131 ? 20.880 71.337 3.055 1.00 27.56 109 GLN B C 1
ATOM 2902 O O . GLN B 1 131 ? 21.049 70.634 4.004 1.00 24.87 109 GLN B O 1
ATOM 2908 N N . VAL B 1 132 ? 21.564 71.176 1.914 1.00 26.21 110 VAL B N 1
ATOM 2909 C CA . VAL B 1 132 ? 22.545 70.080 1.724 1.00 28.45 110 VAL B CA 1
ATOM 2910 C C . VAL B 1 132 ? 23.680 70.279 2.741 1.00 26.58 110 VAL B C 1
ATOM 2911 O O . VAL B 1 132 ? 23.987 69.343 3.482 1.00 29.00 110 VAL B O 1
ATOM 2915 N N . PHE B 1 133 ? 24.283 71.443 2.716 1.00 24.82 111 PHE B N 1
ATOM 2916 C CA . PHE B 1 133 ? 25.359 71.868 3.663 1.00 27.39 111 PHE B CA 1
ATOM 2917 C C . PHE B 1 133 ? 24.821 71.848 5.101 1.00 26.34 111 PHE B C 1
ATOM 2918 O O . PHE B 1 133 ? 25.487 71.303 5.945 1.00 28.83 111 PHE B O 1
ATOM 2926 N N . SER B 1 134 ? 23.621 72.332 5.373 1.00 28.33 112 SER B N 1
ATOM 2927 C CA . SER B 1 134 ? 23.130 72.345 6.771 1.00 27.34 112 SER B CA 1
ATOM 2928 C C . SER B 1 134 ? 23.021 70.908 7.307 1.00 34.19 112 SER B C 1
ATOM 2929 O O . SER B 1 134 ? 23.265 70.719 8.522 1.00 29.24 112 SER B O 1
ATOM 2932 N N . ILE B 1 135 ? 22.579 69.939 6.490 1.00 28.36 113 ILE B N 1
ATOM 2933 C CA . ILE B 1 135 ? 22.308 68.569 7.006 1.00 28.72 113 ILE B CA 1
ATOM 2934 C C . ILE B 1 135 ? 23.629 68.038 7.557 1.00 27.98 113 ILE B C 1
ATOM 2935 O O . ILE B 1 135 ? 23.617 67.339 8.569 1.00 30.27 113 ILE B O 1
ATOM 2940 N N . ILE B 1 136 ? 24.705 68.354 6.863 1.00 26.50 114 ILE B N 1
ATOM 2941 C CA . ILE B 1 136 ? 26.078 67.926 7.191 1.00 28.84 114 ILE B CA 1
ATOM 2942 C C . ILE B 1 136 ? 26.670 68.792 8.305 1.00 32.31 114 ILE B C 1
ATOM 2943 O O . ILE B 1 136 ? 27.202 68.187 9.253 1.00 33.72 114 ILE B O 1
ATOM 2948 N N . ASN B 1 137 ? 26.633 70.131 8.192 1.00 32.67 115 ASN B N 1
ATOM 2949 C CA . ASN B 1 137 ? 27.444 70.986 9.117 1.00 31.88 115 ASN B CA 1
ATOM 2950 C C . ASN B 1 137 ? 26.589 71.516 10.278 1.00 30.30 115 ASN B C 1
ATOM 2951 O O . ASN B 1 137 ? 27.120 72.274 11.058 1.00 32.96 115 ASN B O 1
ATOM 2956 N N . LYS B 1 138 ? 25.292 71.208 10.323 1.00 28.94 116 LYS B N 1
ATOM 2957 C CA . LYS B 1 138 ? 24.376 71.468 11.460 1.00 30.51 116 LYS B CA 1
ATOM 2958 C C . LYS B 1 138 ? 24.138 72.961 11.669 1.00 33.63 116 LYS B C 1
ATOM 2959 O O . LYS B 1 138 ? 23.398 73.284 12.623 1.00 34.79 116 LYS B O 1
ATOM 2965 N N . LYS B 1 139 ? 24.633 73.828 10.778 1.00 29.68 117 LYS B N 1
ATOM 2966 C CA . LYS B 1 139 ? 24.212 75.241 10.740 1.00 29.48 117 LYS B CA 1
ATOM 2967 C C . LYS B 1 139 ? 22.708 75.334 10.466 1.00 32.61 117 LYS B C 1
ATOM 2968 O O . LYS B 1 139 ? 22.111 74.466 9.827 1.00 33.48 117 LYS B O 1
ATOM 2974 N N . PRO B 1 140 ? 22.032 76.398 10.939 1.00 31.37 118 PRO B N 1
ATOM 2975 C CA . PRO B 1 140 ? 20.615 76.586 10.660 1.00 33.08 118 PRO B CA 1
ATOM 2976 C C . PRO B 1 140 ? 20.281 76.725 9.165 1.00 30.04 118 PRO B C 1
ATOM 2977 O O . PRO B 1 140 ? 21.084 77.180 8.390 1.00 28.48 118 PRO B O 1
ATOM 2981 N N . VAL B 1 141 ? 19.030 76.462 8.836 1.00 28.75 119 VAL B N 1
ATOM 2982 C CA . VAL B 1 141 ? 18.498 76.683 7.460 1.00 28.28 119 VAL B CA 1
ATOM 2983 C C . VAL B 1 141 ? 17.083 77.225 7.619 1.00 29.71 119 VAL B C 1
ATOM 2984 O O . VAL B 1 141 ? 16.518 77.151 8.737 1.00 31.02 119 VAL B O 1
ATOM 2988 N N . GLY B 1 142 ? 16.573 77.813 6.543 1.00 27.53 120 GLY B N 1
ATOM 2989 C CA . GLY B 1 142 ? 15.230 78.387 6.486 1.00 28.34 120 GLY B CA 1
ATOM 2990 C C . GLY B 1 142 ? 15.129 79.224 5.236 1.00 27.83 120 GLY B C 1
ATOM 2991 O O . GLY B 1 142 ? 15.801 78.885 4.265 1.00 25.14 120 GLY B O 1
ATOM 2992 N N . CYS B 1 143 ? 14.348 80.300 5.289 1.00 27.39 121 CYS B N 1
ATOM 2993 C CA . CYS B 1 143 ? 14.161 81.261 4.189 1.00 29.97 121 CYS B CA 1
ATOM 2994 C C . CYS B 1 143 ? 14.613 82.627 4.702 1.00 29.86 121 CYS B C 1
ATOM 2995 O O . CYS B 1 143 ? 14.269 82.990 5.868 1.00 31.07 121 CYS B O 1
ATOM 2998 N N . THR B 1 144 ? 15.321 83.360 3.851 1.00 27.08 122 THR B N 1
ATOM 2999 C CA . THR B 1 144 ? 15.753 84.764 4.087 1.00 28.16 122 THR B CA 1
ATOM 3000 C C . THR B 1 144 ? 15.263 85.633 2.920 1.00 24.89 122 THR B C 1
ATOM 3001 O O . THR B 1 144 ? 15.557 85.320 1.707 1.00 27.00 122 THR B O 1
ATOM 3005 N N . ILE B 1 145 ? 14.531 86.693 3.240 1.00 25.56 123 ILE B N 1
ATOM 3006 C CA . ILE B 1 145 ? 14.219 87.788 2.280 1.00 27.36 123 ILE B CA 1
ATOM 3007 C C . ILE B 1 145 ? 15.135 88.959 2.629 1.00 30.08 123 ILE B C 1
ATOM 3008 O O . ILE B 1 145 ? 15.065 89.446 3.791 1.00 29.45 123 ILE B O 1
ATOM 3013 N N . HIS B 1 146 ? 16.011 89.334 1.698 1.00 27.00 124 HIS B N 1
ATOM 3014 C CA . HIS B 1 146 ? 17.096 90.316 1.976 1.00 26.71 124 HIS B CA 1
ATOM 3015 C C . HIS B 1 146 ? 17.262 91.275 0.810 1.00 27.19 124 HIS B C 1
ATOM 3016 O O . HIS B 1 146 ? 16.905 90.923 -0.346 1.00 26.03 124 HIS B O 1
ATOM 3023 N N . LEU B 1 147 ? 17.719 92.484 1.109 1.00 28.24 125 LEU B N 1
ATOM 3024 C CA . LEU B 1 147 ? 18.180 93.443 0.082 1.00 28.20 125 LEU B CA 1
ATOM 3025 C C . LEU B 1 147 ? 19.404 92.817 -0.600 1.00 27.09 125 LEU B C 1
ATOM 3026 O O . LEU B 1 147 ? 20.188 92.163 0.088 1.00 25.24 125 LEU B O 1
ATOM 3031 N N . MET B 1 148 ? 19.533 92.991 -1.914 1.00 28.81 126 MET B N 1
ATOM 3032 C CA . MET B 1 148 ? 20.662 92.481 -2.710 1.00 28.79 126 MET B CA 1
ATOM 3033 C C . MET B 1 148 ? 21.724 93.581 -2.809 1.00 31.40 126 MET B C 1
ATOM 3034 O O . MET B 1 148 ? 21.379 94.705 -3.200 1.00 30.94 126 MET B O 1
ATOM 3039 N N . ASN B 1 149 ? 22.937 93.283 -2.324 1.00 31.46 127 ASN B N 1
ATOM 3040 C CA . ASN B 1 149 ? 24.149 94.105 -2.573 1.00 33.79 127 ASN B CA 1
ATOM 3041 C C . ASN B 1 149 ? 24.943 93.393 -3.678 1.00 32.74 127 ASN B C 1
ATOM 3042 O O . ASN B 1 149 ? 24.423 92.482 -4.318 1.00 29.57 127 ASN B O 1
ATOM 3047 N N . GLU B 1 150 ? 26.184 93.787 -3.863 1.00 32.93 128 GLU B N 1
ATOM 3048 C CA . GLU B 1 150 ? 27.073 93.267 -4.919 1.00 35.98 128 GLU B CA 1
ATOM 3049 C C . GLU B 1 150 ? 27.523 91.846 -4.590 1.00 34.68 128 GLU B C 1
ATOM 3050 O O . GLU B 1 150 ? 27.846 91.155 -5.534 1.00 33.06 128 GLU B O 1
ATOM 3056 N N . GLU B 1 151 ? 27.531 91.445 -3.308 1.00 32.37 129 GLU B N 1
ATOM 3057 C CA . GLU B 1 151 ? 27.931 90.093 -2.855 1.00 30.81 129 GLU B CA 1
ATOM 3058 C C . GLU B 1 151 ? 26.688 89.181 -2.888 1.00 33.31 129 GLU B C 1
ATOM 3059 O O . GLU B 1 151 ? 25.546 89.667 -3.066 1.00 30.48 129 GLU B O 1
ATOM 3065 N N . ILE B 1 152 ? 26.890 87.891 -2.721 1.00 32.37 130 ILE B N 1
ATOM 3066 C CA . ILE B 1 152 ? 25.800 86.891 -2.902 1.00 32.59 130 ILE B CA 1
ATOM 3067 C C . ILE B 1 152 ? 25.195 86.575 -1.533 1.00 32.43 130 ILE B C 1
ATOM 3068 O O . ILE B 1 152 ? 25.941 86.153 -0.617 1.00 28.82 130 ILE B O 1
ATOM 3073 N N . ASP B 1 153 ? 23.863 86.685 -1.442 1.00 28.86 131 ASP B N 1
ATOM 3074 C CA . ASP B 1 153 ? 23.076 86.260 -0.259 1.00 28.80 131 ASP B CA 1
ATOM 3075 C C . ASP B 1 153 ? 23.665 86.980 0.967 1.00 27.01 131 ASP B C 1
ATOM 3076 O O . ASP B 1 153 ? 23.814 86.336 2.011 1.00 28.53 131 ASP B O 1
ATOM 3081 N N . ASP B 1 154 ? 23.971 88.276 0.810 1.00 28.36 132 ASP B N 1
ATOM 3082 C CA . ASP B 1 154 ? 24.817 89.067 1.745 1.00 27.62 132 ASP B CA 1
ATOM 3083 C C . ASP B 1 154 ? 24.125 90.341 2.248 1.00 31.99 132 ASP B C 1
ATOM 3084 O O . ASP B 1 154 ? 24.471 90.732 3.353 1.00 29.77 132 ASP B O 1
ATOM 3089 N N . GLY B 1 155 ? 23.155 90.926 1.521 1.00 26.90 133 GLY B N 1
ATOM 3090 C CA . GLY B 1 155 ? 22.526 92.212 1.876 1.00 26.61 133 GLY B CA 1
ATOM 3091 C C . GLY B 1 155 ? 21.617 92.134 3.103 1.00 27.32 133 GLY B C 1
ATOM 3092 O O . GLY B 1 155 ? 21.382 91.017 3.595 1.00 27.98 133 GLY B O 1
ATOM 3093 N N . ALA B 1 156 ? 21.102 93.277 3.568 1.00 27.14 134 ALA B N 1
ATOM 3094 C CA . ALA B 1 156 ? 20.376 93.421 4.855 1.00 27.29 134 ALA B CA 1
ATOM 3095 C C . ALA B 1 156 ? 19.151 92.497 4.852 1.00 28.73 134 ALA B C 1
ATOM 3096 O O . ALA B 1 156 ? 18.410 92.491 3.865 1.00 30.08 134 ALA B O 1
ATOM 3098 N N . ILE B 1 157 ? 18.997 91.727 5.918 1.00 24.94 135 ILE B N 1
ATOM 3099 C CA . ILE B 1 157 ? 17.839 90.824 6.153 1.00 26.65 135 ILE B CA 1
ATOM 3100 C C . ILE B 1 157 ? 16.616 91.696 6.416 1.00 29.07 135 ILE B C 1
ATOM 3101 O O . ILE B 1 157 ? 16.689 92.591 7.293 1.00 32.38 135 ILE B O 1
ATOM 3106 N N . LEU B 1 158 ? 15.548 91.458 5.647 1.00 28.68 136 LEU B N 1
ATOM 3107 C CA . LEU B 1 158 ? 14.221 92.094 5.846 1.00 27.58 136 LEU B CA 1
ATOM 3108 C C . LEU B 1 158 ? 13.324 91.181 6.699 1.00 30.31 136 LEU B C 1
ATOM 3109 O O . LEU B 1 158 ? 12.737 91.652 7.721 1.00 30.69 136 LEU B O 1
ATOM 3114 N N . PHE B 1 159 ? 13.173 89.927 6.293 1.00 27.92 137 PHE B N 1
ATOM 3115 C CA . PHE B 1 159 ? 12.380 88.908 7.016 1.00 28.52 137 PHE B CA 1
ATOM 3116 C C . PHE B 1 159 ? 13.122 87.592 6.909 1.00 30.99 137 PHE B C 1
ATOM 3117 O O . PHE B 1 159 ? 13.713 87.365 5.836 1.00 31.70 137 PHE B O 1
ATOM 3125 N N . GLN B 1 160 ? 13.112 86.762 7.944 1.00 27.66 138 GLN B N 1
ATOM 3126 C CA . GLN B 1 160 ? 13.644 85.388 7.795 1.00 28.78 138 GLN B CA 1
ATOM 3127 C C . GLN B 1 160 ? 12.985 84.468 8.820 1.00 33.54 138 GLN B C 1
ATOM 3128 O O . GLN B 1 160 ? 12.564 84.957 9.899 1.00 34.27 138 GLN B O 1
ATOM 3134 N N . LYS B 1 161 ? 12.933 83.179 8.493 1.00 33.35 139 LYS B N 1
ATOM 3135 C CA . LYS B 1 161 ? 12.399 82.140 9.400 1.00 31.01 139 LYS B CA 1
ATOM 3136 C C . LYS B 1 161 ? 13.192 80.852 9.243 1.00 29.40 139 LYS B C 1
ATOM 3137 O O . LYS B 1 161 ? 13.372 80.385 8.116 1.00 30.74 139 LYS B O 1
ATOM 3143 N N . GLU B 1 162 ? 13.680 80.342 10.362 1.00 32.10 140 GLU B N 1
ATOM 3144 C CA . GLU B 1 162 ? 14.409 79.073 10.468 1.00 32.76 140 GLU B CA 1
ATOM 3145 C C . GLU B 1 162 ? 13.390 77.949 10.306 1.00 35.36 140 GLU B C 1
ATOM 3146 O O . GLU B 1 162 ? 12.224 78.129 10.682 1.00 33.28 140 GLU B O 1
ATOM 3152 N N . VAL B 1 163 ? 13.811 76.855 9.701 1.00 31.71 141 VAL B N 1
ATOM 3153 C CA . VAL B 1 163 ? 13.021 75.602 9.679 1.00 34.64 141 VAL B CA 1
ATOM 3154 C C . VAL B 1 163 ? 13.899 74.558 10.338 1.00 32.22 141 VAL B C 1
ATOM 3155 O O . VAL B 1 163 ? 15.141 74.611 10.255 1.00 30.78 141 VAL B O 1
ATOM 3159 N N . PRO B 1 164 ? 13.263 73.630 11.084 1.00 34.96 142 PRO B N 1
ATOM 3160 C CA . PRO B 1 164 ? 13.986 72.560 11.755 1.00 33.32 142 PRO B CA 1
ATOM 3161 C C . PRO B 1 164 ? 14.503 71.564 10.712 1.00 29.49 142 PRO B C 1
ATOM 3162 O O . PRO B 1 164 ? 13.931 71.476 9.627 1.00 31.48 142 PRO B O 1
ATOM 3166 N N . ILE B 1 165 ? 15.621 70.932 11.038 1.00 31.33 143 ILE B N 1
ATOM 3167 C CA . ILE B 1 165 ? 16.155 69.730 10.346 1.00 31.70 143 ILE B CA 1
ATOM 3168 C C . ILE B 1 165 ? 16.074 68.543 11.302 1.00 37.45 143 ILE B C 1
ATOM 3169 O O . ILE B 1 165 ? 16.625 68.641 12.410 1.00 34.36 143 ILE B O 1
ATOM 3174 N N . PHE B 1 166 ? 15.499 67.440 10.837 1.00 35.41 144 PHE B N 1
ATOM 3175 C CA . PHE B 1 166 ? 15.422 66.182 11.613 1.00 34.59 144 PHE B CA 1
ATOM 3176 C C . PHE B 1 166 ? 16.506 65.211 11.143 1.00 36.84 144 PHE B C 1
ATOM 3177 O O . PHE B 1 166 ? 16.988 65.338 9.979 1.00 30.09 144 PHE B O 1
ATOM 3185 N N . GLU B 1 167 ? 16.878 64.276 12.031 1.00 30.33 145 GLU B N 1
ATOM 3186 C CA A GLU B 1 167 ? 17.819 63.143 11.808 0.50 33.84 145 GLU B CA 1
ATOM 3187 C CA B GLU B 1 167 ? 17.918 63.263 11.706 0.50 34.94 145 GLU B CA 1
ATOM 3188 C C . GLU B 1 167 ? 17.465 62.392 10.518 1.00 30.96 145 GLU B C 1
ATOM 3189 O O . GLU B 1 167 ? 18.356 61.876 9.862 1.00 30.36 145 GLU B O 1
ATOM 3200 N N . TRP B 1 168 ? 16.163 62.245 10.266 1.00 31.92 146 TRP B N 1
ATOM 3201 C CA . TRP B 1 168 ? 15.629 61.367 9.186 1.00 33.33 146 TRP B CA 1
ATOM 3202 C C . TRP B 1 168 ? 15.331 62.187 7.920 1.00 32.81 146 TRP B C 1
ATOM 3203 O O . TRP B 1 168 ? 14.649 61.665 7.042 1.00 30.67 146 TRP B O 1
ATOM 3214 N N . ASP B 1 169 ? 15.827 63.415 7.821 1.00 30.31 147 ASP B N 1
ATOM 3215 C CA . ASP B 1 169 ? 15.583 64.286 6.646 1.00 28.17 147 ASP B CA 1
ATOM 3216 C C . ASP B 1 169 ? 16.635 63.992 5.578 1.00 28.99 147 ASP B C 1
ATOM 3217 O O . ASP B 1 169 ? 17.865 63.963 5.916 1.00 28.04 147 ASP B O 1
ATOM 3222 N N . THR B 1 170 ? 16.192 63.912 4.322 1.00 27.15 148 THR B N 1
ATOM 3223 C CA . THR B 1 170 ? 17.047 64.119 3.130 1.00 28.20 148 THR B CA 1
ATOM 3224 C C . THR B 1 170 ? 17.038 65.595 2.762 1.00 26.75 148 THR B C 1
ATOM 3225 O O . THR B 1 170 ? 16.231 66.381 3.311 1.00 26.90 148 THR B O 1
ATOM 3229 N N . SER B 1 171 ? 17.882 65.959 1.819 1.00 25.58 149 SER B N 1
ATOM 3230 C CA . SER B 1 171 ? 17.808 67.256 1.131 1.00 26.39 149 SER B CA 1
ATOM 3231 C C . SER B 1 171 ? 16.371 67.543 0.688 1.00 27.14 149 SER B C 1
ATOM 3232 O O . SER B 1 171 ? 15.927 68.684 0.876 1.00 25.92 149 SER B O 1
ATOM 3235 N N . LEU B 1 172 ? 15.665 66.568 0.122 1.00 28.31 150 LEU B N 1
ATOM 3236 C CA . LEU B 1 172 ? 14.318 66.840 -0.447 1.00 28.76 150 LEU B CA 1
ATOM 3237 C C . LEU B 1 172 ? 13.370 67.199 0.710 1.00 29.57 150 LEU B C 1
ATOM 3238 O O . LEU B 1 172 ? 12.618 68.156 0.582 1.00 32.48 150 LEU B O 1
ATOM 3243 N N . ASN B 1 173 ? 13.404 66.435 1.784 1.00 27.72 151 ASN B N 1
ATOM 3244 C CA . ASN B 1 173 ? 12.574 66.691 2.981 1.00 32.40 151 ASN B CA 1
ATOM 3245 C C . ASN B 1 173 ? 12.815 68.134 3.470 1.00 31.23 151 ASN B C 1
ATOM 3246 O O . ASN B 1 173 ? 11.836 68.863 3.658 1.00 29.64 151 ASN B O 1
ATOM 3251 N N . VAL B 1 174 ? 14.068 68.556 3.689 1.00 27.99 152 VAL B N 1
ATOM 3252 C CA . VAL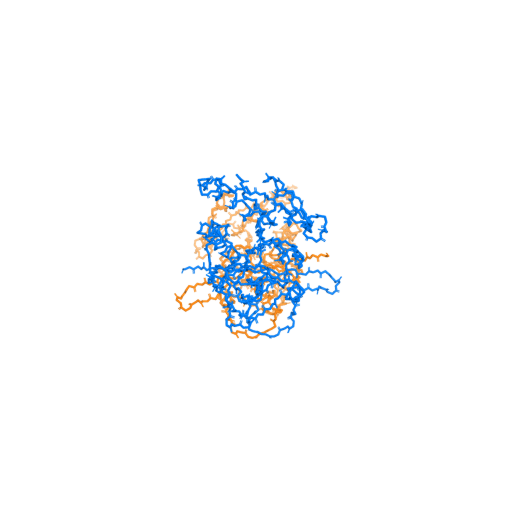 B 1 174 ? 14.328 69.923 4.214 1.00 30.22 152 VAL B CA 1
ATOM 3253 C C . VAL B 1 174 ? 13.879 70.958 3.170 1.00 27.95 152 VAL B C 1
ATOM 3254 O O . VAL B 1 174 ? 13.298 71.965 3.555 1.00 28.53 152 VAL B O 1
ATOM 3258 N N . TYR B 1 175 ? 14.193 70.746 1.890 1.00 28.47 153 TYR B N 1
ATOM 3259 C CA . TYR B 1 175 ? 13.885 71.718 0.827 1.00 29.60 153 TYR B CA 1
ATOM 3260 C C . TYR B 1 175 ? 12.375 71.988 0.803 1.00 28.81 153 TYR B C 1
ATOM 3261 O O . TYR B 1 175 ? 11.982 73.170 0.724 1.00 28.76 153 TYR B O 1
ATOM 3270 N N . GLU B 1 176 ? 11.564 70.938 0.899 1.00 29.23 154 GLU B N 1
ATOM 3271 C CA . GLU B 1 176 ? 10.098 71.118 0.839 1.00 30.73 154 GLU B CA 1
ATOM 3272 C C . GLU B 1 176 ? 9.632 71.940 2.047 1.00 29.86 154 GLU B C 1
ATOM 3273 O O . GLU B 1 176 ? 8.723 72.726 1.878 1.00 30.51 154 GLU B O 1
ATOM 3279 N N . ARG B 1 177 ? 10.214 71.722 3.224 1.00 29.60 155 ARG B N 1
ATOM 3280 C CA . ARG B 1 177 ? 9.843 72.448 4.457 1.00 31.68 155 ARG B CA 1
ATOM 3281 C C . ARG B 1 177 ? 10.262 73.920 4.288 1.00 31.08 155 ARG B C 1
ATOM 3282 O O . ARG B 1 177 ? 9.488 74.809 4.636 1.00 30.67 155 ARG B O 1
ATOM 3290 N N . VAL B 1 178 ? 11.411 74.174 3.672 1.00 30.25 156 VAL B N 1
ATOM 3291 C CA . VAL B 1 178 ? 11.886 75.548 3.359 1.00 28.92 156 VAL B CA 1
ATOM 3292 C C . VAL B 1 178 ? 10.905 76.197 2.386 1.00 29.60 156 VAL B C 1
ATOM 3293 O O . VAL B 1 178 ? 10.478 77.347 2.676 1.00 27.76 156 VAL B O 1
ATOM 3297 N N . GLN B 1 179 ? 10.493 75.475 1.343 1.00 27.94 157 GLN B N 1
ATOM 3298 C CA . GLN B 1 179 ? 9.557 76.019 0.320 1.00 32.39 157 GLN B CA 1
ATOM 3299 C C . GLN B 1 179 ? 8.263 76.448 1.016 1.00 31.07 157 GLN B C 1
ATOM 3300 O O . GLN B 1 179 ? 7.745 77.532 0.659 1.00 34.46 157 GLN B O 1
ATOM 3306 N N . GLN B 1 180 ? 7.782 75.676 1.996 1.00 37.17 158 GLN B N 1
ATOM 3307 C CA . GLN B 1 180 ? 6.521 76.020 2.723 1.00 37.84 158 GLN B CA 1
ATOM 3308 C C . GLN B 1 180 ? 6.711 77.335 3.496 1.00 32.11 158 GLN B C 1
ATOM 3309 O O . GLN B 1 180 ? 5.806 78.187 3.472 1.00 32.53 158 GLN B O 1
ATOM 3315 N N . THR B 1 181 ? 7.845 77.466 4.176 1.00 34.80 159 THR B N 1
ATOM 3316 C CA . THR B 1 181 ? 8.234 78.664 4.950 1.00 32.72 159 THR B CA 1
ATOM 3317 C C . THR B 1 181 ? 8.394 79.871 4.022 1.00 31.99 159 THR B C 1
ATOM 3318 O O . THR B 1 181 ? 8.029 80.976 4.480 1.00 33.32 159 THR B O 1
ATOM 3322 N N . GLU B 1 182 ? 8.985 79.699 2.829 1.00 29.53 160 GLU B N 1
ATOM 3323 C CA . GLU B 1 182 ? 9.100 80.759 1.814 1.00 32.50 160 GLU B CA 1
ATOM 3324 C C . GLU B 1 182 ? 7.690 81.218 1.444 1.00 34.03 160 GLU B C 1
ATOM 3325 O O . GLU B 1 182 ? 7.478 82.426 1.309 1.00 27.36 160 GLU B O 1
ATOM 3331 N N . MET B 1 183 ? 6.761 80.274 1.273 1.00 32.35 161 MET B N 1
ATOM 3332 C CA . MET B 1 183 ? 5.366 80.629 0.902 1.00 31.67 161 MET B CA 1
ATOM 3333 C C . MET B 1 183 ? 4.683 81.350 2.060 1.00 30.25 161 MET B C 1
ATOM 3334 O O . MET B 1 183 ? 4.029 82.355 1.779 1.00 38.86 161 MET B O 1
ATOM 3339 N N . ASP B 1 184 ? 4.878 80.892 3.299 1.00 30.05 162 ASP B N 1
ATOM 3340 C CA . ASP B 1 184 ? 4.356 81.547 4.517 1.00 34.07 162 ASP B CA 1
ATOM 3341 C C . ASP B 1 184 ? 4.877 82.989 4.588 1.00 35.49 162 ASP B C 1
ATOM 3342 O O . ASP B 1 184 ? 4.064 83.883 4.807 1.00 30.66 162 ASP B O 1
ATOM 3347 N N . LEU B 1 185 ? 6.198 83.216 4.426 1.00 35.24 163 LEU B N 1
ATOM 3348 C CA . LEU B 1 185 ? 6.784 84.583 4.465 1.00 31.67 163 LEU B CA 1
ATOM 3349 C C . LEU B 1 185 ? 6.170 85.476 3.391 1.00 30.29 163 LEU B C 1
ATOM 3350 O O . LEU B 1 185 ? 5.846 86.659 3.690 1.00 33.65 163 LEU B O 1
ATOM 3355 N N . LEU B 1 186 ? 6.020 84.979 2.171 1.00 26.80 164 LEU B N 1
ATOM 3356 C CA . LEU B 1 186 ? 5.441 85.790 1.085 1.00 31.50 164 LEU B CA 1
ATOM 3357 C C . LEU B 1 186 ? 3.972 86.132 1.396 1.00 34.24 164 LEU B C 1
ATOM 3358 O O . LEU B 1 186 ? 3.566 87.273 1.163 1.00 33.15 164 LEU B O 1
ATOM 3363 N N . LYS B 1 187 ? 3.186 85.186 1.896 1.00 39.66 165 LYS B N 1
ATOM 3364 C CA . LYS B 1 187 ? 1.765 85.447 2.269 1.00 41.43 165 LYS B CA 1
ATOM 3365 C C . LYS B 1 187 ? 1.723 86.645 3.220 1.00 37.46 165 LYS B C 1
ATOM 3366 O O . LYS B 1 187 ? 1.019 87.612 2.946 1.00 42.10 165 LYS B O 1
ATOM 3372 N N . ASP B 1 188 ? 2.521 86.574 4.277 1.00 41.24 166 ASP B N 1
ATOM 3373 C CA . ASP B 1 188 ? 2.623 87.599 5.338 1.00 41.05 166 ASP B CA 1
ATOM 3374 C C . ASP B 1 188 ? 3.307 88.894 4.853 1.00 36.85 166 ASP B C 1
ATOM 3375 O O . ASP B 1 188 ? 2.977 89.937 5.433 1.00 35.98 166 ASP B O 1
ATOM 3380 N N . HIS B 1 189 ? 4.203 88.876 3.857 1.00 36.37 167 HIS B N 1
ATOM 3381 C CA . HIS B 1 189 ? 5.143 90.019 3.635 1.00 34.81 167 HIS B CA 1
ATOM 3382 C C . HIS B 1 189 ? 5.319 90.443 2.185 1.00 34.74 167 HIS B C 1
ATOM 3383 O O . HIS B 1 189 ? 6.097 91.389 1.976 1.00 35.71 167 HIS B O 1
ATOM 3390 N N . LEU B 1 190 ? 4.629 89.871 1.202 1.00 36.13 168 LEU B N 1
ATOM 3391 C CA . LEU B 1 190 ? 4.852 90.327 -0.188 1.00 33.27 168 LEU B CA 1
ATOM 3392 C C . LEU B 1 190 ? 4.489 91.823 -0.277 1.00 39.76 168 LEU B C 1
ATOM 3393 O O . LEU B 1 190 ? 5.295 92.573 -0.783 1.00 37.30 168 LEU B O 1
ATOM 3398 N N . ALA B 1 191 ? 3.310 92.247 0.209 1.00 38.76 169 ALA B N 1
ATOM 3399 C CA . ALA B 1 191 ? 2.875 93.664 0.185 1.00 36.72 169 ALA B CA 1
ATOM 3400 C C . ALA B 1 191 ? 3.917 94.516 0.922 1.00 31.17 169 ALA B C 1
ATOM 3401 O O . ALA B 1 191 ? 4.298 95.571 0.386 1.00 38.84 169 ALA B O 1
ATOM 3403 N N . ASP B 1 192 ? 4.331 94.054 2.098 1.00 33.69 170 ASP B N 1
ATOM 3404 C CA . ASP B 1 192 ? 5.318 94.720 2.981 1.00 35.25 170 ASP B CA 1
ATOM 3405 C C . ASP B 1 192 ? 6.604 94.985 2.193 1.00 34.63 170 ASP B C 1
ATOM 3406 O O . ASP B 1 192 ? 7.119 96.101 2.305 1.00 28.11 170 ASP B O 1
ATOM 3411 N N . LEU B 1 193 ? 7.079 94.002 1.428 1.00 35.98 171 LEU B N 1
ATOM 3412 C CA . LEU B 1 193 ? 8.318 94.097 0.605 1.00 36.24 171 LEU B CA 1
ATOM 3413 C C . LEU B 1 193 ? 8.141 95.178 -0.443 1.00 32.68 171 LEU B C 1
ATOM 3414 O O . LEU B 1 193 ? 9.026 96.063 -0.618 1.00 30.50 171 LEU B O 1
ATOM 3419 N N . VAL B 1 194 ? 7.037 95.081 -1.168 1.00 32.04 172 VAL B N 1
ATOM 3420 C CA . VAL B 1 194 ? 6.719 96.042 -2.245 1.00 32.66 172 VAL B CA 1
ATOM 3421 C C . VAL B 1 194 ? 6.690 97.469 -1.680 1.00 30.54 172 VAL B C 1
ATOM 3422 O O . VAL B 1 194 ? 7.247 98.328 -2.365 1.00 31.50 172 VAL B O 1
ATOM 3426 N N . PHE B 1 195 ? 6.085 97.707 -0.501 1.00 33.50 173 PHE B N 1
ATOM 3427 C CA . PHE B 1 195 ? 5.781 99.074 0.031 1.00 36.08 173 PHE B CA 1
ATOM 3428 C C . PHE B 1 195 ? 6.807 99.493 1.098 1.00 30.83 173 PHE B C 1
ATOM 3429 O O . PHE B 1 195 ? 6.575 100.501 1.782 1.00 32.77 173 PHE B O 1
ATOM 3437 N N . ALA B 1 196 ? 7.905 98.734 1.219 1.00 35.40 174 ALA B N 1
ATOM 3438 C CA . ALA B 1 196 ? 9.044 98.973 2.133 1.00 33.51 174 ALA B CA 1
ATOM 3439 C C . ALA B 1 196 ? 8.565 99.109 3.575 1.00 36.54 174 ALA B C 1
ATOM 3440 O O . ALA B 1 196 ? 9.149 99.896 4.357 1.00 31.14 174 ALA B O 1
ATOM 3442 N N . ASN B 1 197 ? 7.564 98.319 3.939 1.00 34.42 175 ASN B N 1
ATOM 3443 C CA . ASN B 1 197 ? 7.123 98.207 5.340 1.00 36.07 175 ASN B CA 1
ATOM 3444 C C . ASN B 1 197 ? 8.000 97.153 6.011 1.00 35.22 175 ASN B C 1
ATOM 3445 O O . ASN B 1 197 ? 7.519 96.024 6.226 1.00 35.22 175 ASN B O 1
ATOM 3450 N N . TYR B 1 198 ? 9.257 97.504 6.301 1.00 31.76 176 TYR B N 1
ATOM 3451 C CA . TYR B 1 198 ? 10.264 96.581 6.870 1.00 31.54 176 TYR B CA 1
ATOM 3452 C C . TYR B 1 198 ? 11.403 97.386 7.491 1.00 31.62 176 TYR B C 1
ATOM 3453 O O . TYR B 1 198 ? 11.479 98.608 7.259 1.00 32.43 176 TYR B O 1
ATOM 3462 N N . GLN B 1 199 ? 12.206 96.696 8.299 1.00 32.16 177 GLN B N 1
ATOM 3463 C CA . GLN B 1 199 ? 13.454 97.204 8.895 1.00 37.42 177 GLN B CA 1
ATOM 3464 C C . GLN B 1 199 ? 14.611 96.379 8.316 1.00 37.25 177 GLN B C 1
ATOM 3465 O O . GLN B 1 199 ? 14.390 95.203 7.977 1.00 46.53 177 GLN B O 1
ATOM 3471 N N . GLN B 1 200 ? 15.750 97.038 8.132 1.00 35.34 178 GLN B N 1
ATOM 3472 C CA . GLN B 1 200 ? 16.872 96.632 7.250 1.00 39.97 178 GLN B CA 1
ATOM 3473 C C . GLN B 1 200 ? 18.201 96.948 7.918 1.00 40.22 178 GLN B C 1
ATOM 3474 O O . GLN B 1 200 ? 19.124 97.393 7.173 1.00 45.08 178 GLN B O 1
ATOM 3480 N N . LYS B 1 201 ? 18.313 96.707 9.236 1.00 48.97 179 LYS B N 1
ATOM 3481 C CA . LYS B 1 201 ? 19.605 96.842 9.975 1.00 52.42 179 LYS B CA 1
ATOM 3482 C C . LYS B 1 201 ? 20.610 95.795 9.463 1.00 58.25 179 LYS B C 1
ATOM 3483 O O . LYS B 1 201 ? 20.263 94.579 9.436 1.00 52.82 179 LYS B O 1
ATOM 3489 N N . LEU B 1 202 ? 21.822 96.264 9.131 1.00 49.88 180 LEU B N 1
ATOM 3490 C CA . LEU B 1 202 ? 23.007 95.446 8.726 1.00 56.90 180 LEU B CA 1
ATOM 3491 C C . LEU B 1 202 ? 23.441 94.494 9.860 1.00 58.17 180 LEU B C 1
ATOM 3492 O O . LEU B 1 202 ? 23.350 94.891 11.031 1.00 54.03 180 LEU B O 1
ATOM 3497 N N . SER B 1 203 ? 23.937 93.300 9.508 1.00 63.60 181 SER B N 1
ATOM 3498 C CA . SER B 1 203 ? 24.698 92.372 10.396 1.00 68.26 181 SER B CA 1
ATOM 3499 C C . SER B 1 203 ? 26.171 92.405 9.996 1.00 67.83 181 SER B C 1
ATOM 3500 O O . SER B 1 203 ? 26.438 92.456 8.780 1.00 64.27 181 SER B O 1
ATOM 3503 N N . TYR B 1 204 ? 27.082 92.326 10.972 1.00 76.24 182 TYR B N 1
ATOM 3504 C CA . TYR B 1 204 ? 28.551 92.246 10.743 1.00 76.51 182 TYR B CA 1
ATOM 3505 C C . TYR B 1 204 ? 29.015 90.802 10.995 1.00 66.20 182 TYR B C 1
ATOM 3506 O O . TYR B 1 204 ? 30.224 90.580 11.159 1.00 75.15 182 TYR B O 1
ATOM 3515 N N . GLU B 1 205 ? 28.078 89.849 11.006 1.00 52.97 183 GLU B N 1
ATOM 3516 C CA . GLU B 1 205 ? 28.360 88.386 10.963 1.00 50.19 183 GLU B CA 1
ATOM 3517 C C . GLU B 1 205 ? 28.456 87.962 9.486 1.00 41.01 183 GLU B C 1
ATOM 3518 O O . GLU B 1 205 ? 27.429 88.019 8.791 1.00 45.24 183 GLU B O 1
ATOM 3524 N N . LYS B 1 206 ? 29.620 87.575 8.966 1.00 42.72 184 LYS B N 1
ATOM 3525 C CA . LYS B 1 206 ? 29.769 87.351 7.492 1.00 42.40 184 LYS B CA 1
ATOM 3526 C C . LYS B 1 206 ? 29.133 86.016 7.078 1.00 38.06 184 LYS B C 1
ATOM 3527 O O . LYS B 1 206 ? 28.701 85.899 5.902 1.00 31.34 184 LYS B O 1
ATOM 3533 N N . GLY B 1 207 ? 29.184 85.046 7.990 1.00 31.99 185 GLY B N 1
ATOM 3534 C CA . GLY B 1 207 ? 28.777 83.649 7.803 1.00 33.78 185 GLY B CA 1
ATOM 3535 C C . GLY B 1 207 ? 29.685 82.925 6.832 1.00 35.88 185 GLY B C 1
ATOM 3536 O O . GLY B 1 207 ? 30.893 83.209 6.807 1.00 38.61 185 GLY B O 1
ATOM 3537 N N . ASN B 1 208 ? 29.113 82.101 5.965 1.00 34.16 186 ASN B N 1
ATOM 3538 C CA . ASN B 1 208 ? 29.898 81.215 5.068 1.00 33.40 186 ASN B CA 1
ATOM 3539 C C . ASN B 1 208 ? 29.115 81.030 3.773 1.00 34.28 186 ASN B C 1
ATOM 3540 O O . ASN B 1 208 ? 27.872 80.927 3.821 1.00 32.72 186 ASN B O 1
ATOM 3545 N N . TYR B 1 209 ? 29.834 81.028 2.664 1.00 31.00 187 TYR B N 1
ATOM 3546 C CA . TYR B 1 209 ? 29.287 80.846 1.298 1.00 31.43 187 TYR B CA 1
ATOM 3547 C C . TYR B 1 209 ? 29.781 79.506 0.737 1.00 36.62 187 TYR B C 1
ATOM 3548 O O . TYR B 1 209 ? 30.995 79.197 0.806 1.00 31.20 187 TYR B O 1
ATOM 3557 N N . ASN B 1 210 ? 28.859 78.718 0.181 1.00 28.00 188 ASN B N 1
ATOM 3558 C CA . ASN B 1 210 ? 29.153 77.463 -0.546 1.00 30.72 188 ASN B CA 1
ATOM 3559 C C . ASN B 1 210 ? 28.900 77.727 -2.020 1.00 32.51 188 ASN B C 1
ATOM 3560 O O . ASN B 1 210 ? 27.827 78.218 -2.333 1.00 32.04 188 ASN B O 1
ATOM 3565 N N . GLY B 1 211 ? 29.858 77.425 -2.880 1.00 34.36 189 GLY B N 1
ATOM 3566 C CA . GLY B 1 211 ? 29.672 77.567 -4.325 1.00 36.22 189 GLY B CA 1
ATOM 3567 C C . GLY B 1 211 ? 29.238 76.264 -4.963 1.00 34.19 189 GLY B C 1
ATOM 3568 O O . GLY B 1 211 ? 29.294 75.204 -4.307 1.00 32.35 189 GLY B O 1
ATOM 3569 N N . ILE B 1 212 ? 28.939 76.315 -6.254 1.00 32.60 190 ILE B N 1
ATOM 3570 C CA . ILE B 1 212 ? 28.520 75.099 -7.007 1.00 38.98 190 ILE B CA 1
ATOM 3571 C C . ILE B 1 212 ? 29.644 74.063 -6.938 1.00 39.03 190 ILE B C 1
ATOM 3572 O O . ILE B 1 212 ? 29.346 72.886 -6.812 1.00 34.52 190 ILE B O 1
ATOM 3577 N N . SER B 1 213 ? 30.905 74.484 -6.991 1.00 38.18 191 SER B N 1
ATOM 3578 C CA . SER B 1 213 ? 32.053 73.544 -6.983 1.00 38.66 191 SER B CA 1
ATOM 3579 C C . SER B 1 213 ? 32.198 72.878 -5.597 1.00 37.61 191 SER B C 1
ATOM 3580 O O . SER B 1 213 ? 32.685 71.734 -5.523 1.00 37.57 191 SER B O 1
ATOM 3583 N N . ASP B 1 214 ? 31.752 73.519 -4.520 1.00 34.72 192 ASP B N 1
ATOM 3584 C CA . ASP B 1 214 ? 31.781 72.883 -3.181 1.00 32.23 192 ASP B CA 1
ATOM 3585 C C . ASP B 1 214 ? 30.755 71.738 -3.209 1.00 29.08 192 ASP B C 1
ATOM 3586 O O . ASP B 1 214 ? 31.082 70.665 -2.717 1.00 30.24 192 ASP B O 1
ATOM 3591 N N . PHE B 1 215 ? 29.575 71.954 -3.798 1.00 29.56 193 PHE B N 1
ATOM 3592 C CA . PHE B 1 215 ? 28.538 70.899 -3.906 1.00 31.00 193 PHE B CA 1
ATOM 3593 C C . PHE B 1 215 ? 29.114 69.720 -4.697 1.00 31.86 193 PHE B C 1
ATOM 3594 O O . PHE B 1 215 ? 29.084 68.594 -4.208 1.00 31.83 193 PHE B O 1
ATOM 3602 N N . LYS B 1 216 ? 29.641 69.994 -5.897 1.00 30.13 194 LYS B N 1
ATOM 3603 C CA . LYS B 1 216 ? 30.234 68.969 -6.787 1.00 36.39 194 LYS B CA 1
ATOM 3604 C C . LYS B 1 216 ? 31.323 68.173 -6.056 1.00 35.88 194 LYS B C 1
ATOM 3605 O O . LYS B 1 216 ? 31.299 66.933 -6.169 1.00 36.86 194 LYS B O 1
ATOM 3611 N N . ALA B 1 217 ? 32.159 68.813 -5.243 1.00 38.64 195 ALA B N 1
ATOM 3612 C CA . ALA B 1 217 ? 33.201 68.119 -4.445 1.00 39.26 195 ALA B CA 1
ATOM 3613 C C . ALA B 1 217 ? 32.562 67.154 -3.439 1.00 35.73 195 ALA B C 1
ATOM 3614 O O . ALA B 1 217 ? 33.077 66.015 -3.309 1.00 34.80 195 ALA B O 1
ATOM 3616 N N . LEU B 1 218 ? 31.501 67.565 -2.731 1.00 34.86 196 LEU B N 1
ATOM 3617 C CA . LEU B 1 218 ? 30.832 66.709 -1.712 1.00 34.09 196 LEU B CA 1
ATOM 3618 C C . LEU B 1 218 ? 30.302 65.454 -2.390 1.00 31.52 196 LEU B C 1
ATOM 3619 O O . LEU B 1 218 ? 30.210 64.400 -1.738 1.00 37.36 196 LEU B O 1
ATOM 3624 N N . CYS B 1 219 ? 29.947 65.591 -3.661 1.00 31.07 197 CYS B N 1
ATOM 3625 C CA . CYS B 1 219 ? 29.239 64.550 -4.437 1.00 34.38 197 CYS B CA 1
ATOM 3626 C C . CYS B 1 219 ? 30.191 63.383 -4.696 1.00 36.22 197 CYS B C 1
ATOM 3627 O O . CYS B 1 219 ? 29.710 62.269 -4.753 1.00 34.92 197 CYS B O 1
ATOM 3630 N N . LYS B 1 220 ? 31.500 63.649 -4.799 1.00 38.47 198 LYS B N 1
ATOM 3631 C CA . LYS B 1 220 ? 32.529 62.629 -5.121 1.00 41.09 198 LYS B CA 1
ATOM 3632 C C . LYS B 1 220 ? 32.852 61.878 -3.835 1.00 42.69 198 LYS B C 1
ATOM 3633 O O . LYS B 1 220 ? 33.565 62.428 -2.963 1.00 39.17 198 LYS B O 1
ATOM 3639 N N . LEU B 1 221 ? 32.302 60.679 -3.692 1.00 38.11 199 LEU B N 1
ATOM 3640 C CA . LEU B 1 221 ? 32.473 59.896 -2.453 1.00 37.18 199 LEU B CA 1
ATOM 3641 C C . LEU B 1 221 ? 33.876 59.280 -2.436 1.00 35.17 199 LEU B C 1
ATOM 3642 O O . LEU B 1 221 ? 34.350 58.871 -3.498 1.00 34.14 199 LEU B O 1
ATOM 3647 N N . ASN B 1 222 ? 34.443 59.162 -1.241 1.00 39.40 200 ASN B N 1
ATOM 3648 C CA . ASN B 1 222 ? 35.678 58.381 -0.965 1.00 39.80 200 ASN B CA 1
ATOM 3649 C C . ASN B 1 222 ? 35.266 57.140 -0.169 1.00 36.77 200 ASN B C 1
ATOM 3650 O O . ASN B 1 222 ? 35.029 57.257 1.052 1.00 38.43 200 ASN B O 1
ATOM 3655 N N . LEU B 1 223 ? 35.185 55.990 -0.833 1.00 38.87 201 LEU B N 1
ATOM 3656 C CA . LEU B 1 223 ? 34.789 54.700 -0.202 1.00 36.56 201 LEU B CA 1
ATOM 3657 C C . LEU B 1 223 ? 35.777 54.276 0.904 1.00 38.37 201 LEU B C 1
ATOM 3658 O O . LEU B 1 223 ? 35.420 53.398 1.676 1.00 37.33 201 LEU B O 1
ATOM 3663 N N . ASP B 1 224 ? 36.971 54.880 0.990 1.00 44.98 202 ASP B N 1
ATOM 3664 C CA . ASP B 1 224 ? 38.023 54.499 1.976 1.00 43.01 202 ASP B CA 1
ATOM 3665 C C . ASP B 1 224 ? 37.923 55.381 3.216 1.00 43.22 202 ASP B C 1
ATOM 3666 O O . ASP B 1 224 ? 38.549 55.060 4.258 1.00 42.94 202 ASP B O 1
ATOM 3671 N N . HIS B 1 225 ? 37.143 56.453 3.125 1.00 43.85 203 HIS B N 1
ATOM 3672 C CA . HIS B 1 225 ? 36.977 57.419 4.227 1.00 39.70 203 HIS B CA 1
ATOM 3673 C C . HIS B 1 225 ? 36.483 56.641 5.435 1.00 41.55 203 HIS B C 1
ATOM 3674 O O . HIS B 1 225 ? 35.556 55.838 5.257 1.00 40.50 203 HIS B O 1
ATOM 3681 N N . ILE B 1 226 ? 37.116 56.833 6.594 1.00 38.57 204 ILE B N 1
ATOM 3682 C CA . ILE B 1 226 ? 36.760 56.160 7.871 1.00 44.09 204 ILE B CA 1
ATOM 3683 C C . ILE B 1 226 ? 35.929 57.158 8.669 1.00 42.34 204 ILE B C 1
ATOM 3684 O O . ILE B 1 226 ? 36.390 58.289 8.831 1.00 47.91 204 ILE B O 1
ATOM 3689 N N . GLY B 1 227 ? 34.762 56.760 9.146 1.00 38.60 205 GLY B N 1
ATOM 3690 C CA . GLY B 1 227 ? 33.963 57.612 10.029 1.00 39.66 205 GLY B CA 1
ATOM 3691 C C . GLY B 1 227 ? 32.900 56.811 10.723 1.00 37.27 205 GLY B C 1
ATOM 3692 O O . GLY B 1 227 ? 32.904 55.579 10.610 1.00 42.46 205 GLY B O 1
ATOM 3693 N N . THR B 1 228 ? 32.003 57.496 11.417 1.00 36.98 206 THR B N 1
ATOM 3694 C CA . THR B 1 228 ? 30.846 56.844 12.053 1.00 36.12 206 THR B CA 1
ATOM 3695 C C . THR B 1 228 ? 29.813 56.590 10.942 1.00 36.97 206 THR B C 1
ATOM 3696 O O . THR B 1 228 ? 29.796 57.332 9.916 1.00 34.07 206 THR B O 1
ATOM 3700 N N . LEU B 1 229 ? 28.975 55.598 11.186 1.00 36.63 207 LEU B N 1
ATOM 3701 C CA . LEU B 1 229 ? 27.805 55.284 10.345 1.00 36.73 207 LEU B CA 1
ATOM 3702 C C . LEU B 1 229 ? 26.918 56.527 10.319 1.00 35.20 207 LEU B C 1
ATOM 3703 O O . LEU B 1 229 ? 26.494 56.892 9.222 1.00 31.46 207 LEU B O 1
ATOM 3708 N N . ARG B 1 230 ? 26.724 57.202 11.463 1.00 36.51 208 ARG B N 1
ATOM 3709 C CA . ARG B 1 230 ? 25.988 58.507 11.532 1.00 34.15 208 ARG B CA 1
ATOM 3710 C C . ARG B 1 230 ? 26.519 59.489 10.475 1.00 31.10 208 ARG B C 1
ATOM 3711 O O . ARG B 1 230 ? 25.697 60.130 9.783 1.00 32.39 208 ARG B O 1
ATOM 3719 N N . ASP B 1 231 ? 27.823 59.699 10.417 1.00 32.00 209 ASP B N 1
ATOM 3720 C CA . ASP B 1 231 ? 28.411 60.776 9.584 1.00 31.77 209 ASP B CA 1
ATOM 3721 C C . ASP B 1 231 ? 28.280 60.391 8.113 1.00 27.87 209 ASP B C 1
ATOM 3722 O O . ASP B 1 231 ? 28.098 61.295 7.268 1.00 28.83 209 ASP B O 1
ATOM 3727 N N . HIS B 1 232 ? 28.359 59.107 7.825 1.00 30.80 210 HIS B N 1
ATOM 3728 C CA . HIS B 1 232 ? 28.230 58.593 6.443 1.00 32.28 210 HIS B CA 1
ATOM 3729 C C . HIS B 1 232 ? 26.765 58.706 6.031 1.00 29.98 210 HIS B C 1
ATOM 3730 O O . HIS B 1 232 ? 26.506 59.145 4.901 1.00 32.02 210 HIS B O 1
ATOM 3737 N N . ILE B 1 233 ? 25.855 58.339 6.921 1.00 27.14 211 ILE B N 1
ATOM 3738 C CA . ILE B 1 233 ? 24.392 58.442 6.635 1.00 28.51 211 ILE B CA 1
ATOM 3739 C C . ILE B 1 233 ? 24.029 59.915 6.425 1.00 32.04 211 ILE B C 1
ATOM 3740 O O . ILE B 1 233 ? 23.281 60.224 5.465 1.00 28.56 211 ILE B O 1
ATOM 3745 N N . ASP B 1 234 ? 24.579 60.811 7.245 1.00 31.95 212 ASP B N 1
ATOM 3746 C CA . ASP B 1 234 ? 24.310 62.267 7.169 1.00 31.04 212 ASP B CA 1
ATOM 3747 C C . ASP B 1 234 ? 24.765 62.802 5.810 1.00 27.46 212 ASP B C 1
ATOM 3748 O O . ASP B 1 234 ? 23.988 63.541 5.168 1.00 27.36 212 ASP B O 1
ATOM 3753 N N . LEU B 1 235 ? 25.936 62.412 5.342 1.00 28.81 213 LEU B N 1
ATOM 3754 C CA . LEU B 1 235 ? 26.450 62.825 4.008 1.00 27.25 213 LEU B CA 1
ATOM 3755 C C . LEU B 1 235 ? 25.507 62.327 2.903 1.00 26.68 213 LEU B C 1
ATOM 3756 O O . LEU B 1 235 ? 25.164 63.148 1.985 1.00 27.59 213 LEU B O 1
ATOM 3761 N N . LEU B 1 236 ? 25.159 61.033 2.922 1.00 30.20 214 LEU B N 1
ATOM 3762 C CA . LEU B 1 236 ? 24.337 60.431 1.823 1.00 29.82 214 LEU B CA 1
ATOM 3763 C C . LEU B 1 236 ? 22.903 60.998 1.873 1.00 28.44 214 LEU B C 1
ATOM 3764 O O . LEU B 1 236 ? 22.356 61.287 0.803 1.00 26.07 214 LEU B O 1
ATOM 3769 N N . ARG B 1 237 ? 22.319 61.205 3.056 1.00 25.39 215 ARG B N 1
ATOM 3770 C CA . ARG B 1 237 ? 20.962 61.827 3.135 1.00 26.49 215 ARG B CA 1
ATOM 3771 C C . ARG B 1 237 ? 21.004 63.285 2.666 1.00 27.37 215 ARG B C 1
ATOM 3772 O O . ARG B 1 237 ? 20.045 63.690 1.933 1.00 26.89 215 ARG B O 1
ATOM 3780 N N . ALA B 1 238 ? 22.098 64.024 2.939 1.00 28.37 216 ALA B N 1
ATOM 3781 C CA . ALA B 1 238 ? 22.288 65.423 2.503 1.00 27.17 216 ALA B CA 1
ATOM 3782 C C . ALA B 1 238 ? 22.294 65.480 0.970 1.00 27.62 216 ALA B C 1
ATOM 3783 O O . ALA B 1 238 ? 21.845 66.474 0.420 1.00 26.29 216 ALA B O 1
ATOM 3785 N N . LEU B 1 239 ? 22.841 64.448 0.332 1.00 26.90 217 LEU B N 1
ATOM 3786 C CA . LEU B 1 239 ? 23.096 64.384 -1.134 1.00 24.46 217 LEU B CA 1
ATOM 3787 C C . LEU B 1 239 ? 21.946 63.645 -1.851 1.00 27.14 217 LEU B C 1
ATOM 3788 O O . LEU B 1 239 ? 22.003 63.484 -3.083 1.00 27.48 217 LEU B O 1
ATOM 3793 N N . SER B 1 240 ? 20.904 63.278 -1.125 1.00 26.13 218 SER B N 1
ATOM 3794 C CA . SER B 1 240 ? 19.728 62.556 -1.653 1.00 28.08 218 SER B CA 1
ATOM 3795 C C . SER B 1 240 ? 18.577 63.530 -1.811 1.00 28.56 218 SER B C 1
ATOM 3796 O O . SER B 1 240 ? 18.150 64.150 -0.820 1.00 26.54 218 SER B O 1
ATOM 3799 N N . HIS B 1 241 ? 18.146 63.719 -3.046 1.00 26.64 219 HIS B N 1
ATOM 3800 C CA . HIS B 1 241 ? 17.061 64.680 -3.369 1.00 28.25 219 HIS B CA 1
ATOM 3801 C C . HIS B 1 241 ? 16.313 64.131 -4.577 1.00 29.12 219 HIS B C 1
ATOM 3802 O O . HIS B 1 241 ? 16.697 64.482 -5.718 1.00 29.51 219 HIS B O 1
ATOM 3809 N N . GLY B 1 242 ? 15.309 63.317 -4.312 1.00 33.44 220 GLY B N 1
ATOM 3810 C CA . GLY B 1 242 ? 14.457 62.704 -5.355 1.00 40.18 220 GLY B CA 1
ATOM 3811 C C . GLY B 1 242 ? 15.324 61.938 -6.335 1.00 40.58 220 GLY B C 1
ATOM 3812 O O . GLY B 1 242 ? 16.190 61.172 -5.876 1.00 36.33 220 GLY B O 1
ATOM 3813 N N . ASP B 1 243 ? 15.204 62.229 -7.632 1.00 43.32 221 ASP B N 1
ATOM 3814 C CA . ASP B 1 243 ? 15.900 61.456 -8.691 1.00 46.05 221 ASP B CA 1
ATOM 3815 C C . ASP B 1 243 ? 17.192 62.138 -9.113 1.00 45.50 221 ASP B C 1
ATOM 3816 O O . ASP B 1 243 ? 17.832 61.610 -10.055 1.00 40.30 221 ASP B O 1
ATOM 3821 N N . PHE B 1 244 ? 17.612 63.214 -8.435 1.00 37.81 222 PHE B N 1
ATOM 3822 C CA . PHE B 1 244 ? 18.864 63.922 -8.810 1.00 36.54 222 PHE B CA 1
ATOM 3823 C C . PHE B 1 244 ? 20.014 62.921 -8.711 1.00 36.61 222 PHE B C 1
ATOM 3824 O O . PHE B 1 244 ? 20.022 62.089 -7.795 1.00 39.59 222 PHE B O 1
ATOM 3832 N N . ASN B 1 245 ? 20.937 62.998 -9.668 1.00 41.28 223 ASN B N 1
ATOM 3833 C CA . ASN B 1 245 ? 22.194 62.215 -9.711 1.00 41.96 223 ASN B CA 1
ATOM 3834 C C . ASN B 1 245 ? 23.229 63.000 -8.933 1.00 32.06 223 ASN B C 1
ATOM 3835 O O . ASN B 1 245 ? 23.816 63.917 -9.512 1.00 35.58 223 ASN B O 1
ATOM 3840 N N . ASN B 1 246 ? 23.334 62.767 -7.631 1.00 32.21 224 ASN B N 1
ATOM 3841 C CA . ASN B 1 246 ? 24.226 63.603 -6.792 1.00 30.10 224 ASN B CA 1
ATOM 3842 C C . ASN B 1 246 ? 25.446 62.775 -6.394 1.00 29.99 224 ASN B C 1
ATOM 3843 O O . ASN B 1 246 ? 26.483 62.868 -7.087 1.00 29.52 224 ASN B O 1
ATOM 3848 N N . ALA B 1 247 ? 25.381 62.071 -5.266 1.00 29.17 225 ALA B N 1
ATOM 3849 C CA . ALA B 1 247 ? 26.513 61.307 -4.714 1.00 32.44 225 ALA B CA 1
ATOM 3850 C C . ALA B 1 247 ? 26.862 60.192 -5.703 1.00 31.76 225 ALA B C 1
ATOM 3851 O O . ALA B 1 247 ? 25.943 59.541 -6.206 1.00 28.58 225 ALA B O 1
ATOM 3853 N N . TYR B 1 248 ? 28.144 59.999 -5.962 1.00 32.82 226 TYR B N 1
ATOM 3854 C CA . TYR B 1 248 ? 28.678 58.885 -6.780 1.00 33.20 226 TYR B CA 1
ATOM 3855 C C . TYR B 1 248 ? 30.073 58.531 -6.280 1.00 34.78 226 TYR B C 1
ATOM 3856 O O . TYR B 1 248 ? 30.704 59.383 -5.655 1.00 35.00 226 TYR B O 1
ATOM 3865 N N . TYR B 1 249 ? 30.531 57.310 -6.559 1.00 38.61 227 TYR B N 1
ATOM 3866 C CA . TYR B 1 249 ? 31.978 56.959 -6.574 1.00 39.92 227 TYR B CA 1
ATOM 3867 C C . TYR B 1 249 ? 32.377 56.588 -8.010 1.00 38.11 227 TYR B C 1
ATOM 3868 O O . TYR B 1 249 ? 31.557 56.084 -8.826 1.00 40.27 227 TYR B O 1
ATOM 3877 N N . LEU B 1 250 ? 33.636 56.903 -8.326 1.00 45.17 228 LEU B N 1
ATOM 3878 C CA . LEU B 1 250 ? 34.300 56.609 -9.620 1.00 47.50 228 LEU B CA 1
ATOM 3879 C C . LEU B 1 250 ? 34.800 55.163 -9.617 1.00 45.69 228 LEU B C 1
ATOM 3880 O O . LEU B 1 250 ? 35.473 54.789 -8.647 1.00 48.59 228 LEU B O 1
ATOM 3885 N N . ARG B 1 251 ? 34.505 54.402 -10.672 1.00 51.09 229 ARG B N 1
ATOM 3886 C CA . ARG B 1 251 ? 35.068 53.036 -10.884 1.00 53.91 229 ARG B CA 1
ATOM 3887 C C . ARG B 1 251 ? 36.373 53.141 -11.676 1.00 56.83 229 ARG B C 1
ATOM 3888 O O . ARG B 1 251 ? 36.539 54.095 -12.435 1.00 51.60 229 ARG B O 1
ATOM 3896 N N . PRO B 1 252 ? 37.345 52.204 -11.516 1.00 60.74 230 PRO B N 1
ATOM 3897 C CA . PRO B 1 252 ? 38.579 52.216 -12.312 1.00 61.07 230 PRO B CA 1
ATOM 3898 C C . PRO B 1 252 ? 38.399 52.525 -13.811 1.00 56.73 230 PRO B C 1
ATOM 3899 O O . PRO B 1 252 ? 39.179 53.300 -14.313 1.00 60.13 230 PRO B O 1
ATOM 3903 N N . ASP B 1 253 ? 37.370 51.991 -14.481 1.00 62.15 231 ASP B N 1
ATOM 3904 C CA . ASP B 1 253 ? 37.132 52.228 -15.939 1.00 60.46 231 ASP B CA 1
ATOM 3905 C C . ASP B 1 253 ? 36.401 53.563 -16.186 1.00 64.35 231 ASP B C 1
ATOM 3906 O O . ASP B 1 253 ? 35.908 53.751 -17.319 1.00 65.17 231 ASP B O 1
ATOM 3911 N N . GLY B 1 254 ? 36.325 54.460 -15.194 1.00 65.12 232 GLY B N 1
ATOM 3912 C CA . GLY B 1 254 ? 35.819 55.843 -15.347 1.00 64.95 232 GLY B CA 1
ATOM 3913 C C . GLY B 1 254 ? 34.323 55.972 -15.096 1.00 62.16 232 GLY B C 1
ATOM 3914 O O . GLY B 1 254 ? 33.832 57.120 -14.970 1.00 62.29 232 GLY B O 1
ATOM 3915 N N . SER B 1 255 ? 33.601 54.852 -15.049 1.00 56.14 233 SER B N 1
ATOM 3916 C CA . SER B 1 255 ? 32.130 54.822 -14.856 1.00 52.49 233 SER B CA 1
ATOM 3917 C C . SER B 1 255 ? 31.815 55.293 -13.427 1.00 46.50 233 SER B C 1
ATOM 3918 O O . SER B 1 255 ? 32.741 55.421 -12.602 1.00 49.00 233 SER B O 1
ATOM 3921 N N . LYS B 1 256 ? 30.546 55.553 -13.139 1.00 46.98 234 LYS B N 1
ATOM 3922 C CA . LYS B 1 256 ? 30.120 56.106 -11.829 1.00 43.19 234 LYS B CA 1
ATOM 3923 C C . LYS B 1 256 ? 29.010 55.230 -11.260 1.00 33.09 234 LYS B C 1
ATOM 3924 O O . LYS B 1 256 ? 28.119 54.801 -12.028 1.00 38.14 234 LYS B O 1
ATOM 3930 N N . VAL B 1 257 ? 29.056 55.009 -9.951 1.00 35.21 235 VAL B N 1
ATOM 3931 C CA . VAL B 1 257 ? 27.906 54.434 -9.215 1.00 32.87 235 VAL B CA 1
ATOM 3932 C C . VAL B 1 257 ? 27.266 55.562 -8.414 1.00 30.56 235 VAL B C 1
ATOM 3933 O O . VAL B 1 257 ? 27.912 56.035 -7.499 1.00 31.40 235 VAL B O 1
ATOM 3937 N N . TYR B 1 258 ? 26.029 55.935 -8.734 1.00 29.88 236 TYR B N 1
ATOM 3938 C CA . TYR B 1 258 ? 25.274 56.961 -7.963 1.00 31.86 236 TYR B CA 1
ATOM 3939 C C . TYR B 1 258 ? 24.598 56.290 -6.764 1.00 30.68 236 TYR B C 1
ATOM 3940 O O . TYR B 1 258 ? 23.942 55.210 -6.909 1.00 28.74 236 TYR B O 1
ATOM 3949 N N . ILE B 1 259 ? 24.750 56.939 -5.606 1.00 29.40 237 ILE B N 1
ATOM 3950 C CA . ILE B 1 259 ? 24.221 56.472 -4.303 1.00 28.43 237 ILE B CA 1
ATOM 3951 C C . ILE B 1 259 ? 23.141 57.442 -3.838 1.00 30.54 237 ILE B C 1
ATOM 3952 O O . ILE B 1 259 ? 23.419 58.642 -3.790 1.00 30.71 237 ILE B O 1
ATOM 3957 N N . ARG B 1 260 ? 21.982 56.911 -3.445 1.00 26.53 238 ARG B N 1
ATOM 3958 C CA . ARG B 1 260 ? 20.861 57.670 -2.852 1.00 28.97 238 ARG B CA 1
ATOM 3959 C C . ARG B 1 260 ? 20.480 56.914 -1.583 1.00 29.16 238 ARG B C 1
ATOM 3960 O O . ARG B 1 260 ? 20.636 55.663 -1.559 1.00 28.84 238 ARG B O 1
ATOM 3968 N N . LEU B 1 261 ? 19.991 57.640 -0.592 1.00 28.86 239 LEU B N 1
ATOM 3969 C CA . LEU B 1 261 ? 19.558 57.062 0.709 1.00 31.62 239 LEU B CA 1
ATOM 3970 C C . LEU B 1 261 ? 18.216 57.673 1.075 1.00 27.94 239 LEU B C 1
ATOM 3971 O O . LEU B 1 261 ? 18.011 58.879 0.824 1.00 29.78 239 LEU B O 1
ATOM 3976 N N . SER B 1 262 ? 17.323 56.879 1.642 1.00 28.33 240 SER B N 1
ATOM 3977 C CA . SER B 1 262 ? 16.064 57.377 2.243 1.00 27.08 240 SER B CA 1
ATOM 3978 C C . SER B 1 262 ? 16.109 57.087 3.741 1.00 27.69 240 SER B C 1
ATOM 3979 O O . SER B 1 262 ? 16.727 56.081 4.122 1.00 28.05 240 SER B O 1
ATOM 3982 N N . ALA B 1 263 ? 15.388 57.883 4.521 1.00 30.86 241 ALA B N 1
ATOM 3983 C CA . ALA B 1 263 ? 15.251 57.753 5.990 1.00 29.43 241 ALA B CA 1
ATOM 3984 C C . ALA B 1 263 ? 13.785 58.006 6.319 1.00 31.47 241 ALA B C 1
ATOM 3985 O O . ALA B 1 263 ? 13.218 58.999 5.818 1.00 33.97 241 ALA B O 1
ATOM 3987 N N . GLU B 1 264 ? 13.158 57.076 7.013 1.00 32.79 242 GLU B N 1
ATOM 3988 C CA . GLU B 1 264 ? 11.695 57.119 7.219 1.00 33.91 242 GLU B CA 1
ATOM 3989 C C . GLU B 1 264 ? 11.464 56.942 8.709 1.00 37.55 242 GLU B C 1
ATOM 3990 O O . GLU B 1 264 ? 11.866 55.895 9.249 1.00 36.68 242 GLU B O 1
ATOM 3996 N N . LEU B 1 265 ? 10.868 57.954 9.335 1.00 35.47 243 LEU B N 1
ATOM 3997 C CA . LEU B 1 265 ? 10.428 57.887 10.741 1.00 38.23 243 LEU B CA 1
ATOM 3998 C C . LEU B 1 265 ? 9.198 56.989 10.786 1.00 34.19 243 LEU B C 1
ATOM 3999 O O . LEU B 1 265 ? 8.261 57.193 9.991 1.00 40.22 243 LEU B O 1
ATOM 4004 N N . VAL B 1 266 ? 9.240 55.995 11.653 1.00 37.42 244 VAL B N 1
ATOM 4005 C CA . VAL B 1 266 ? 8.059 55.144 11.965 1.00 44.18 244 VAL B CA 1
ATOM 4006 C C . VAL B 1 266 ? 7.920 55.198 13.480 1.00 44.89 244 VAL B C 1
ATOM 4007 O O . VAL B 1 266 ? 8.900 54.822 14.171 1.00 38.46 244 VAL B O 1
ATOM 4011 N N . LYS B 1 267 ? 6.795 55.717 13.969 1.00 53.14 245 LYS B N 1
ATOM 4012 C CA . LYS B 1 267 ? 6.549 55.825 15.430 1.00 64.12 245 LYS B CA 1
ATOM 4013 C C . LYS B 1 267 ? 6.236 54.417 15.947 1.00 60.07 245 LYS B C 1
ATOM 4014 O O . LYS B 1 267 ? 5.788 53.535 15.204 1.00 60.65 245 LYS B O 1
#

Nearest PDB structures (foldseek):
  6v2t-assembly1_A  TM=1.004E+00  e=3.445E-55  Shewanella sp. FDAARGOS_354
  4yfy-assembly1_B  TM=9.779E-01  e=4.243E-37  Providencia alcalifaciens
  6v33-assembly1_B  TM=9.834E-01  e=3.739E-36  Pseudomonas congelans
  4nv1-assembly2_E  TM=9.341E-01  e=3.705E-32  Francisella tularensis subsp. tularensis SCHU S4
  4pzu-assembly1_B  TM=9.459E-01  e=4.730E-30  Mycobacterium tuberculosis

B-factor: mean 40.94, std 12.07, range [22.26, 115.36]

Sequence (497 aa):
HMMHVLIVSDNKPLVSSFIQNLVAVNADKFQSVTFDYRYSAINKNPASLISLGLTSINVKSEKDVAHIVEHYELVVSAHCKQIFPSELVNNVRCINIHPGLNPHNRGWFPQVFSIINKKPVGCTIHLMNEEIDDGAILFQKEVPIFEWDTSLNVYERVQQTEMDLLKDHLADLVFANYQQKLSYEKGNYNGISDFKALCKLNLDHIGTLRDHIDLLRALSHGDFNNAYYLRRPDGSSKVYIRLSAELVKNLYFQHMMHVLIVSDNKPLVSFIQNLVAVNADKFQSVTFDYRRYSAINKNPASLISLGLTSINVKSEKDVAHIVEHYELVVSAHCKQIFPSELVNNVRCINIHPGLNPHNRGWFPQVFSIINKKPVGCTIHLMNEEIDDGAILFQKEVPIFEEWDTSLNVYERVQQTEMDLLKDHLADLVFANYQQKLSYEKGNYNGISDFKALCKLNLDHIGTLRDHIDLLRALSHGDFNNAYYLRPDGSKVYIRLSAELVK

Secondary structure (DSSP, 8-state):
--EEEEEEES-HHHHHHHHHHHHHTTTTTTTEEEEEEEETT-S--HHHHTTT-EEE-TT-HHHHHHHHHH-SEEEEES-SSPPPHHHHTTSEEEEEESS-TTTTEES-HHHHHHHH---EEEEEEE--SSTT-SPEEEEEEE---TT--HHHHHHHHHHHHHHHHHHHHHHHHTT-S--B--SS---EE-HHHHHHHHB--TT-EEEHHHHHHHHHHT--TT---EEEE-TTS-EEEEEEEEEEE-/------PEEEEEEES-HHHHHHHHHHHHHTTTT-TTEEEEEEEETT-S--HHHHTTT-EEE-TT-HHHHHHHHHH-SEEEEES-SSPPPHHHHTTSEEEEEESS-TTTTEES-HHHHHHHH---EEEEEEE--SSTT-S-EEEEEEE---TT--HHHHHHHHHHHHHHHHHHHHHHHHTT-S----------EE-HHHHHHHHB--TT-EEEHHHHHHHHHHT--TT----EEE-TTS-EEEEEEEEEEE-